Protein AF-A0A7R8VDS9-F1 (afdb_monomer_lite)

Sequence (421 aa):
MEVFSILILCCGFIVMEVLNFSSTLARSLEQPRYDTAYACEGKTLKIECNEGEIIHLIRANYGRFSITICNDHGNTEWSVNCMSPKSLRVLHTKCSQQQNCSILATTSMFGDPCPGTLKYLEAHYQCMPAAPPSEVEEVLVPHSTSSLPPSALPPSWKTTHWLTTASSTSVLDYTPSPSITWLQENELVLCSPTSARNLYWNWTQAGEVNVQPCPGGATGLARWRCVVLKPLTLSSPPTVSWLPDTPDLSECRSLWLTNLESRVEEGDSIISISNDLSQVTSSKTLYGGDMMTTTKIIKKMAQKMAQDIQTFPDPRQREAIVTELLHGVVVTGSNLLDSSQHPSWLDLSHKEQMRVATSLLMGLEENAFLLADTYLVCVWSKLATWEPNNFLPLQLMNIGKIVKTGYKFLVVLYLKIVRED

pLDDT: mean 74.19, std 24.52, range [25.67, 98.0]

Radius of gyration: 34.36 Å; chains: 1; bounding box: 93×70×102 Å

Structure (mmCIF, N/CA/C/O backbone):
data_AF-A0A7R8VDS9-F1
#
_entry.id   AF-A0A7R8VDS9-F1
#
loop_
_atom_site.group_PDB
_atom_site.id
_atom_site.type_symbol
_atom_site.label_atom_id
_atom_site.label_alt_id
_atom_site.label_comp_id
_atom_site.label_asym_id
_atom_site.label_entity_id
_atom_site.label_seq_id
_atom_site.pdbx_PDB_ins_code
_atom_site.Cartn_x
_atom_site.Cartn_y
_atom_site.Cartn_z
_atom_site.occupancy
_atom_site.B_iso_or_equiv
_atom_site.auth_seq_id
_atom_site.auth_comp_id
_atom_site.auth_asym_id
_atom_site.auth_atom_id
_atom_site.pdbx_PDB_model_num
ATOM 1 N N . MET A 1 1 ? -22.281 39.594 29.446 1.00 45.72 1 MET A N 1
ATOM 2 C CA . MET A 1 1 ? -22.505 38.720 28.272 1.00 45.72 1 MET A CA 1
ATOM 3 C C . MET A 1 1 ? -21.609 39.156 27.105 1.00 45.72 1 MET A C 1
ATOM 5 O O . MET A 1 1 ? -22.110 39.386 26.019 1.00 45.72 1 MET A O 1
ATOM 9 N N . GLU A 1 2 ? -20.288 39.274 27.298 1.00 42.50 2 GLU A N 1
ATOM 10 C CA . GLU A 1 2 ? -19.415 39.879 26.262 1.00 42.50 2 GLU A CA 1
ATOM 11 C C . GLU A 1 2 ? -18.272 38.968 25.787 1.00 42.50 2 GLU A C 1
ATOM 13 O O . GLU A 1 2 ? -17.810 39.100 24.661 1.00 42.50 2 GLU A O 1
ATOM 18 N N . VAL A 1 3 ? -17.882 37.955 26.571 1.00 39.34 3 VAL A N 1
ATOM 19 C CA . VAL A 1 3 ? -16.847 36.984 26.159 1.00 39.34 3 VAL A CA 1
ATOM 20 C C . VAL A 1 3 ? -17.393 35.930 25.177 1.00 39.34 3 VAL A C 1
ATOM 22 O O . VAL A 1 3 ? -16.662 35.433 24.325 1.00 39.34 3 VAL A O 1
ATOM 25 N N . PHE A 1 4 ? -18.694 35.615 25.243 1.00 32.22 4 PHE A N 1
ATOM 26 C CA . PHE A 1 4 ? -19.326 34.625 24.356 1.00 32.22 4 PHE A CA 1
ATOM 27 C C . PHE A 1 4 ? -19.461 35.114 22.903 1.00 32.22 4 PHE A C 1
ATOM 29 O O . PHE A 1 4 ? -19.274 34.325 21.979 1.00 32.22 4 PHE A O 1
ATOM 36 N N . SER A 1 5 ? -19.715 36.408 22.685 1.00 34.94 5 SER A N 1
ATOM 37 C CA . SER A 1 5 ? -19.833 36.979 21.334 1.00 34.94 5 SER A CA 1
ATOM 38 C C . SER A 1 5 ? -18.500 36.982 20.578 1.00 34.94 5 SER A C 1
ATOM 40 O O . SER A 1 5 ? -18.482 36.791 19.365 1.00 34.94 5 SER A O 1
ATOM 42 N N . ILE A 1 6 ? -17.376 37.141 21.287 1.00 42.47 6 ILE A N 1
ATOM 43 C CA . ILE A 1 6 ? -16.038 37.196 20.679 1.00 42.47 6 ILE A CA 1
ATOM 44 C C . ILE A 1 6 ? -15.592 35.808 20.188 1.00 42.47 6 ILE A C 1
ATOM 46 O O . ILE A 1 6 ? -15.084 35.699 19.074 1.00 42.47 6 ILE A O 1
ATOM 50 N N . LEU A 1 7 ? -15.854 34.727 20.940 1.00 35.78 7 LEU A N 1
ATOM 51 C CA . LEU A 1 7 ? -15.548 33.367 20.462 1.00 35.78 7 LEU A CA 1
ATOM 52 C C . LEU A 1 7 ? -16.381 32.964 19.234 1.00 35.78 7 LEU A C 1
ATOM 54 O O . LEU A 1 7 ? -15.862 32.294 18.344 1.00 35.78 7 LEU A O 1
ATOM 58 N N . ILE A 1 8 ? -17.649 33.382 19.160 1.00 42.16 8 ILE A N 1
ATOM 59 C CA . ILE A 1 8 ? -18.514 33.089 18.005 1.00 42.16 8 ILE A CA 1
ATOM 60 C C . ILE A 1 8 ? -18.009 33.821 16.750 1.00 42.16 8 ILE A C 1
ATOM 62 O O . ILE A 1 8 ? -17.955 33.222 15.676 1.00 42.16 8 ILE A O 1
ATOM 66 N N . LEU A 1 9 ? -17.560 35.074 16.884 1.00 37.44 9 LEU A N 1
ATOM 67 C CA . LEU A 1 9 ? -16.989 35.845 15.773 1.00 37.44 9 LEU A CA 1
ATOM 68 C C . LEU A 1 9 ? -15.642 35.282 15.285 1.00 37.44 9 LEU A C 1
ATOM 70 O O . LEU A 1 9 ? -15.433 35.188 14.075 1.00 37.44 9 LEU A O 1
ATOM 74 N N . CYS A 1 10 ? -14.759 34.832 16.185 1.00 41.81 10 CYS A N 1
ATOM 75 C CA . CYS A 1 10 ? -13.489 34.208 15.791 1.00 41.81 10 CYS A CA 1
ATOM 76 C C . CYS A 1 10 ? -13.670 32.839 15.110 1.00 41.81 10 CYS A C 1
ATOM 78 O O . CYS A 1 10 ? -12.954 32.545 14.155 1.00 41.81 10 CYS A O 1
ATOM 80 N N . CYS A 1 11 ? -14.643 32.019 15.529 1.00 40.00 11 CYS A N 1
ATOM 81 C CA . CYS A 1 11 ? -14.973 30.786 14.804 1.00 40.00 11 CYS A CA 1
ATOM 82 C C . CYS A 1 11 ? -15.630 31.068 13.440 1.00 40.00 11 CYS A C 1
ATOM 84 O O . CYS A 1 11 ? -15.347 30.364 12.473 1.00 40.00 11 CYS A O 1
ATOM 86 N N . GLY A 1 12 ? -16.468 32.107 13.336 1.00 38.53 12 GLY A N 1
ATOM 87 C CA . GLY A 1 12 ? -17.124 32.487 12.080 1.00 38.53 12 GLY A CA 1
ATOM 88 C C . GLY A 1 12 ? -16.152 32.927 10.980 1.00 38.53 12 GLY A C 1
ATOM 89 O O . GLY A 1 12 ? -16.313 32.526 9.828 1.00 38.53 12 GLY A O 1
ATOM 90 N N . PHE A 1 13 ? -15.113 33.695 11.327 1.00 39.91 13 PHE A N 1
ATOM 91 C CA . PHE A 1 13 ? -14.113 34.154 10.353 1.00 39.91 13 PHE A CA 1
ATOM 92 C C . PHE A 1 13 ? -13.262 33.010 9.782 1.00 39.91 13 PHE A C 1
ATOM 94 O O . PHE A 1 13 ? -13.092 32.928 8.568 1.00 39.91 13 PHE A O 1
ATOM 101 N N . ILE A 1 14 ? -12.803 32.078 10.625 1.00 43.28 14 ILE A N 1
ATOM 102 C CA . ILE A 1 14 ? -11.980 30.941 10.174 1.00 43.28 14 ILE A CA 1
ATOM 103 C C . ILE A 1 14 ? -12.786 30.008 9.254 1.00 43.28 14 ILE A C 1
ATOM 105 O O . ILE A 1 14 ? -12.269 29.540 8.242 1.00 43.28 14 ILE A O 1
ATOM 109 N N . VAL A 1 15 ? -14.072 29.776 9.543 1.00 45.47 15 VAL A N 1
ATOM 110 C CA . VAL A 1 15 ? -14.941 28.961 8.671 1.00 45.47 15 VAL A CA 1
ATOM 111 C C . VAL A 1 15 ? -15.175 29.638 7.311 1.00 45.47 15 VAL A C 1
ATOM 113 O O . VAL A 1 15 ? -15.190 28.954 6.290 1.00 45.47 15 VAL A O 1
ATOM 116 N N . MET A 1 16 ? -15.287 30.969 7.259 1.00 40.72 16 MET A N 1
ATOM 117 C CA . MET A 1 16 ? -15.450 31.718 6.002 1.00 40.72 16 MET A CA 1
ATOM 118 C C . MET A 1 16 ? -14.176 31.746 5.136 1.00 40.72 16 MET A C 1
ATOM 120 O O . MET A 1 16 ? -14.280 31.707 3.909 1.00 40.72 16 MET A O 1
ATOM 124 N N . GLU A 1 17 ? -12.979 31.766 5.730 1.00 41.69 17 GLU A N 1
ATOM 125 C CA . GLU A 1 17 ? -11.724 31.643 4.968 1.00 41.69 17 GLU A CA 1
ATOM 126 C C . GLU A 1 17 ? -11.489 30.211 4.461 1.00 41.69 17 GLU A C 1
ATOM 128 O O . GLU A 1 17 ? -11.114 30.025 3.303 1.00 41.69 17 GLU A O 1
ATOM 133 N N . VAL A 1 18 ? -11.804 29.188 5.266 1.00 46.78 18 VAL A N 1
ATOM 134 C CA . VAL A 1 18 ? -11.702 27.776 4.847 1.00 46.78 18 VAL A CA 1
ATOM 135 C C . VAL A 1 18 ? -12.697 27.438 3.727 1.00 46.78 18 VAL A C 1
ATOM 137 O O . VAL A 1 18 ? -12.344 26.719 2.793 1.00 46.78 18 VAL A O 1
ATOM 140 N N . LEU A 1 19 ? -13.915 27.990 3.756 1.00 41.28 19 LEU A N 1
ATOM 141 C CA . LEU A 1 19 ? -14.896 27.786 2.683 1.00 41.28 19 LEU A CA 1
ATOM 142 C C . LEU A 1 19 ? -14.538 28.542 1.389 1.00 41.28 19 LEU A C 1
ATOM 144 O O . LEU A 1 19 ? -14.802 28.023 0.305 1.00 41.28 19 LEU A O 1
ATOM 148 N N . ASN A 1 20 ? -13.862 29.695 1.469 1.00 41.41 20 ASN A N 1
ATOM 149 C CA . ASN A 1 20 ? -13.321 30.376 0.283 1.00 41.41 20 ASN A CA 1
ATOM 150 C C . ASN A 1 20 ? -12.068 29.693 -0.299 1.00 41.41 20 ASN A C 1
ATOM 152 O O . ASN A 1 20 ? -11.815 29.813 -1.496 1.00 41.41 20 ASN A O 1
ATOM 156 N N . PHE A 1 21 ? -11.324 28.912 0.490 1.00 39.50 21 PHE A N 1
ATOM 157 C CA . PHE A 1 21 ? -10.234 28.066 -0.021 1.00 39.50 21 PHE A CA 1
ATOM 158 C C . PHE A 1 21 ? -10.718 26.826 -0.799 1.00 39.50 21 PHE A C 1
ATOM 160 O O . PHE A 1 21 ? -9.927 26.172 -1.479 1.00 39.50 21 PHE A O 1
ATOM 167 N N . SER A 1 22 ? -12.015 26.503 -0.734 1.00 44.25 22 SER A N 1
ATOM 168 C CA . SER A 1 22 ? -12.589 25.298 -1.350 1.00 44.25 22 SER A CA 1
ATOM 169 C C . SER A 1 22 ? -12.986 25.472 -2.829 1.00 44.25 22 SER A C 1
ATOM 171 O O . SER A 1 22 ? -13.239 24.489 -3.521 1.00 44.25 22 SER A O 1
ATOM 173 N N . SER A 1 23 ? -13.020 26.704 -3.354 1.00 45.56 23 SER A N 1
ATOM 174 C CA . SER A 1 23 ? -13.390 26.986 -4.756 1.00 45.56 23 SER A CA 1
ATOM 175 C C . SER A 1 23 ? -12.193 27.182 -5.698 1.00 45.56 23 SER A C 1
ATOM 177 O O . SER A 1 23 ? -12.341 27.051 -6.913 1.00 45.56 23 SER A O 1
ATOM 179 N N . THR A 1 24 ? -10.996 27.448 -5.167 1.00 41.50 24 THR A N 1
ATOM 180 C CA . THR A 1 24 ? -9.771 27.685 -5.954 1.00 41.50 24 THR A CA 1
ATOM 181 C C . THR A 1 24 ? -8.870 26.453 -6.082 1.00 41.50 24 THR A C 1
ATOM 183 O O . THR A 1 24 ? -8.093 26.374 -7.031 1.00 41.50 24 THR A O 1
ATOM 186 N N . LEU A 1 25 ? -9.017 25.446 -5.209 1.00 44.25 25 LEU A N 1
ATOM 187 C CA . LEU A 1 25 ? -8.284 24.170 -5.290 1.00 44.25 25 LEU A CA 1
ATOM 188 C C . LEU A 1 25 ? -9.005 23.083 -6.121 1.00 44.25 25 LEU A C 1
ATOM 190 O O . LEU A 1 25 ? -8.574 21.935 -6.162 1.00 44.25 25 LEU A O 1
ATOM 194 N N . ALA A 1 26 ? -10.085 23.437 -6.822 1.00 43.50 26 ALA A N 1
ATOM 195 C CA . ALA A 1 26 ? -10.845 22.528 -7.685 1.00 43.50 26 ALA A CA 1
ATOM 196 C C . ALA A 1 26 ? -10.357 22.500 -9.153 1.00 43.50 26 ALA A C 1
ATOM 198 O O . ALA A 1 26 ? -11.041 21.950 -10.013 1.00 43.50 26 ALA A O 1
ATOM 199 N N . ARG A 1 27 ? -9.204 23.117 -9.471 1.00 42.75 27 ARG A N 1
ATOM 200 C CA . ARG A 1 27 ? -8.747 23.330 -10.863 1.00 42.75 27 ARG A CA 1
ATOM 201 C C . ARG A 1 27 ? -7.329 22.836 -11.192 1.00 42.75 27 ARG A C 1
ATOM 203 O O . ARG A 1 27 ? -6.749 23.282 -12.175 1.00 42.75 27 ARG A O 1
ATOM 210 N N . SER A 1 28 ? -6.777 21.918 -10.394 1.00 44.91 28 SER A N 1
ATOM 211 C CA . SER A 1 28 ? -5.491 21.247 -10.685 1.00 44.91 28 SER A CA 1
ATOM 212 C C . SER A 1 28 ? -5.400 19.790 -10.193 1.00 44.91 28 SER A C 1
ATOM 214 O O . SER A 1 28 ? -4.306 19.254 -10.037 1.00 44.91 28 SER A O 1
ATOM 216 N N . LEU A 1 29 ? -6.544 19.131 -9.967 1.00 44.91 29 LEU A N 1
ATOM 217 C CA . LEU A 1 29 ? -6.628 17.700 -9.640 1.00 44.91 29 LEU A CA 1
ATOM 218 C C . LEU A 1 29 ? -7.253 16.883 -10.781 1.00 44.91 29 LEU A C 1
ATOM 220 O O . LEU A 1 29 ? -8.125 16.048 -10.554 1.00 44.91 29 LEU A O 1
ATOM 224 N N . GLU A 1 30 ? -6.769 17.076 -12.008 1.00 49.09 30 GLU A N 1
ATOM 225 C CA . GLU A 1 30 ? -6.804 15.971 -12.967 1.00 49.09 30 GLU A CA 1
ATOM 226 C C . GLU A 1 30 ? -5.725 14.970 -12.545 1.00 49.09 30 GLU A C 1
ATOM 228 O O . GLU A 1 30 ? -4.526 15.254 -12.597 1.00 49.09 30 GLU A O 1
ATOM 233 N N . GLN A 1 31 ? -6.149 13.798 -12.064 1.00 49.03 31 GLN A N 1
ATOM 234 C CA . GLN A 1 31 ? -5.233 12.667 -11.957 1.00 49.03 31 GLN A CA 1
ATOM 235 C C . GLN A 1 31 ? -4.721 12.350 -13.368 1.00 49.03 31 GLN A C 1
ATOM 237 O O . GLN A 1 31 ? -5.540 12.284 -14.288 1.00 49.03 31 GLN A O 1
ATOM 242 N N . PRO A 1 32 ? -3.406 12.141 -13.564 1.00 57.38 32 PRO A N 1
ATOM 243 C CA . PRO A 1 32 ? -2.892 11.797 -14.878 1.00 57.38 32 PRO A CA 1
ATOM 244 C C . PRO A 1 32 ? -3.582 10.524 -15.372 1.00 57.38 32 PRO A C 1
ATOM 246 O O . PRO A 1 32 ? -3.631 9.514 -14.667 1.00 57.38 32 PRO A O 1
ATOM 249 N N . ARG A 1 33 ? -4.172 10.598 -16.565 1.00 72.25 33 ARG A N 1
ATOM 250 C CA . ARG A 1 33 ? -5.009 9.536 -17.119 1.00 72.25 33 ARG A CA 1
ATOM 251 C C . ARG A 1 33 ? -4.134 8.381 -17.605 1.00 72.25 33 ARG A C 1
ATOM 253 O O . ARG A 1 33 ? -3.506 8.473 -18.653 1.00 72.25 33 ARG A O 1
ATOM 260 N N . TYR A 1 34 ? -4.091 7.306 -16.825 1.00 81.69 34 TYR A N 1
ATOM 261 C CA . TYR A 1 34 ? -3.451 6.049 -17.205 1.00 81.69 34 TYR A CA 1
ATOM 262 C C . TYR A 1 34 ? -4.450 5.177 -17.969 1.00 81.69 34 TYR A C 1
ATOM 264 O O . TYR A 1 34 ? -5.482 4.803 -17.411 1.00 81.69 34 TYR A O 1
ATOM 272 N N . ASP A 1 35 ? -4.128 4.812 -19.206 1.00 90.50 35 ASP A N 1
ATOM 273 C CA . ASP A 1 35 ? -4.911 3.868 -20.005 1.00 90.50 35 ASP A CA 1
ATOM 274 C C . ASP A 1 35 ? -4.160 2.521 -20.125 1.00 90.50 35 ASP A C 1
ATOM 276 O O . ASP A 1 35 ? -2.944 2.417 -19.915 1.00 90.50 35 ASP A O 1
ATOM 280 N N . THR A 1 36 ? -4.894 1.441 -20.414 1.00 92.06 36 THR A N 1
ATOM 281 C CA . THR A 1 36 ? -4.335 0.085 -20.552 1.00 92.06 36 THR A CA 1
ATOM 282 C C . THR A 1 36 ? -4.879 -0.605 -21.794 1.00 92.06 36 THR A C 1
ATOM 284 O O . THR A 1 36 ? -6.091 -0.680 -21.986 1.00 92.06 36 THR A O 1
ATOM 287 N N . ALA A 1 37 ? -3.985 -1.168 -22.604 1.00 95.50 37 ALA A N 1
ATOM 288 C CA . ALA A 1 37 ? -4.325 -1.940 -23.793 1.00 95.50 37 ALA A CA 1
ATOM 289 C C . ALA A 1 37 ? -3.869 -3.403 -23.657 1.00 95.50 37 ALA A C 1
ATOM 291 O O . ALA A 1 37 ? -2.821 -3.691 -23.072 1.00 95.50 37 ALA A O 1
ATOM 292 N N . TYR A 1 38 ? -4.644 -4.320 -24.246 1.00 96.44 38 TYR A N 1
ATOM 293 C CA . TYR A 1 38 ? -4.401 -5.764 -24.212 1.00 96.44 38 TYR A CA 1
ATOM 294 C C . TYR A 1 38 ? -4.481 -6.398 -25.605 1.00 96.44 38 TYR A C 1
ATOM 296 O O . TYR A 1 38 ? -5.339 -6.040 -26.412 1.00 96.44 38 TYR A O 1
ATOM 304 N N . ALA A 1 39 ? -3.647 -7.406 -25.861 1.00 97.75 39 ALA A N 1
ATOM 305 C CA . ALA A 1 39 ? -3.782 -8.311 -27.000 1.00 97.75 39 ALA A CA 1
ATOM 306 C C . ALA A 1 39 ? -3.351 -9.732 -26.626 1.00 97.75 39 ALA A C 1
ATOM 308 O O . ALA A 1 39 ? -2.218 -9.955 -26.210 1.00 97.75 39 ALA A O 1
ATOM 309 N N . CYS A 1 40 ? -4.240 -10.710 -26.797 1.00 97.31 40 CYS A N 1
ATOM 310 C CA . CYS A 1 40 ? -3.908 -12.122 -26.586 1.00 97.31 40 CYS A CA 1
ATOM 311 C C . CYS A 1 40 ? -2.796 -12.588 -27.543 1.00 97.31 40 CYS A C 1
ATOM 313 O O . CYS A 1 40 ? -2.659 -12.034 -28.634 1.00 97.31 40 CYS A O 1
ATOM 315 N N . GLU A 1 41 ? -2.045 -13.626 -27.174 1.00 96.75 41 GLU A N 1
ATOM 316 C CA . GLU A 1 41 ? -1.058 -14.271 -28.051 1.00 96.75 41 GLU A CA 1
ATOM 317 C C . GLU A 1 41 ? -1.661 -14.589 -29.438 1.00 96.75 41 GLU A C 1
ATOM 319 O O . GLU A 1 41 ? -2.756 -15.140 -29.557 1.00 96.75 41 GLU A O 1
ATOM 324 N N . GLY A 1 42 ? -0.974 -14.145 -30.496 1.00 94.94 42 GLY A N 1
ATOM 325 C CA . GLY A 1 42 ? -1.432 -14.193 -31.889 1.00 94.94 42 GLY A CA 1
ATOM 326 C C . GLY A 1 42 ? -2.279 -13.000 -32.366 1.00 94.94 42 GLY A C 1
ATOM 327 O O . GLY A 1 42 ? -2.520 -12.890 -33.567 1.00 94.94 42 GLY A O 1
ATOM 328 N N . LYS A 1 43 ? -2.713 -12.087 -31.483 1.00 97.75 43 LYS A N 1
ATOM 329 C CA . LYS A 1 43 ? -3.487 -10.875 -31.833 1.00 97.75 43 LYS A CA 1
ATOM 330 C C . LYS A 1 43 ? -2.602 -9.618 -31.858 1.00 97.75 43 LYS A C 1
ATOM 332 O O . LYS A 1 43 ? -1.502 -9.593 -31.309 1.00 97.75 43 LYS A O 1
ATOM 337 N N . THR A 1 44 ? -3.084 -8.554 -32.498 1.00 97.69 44 THR A N 1
ATOM 338 C CA . THR A 1 44 ? -2.387 -7.258 -32.581 1.00 97.69 44 THR A CA 1
ATOM 339 C C . THR A 1 44 ? -2.862 -6.315 -31.481 1.00 97.69 44 THR A C 1
ATOM 341 O O . THR A 1 44 ? -4.055 -6.033 -31.389 1.00 97.69 44 THR A O 1
ATOM 344 N N . LEU A 1 45 ? -1.929 -5.796 -30.685 1.00 97.56 45 LEU A N 1
ATOM 345 C CA . LEU A 1 45 ? -2.157 -4.672 -29.781 1.00 97.56 45 LEU A CA 1
ATOM 346 C C . LEU A 1 45 ? -2.228 -3.382 -30.596 1.00 97.56 45 LEU A C 1
ATOM 348 O O . LEU A 1 45 ? -1.368 -3.154 -31.448 1.00 97.56 45 LEU A O 1
ATOM 352 N N . LYS A 1 46 ? -3.218 -2.541 -30.298 1.00 97.25 46 LYS A N 1
ATOM 353 C CA . LYS A 1 46 ? -3.352 -1.186 -30.834 1.00 97.25 46 LYS A CA 1
ATOM 354 C C . LYS A 1 46 ? -3.346 -0.179 -29.691 1.00 97.25 46 LYS A C 1
ATOM 356 O O . LYS A 1 46 ? -3.976 -0.427 -28.666 1.00 97.25 46 LYS A O 1
ATOM 361 N N . ILE A 1 47 ? -2.636 0.925 -29.884 1.00 96.75 47 ILE A N 1
ATOM 362 C CA . ILE A 1 47 ? -2.609 2.084 -28.990 1.00 96.75 47 ILE A CA 1
ATOM 363 C C . ILE A 1 47 ? -2.746 3.319 -29.879 1.00 96.75 47 ILE A C 1
ATOM 365 O O . ILE A 1 47 ? -2.007 3.438 -30.855 1.00 96.75 47 ILE A O 1
ATOM 369 N N . GLU A 1 48 ? -3.685 4.205 -29.566 1.00 96.00 48 GLU A N 1
ATOM 370 C CA . GLU A 1 48 ? -4.001 5.404 -30.351 1.00 96.00 48 GLU A CA 1
ATOM 371 C C . GLU A 1 48 ? -4.226 6.570 -29.372 1.00 96.00 48 GLU A C 1
ATOM 373 O O . GLU A 1 48 ? -4.940 6.411 -28.378 1.00 96.00 48 GLU A O 1
ATOM 378 N N . CYS A 1 49 ? -3.583 7.711 -29.629 1.00 94.25 49 CYS A N 1
ATOM 379 C CA . CYS A 1 49 ? -3.709 8.958 -28.868 1.00 94.25 49 CYS A CA 1
ATOM 380 C C . CYS A 1 49 ? -4.381 10.057 -29.708 1.00 94.25 49 CYS A C 1
ATOM 382 O O . CYS A 1 49 ? -4.437 9.970 -30.941 1.00 94.25 49 CYS A O 1
ATOM 384 N N . ASN A 1 50 ? -4.891 11.107 -29.053 1.00 93.44 50 ASN A N 1
ATOM 385 C CA . ASN A 1 50 ? -5.550 12.203 -29.764 1.00 93.44 50 ASN A CA 1
ATOM 386 C C . ASN A 1 50 ? -4.547 12.997 -30.621 1.00 93.44 50 ASN A C 1
ATOM 388 O O . ASN A 1 50 ? -3.329 12.874 -30.481 1.00 93.44 50 ASN A O 1
ATOM 392 N N . GLU A 1 51 ? -5.060 13.817 -31.536 1.00 90.62 51 GLU A N 1
ATOM 393 C CA . GLU A 1 51 ? -4.223 14.673 -32.378 1.00 90.62 51 GLU A CA 1
ATOM 394 C C . GLU A 1 51 ? -3.399 15.653 -31.523 1.00 90.62 51 GLU A C 1
ATOM 396 O O . GLU A 1 51 ? -3.933 16.339 -30.653 1.00 90.62 51 GLU A O 1
ATOM 401 N N . GLY A 1 52 ? -2.083 15.689 -31.756 1.00 87.38 52 GLY A N 1
ATOM 402 C CA . GLY A 1 52 ? -1.131 16.466 -30.953 1.00 87.38 52 GLY A CA 1
ATOM 403 C C . GLY A 1 52 ? -0.601 15.757 -29.698 1.00 87.38 52 GLY A C 1
ATOM 404 O O . GLY A 1 52 ? 0.275 16.306 -29.030 1.00 87.38 52 GLY A O 1
ATOM 405 N N . GLU A 1 53 ? -1.064 14.543 -29.388 1.00 93.25 53 GLU A N 1
ATOM 406 C CA . GLU A 1 53 ? -0.552 13.725 -28.284 1.00 93.25 53 GLU A CA 1
ATOM 407 C C . GLU A 1 53 ? 0.352 12.578 -28.769 1.00 93.25 53 GLU A C 1
ATOM 409 O O . GLU A 1 53 ? 0.215 12.059 -29.877 1.00 93.25 53 GLU A O 1
ATOM 414 N N . ILE A 1 54 ? 1.270 12.146 -27.906 1.00 94.38 54 ILE A N 1
ATOM 415 C CA . ILE A 1 54 ? 2.169 11.009 -28.116 1.00 94.38 54 ILE A CA 1
ATOM 416 C C . ILE A 1 54 ? 2.038 9.977 -26.995 1.00 94.38 54 ILE A C 1
ATOM 418 O O . ILE A 1 54 ? 1.790 10.310 -25.834 1.00 94.38 54 ILE A O 1
ATOM 422 N N . ILE A 1 55 ? 2.256 8.711 -27.352 1.00 94.31 55 ILE A N 1
ATOM 423 C CA . ILE A 1 55 ? 2.265 7.573 -26.438 1.00 94.31 55 ILE A CA 1
ATOM 424 C C . ILE A 1 55 ? 3.508 7.650 -25.546 1.00 94.31 55 ILE A C 1
ATOM 426 O O . ILE A 1 55 ? 4.645 7.465 -25.994 1.00 94.31 55 ILE A O 1
ATOM 430 N N . HIS A 1 56 ? 3.268 7.851 -24.255 1.00 91.81 56 HIS A N 1
ATOM 431 C CA . HIS A 1 56 ? 4.228 7.686 -23.176 1.00 91.81 56 HIS A CA 1
ATOM 432 C C . HIS A 1 56 ? 3.998 6.323 -22.512 1.00 91.81 56 HIS A C 1
ATOM 434 O O . HIS A 1 56 ? 3.028 6.114 -21.781 1.00 91.81 56 HIS A O 1
ATOM 440 N N . LEU A 1 57 ? 4.859 5.357 -22.829 1.00 88.44 57 LEU A N 1
ATOM 441 C CA . LEU A 1 57 ? 4.724 3.972 -22.382 1.00 88.44 57 LEU A CA 1
ATOM 442 C C . LEU A 1 57 ? 5.339 3.783 -20.988 1.00 88.44 57 LEU A C 1
ATOM 444 O O . LEU A 1 57 ? 6.531 3.997 -20.813 1.00 88.44 57 LEU A O 1
ATOM 448 N N . ILE A 1 58 ? 4.547 3.312 -20.023 1.00 86.94 58 ILE A N 1
ATOM 449 C CA . ILE A 1 58 ? 4.949 3.209 -18.608 1.00 86.94 58 ILE A CA 1
ATOM 450 C C . ILE A 1 58 ? 5.390 1.791 -18.244 1.00 86.94 58 ILE A C 1
ATOM 452 O O . ILE A 1 58 ? 6.380 1.591 -17.547 1.00 86.94 58 ILE A O 1
ATOM 456 N N . ARG A 1 59 ? 4.651 0.776 -18.701 1.00 87.19 59 ARG A N 1
ATOM 457 C CA . ARG A 1 59 ? 5.052 -0.632 -18.572 1.00 87.19 59 ARG A CA 1
ATOM 458 C C . ARG A 1 59 ? 4.452 -1.463 -19.693 1.00 87.19 59 ARG A C 1
ATOM 460 O O . ARG A 1 59 ? 3.374 -1.152 -20.194 1.00 87.19 59 ARG A O 1
ATOM 467 N N . ALA A 1 60 ? 5.117 -2.562 -20.029 1.00 92.44 60 ALA A N 1
ATOM 468 C CA . ALA A 1 60 ? 4.533 -3.597 -20.865 1.00 92.44 60 ALA A CA 1
ATOM 469 C C . ALA A 1 60 ? 4.993 -4.988 -20.433 1.00 92.44 60 ALA A C 1
ATOM 471 O O . ALA A 1 60 ? 6.142 -5.158 -20.024 1.00 92.44 60 ALA A O 1
ATOM 472 N N . ASN A 1 61 ? 4.120 -5.981 -20.586 1.00 95.94 61 ASN A N 1
ATOM 473 C CA . ASN A 1 61 ? 4.435 -7.392 -20.394 1.00 95.94 61 ASN A CA 1
ATOM 474 C C . ASN A 1 61 ? 3.792 -8.242 -21.495 1.00 95.94 61 ASN A C 1
ATOM 476 O O . ASN A 1 61 ? 2.579 -8.212 -21.664 1.00 95.94 61 ASN A O 1
ATOM 480 N N . TYR A 1 62 ? 4.596 -9.022 -22.212 1.00 97.25 62 TYR A N 1
ATOM 481 C CA . TYR A 1 62 ? 4.154 -10.186 -22.967 1.00 97.25 62 TYR A CA 1
ATOM 482 C C . TYR A 1 62 ? 4.299 -11.402 -22.056 1.00 97.25 62 TYR A C 1
ATOM 484 O O . TYR A 1 62 ? 5.400 -11.923 -21.880 1.00 97.25 62 TYR A O 1
ATOM 492 N N . GLY A 1 63 ? 3.206 -11.803 -21.420 1.00 95.62 63 GLY A N 1
ATOM 493 C CA . GLY A 1 63 ? 3.232 -12.761 -20.322 1.00 95.62 63 GLY A CA 1
ATOM 494 C C . GLY A 1 63 ? 1.829 -13.047 -19.804 1.00 95.62 63 GLY A C 1
ATOM 495 O O . GLY A 1 63 ? 0.879 -13.093 -20.584 1.00 95.62 63 GLY A O 1
ATOM 496 N N . ARG A 1 64 ? 1.689 -13.240 -18.492 1.00 93.75 64 ARG A N 1
ATOM 497 C CA . ARG A 1 64 ? 0.396 -13.381 -17.815 1.00 93.75 64 ARG A CA 1
ATOM 498 C C . ARG A 1 64 ? 0.521 -12.970 -16.349 1.00 93.75 64 ARG A C 1
ATOM 500 O O . ARG A 1 64 ? 1.306 -13.564 -15.617 1.00 93.75 64 ARG A O 1
ATOM 507 N N . PHE A 1 65 ? -0.294 -11.993 -15.947 1.00 86.94 65 PHE A N 1
ATOM 508 C CA . PHE A 1 65 ? -0.463 -11.541 -14.556 1.00 86.94 65 PHE A CA 1
ATOM 509 C C . PHE A 1 65 ? -1.884 -11.751 -14.013 1.00 86.94 65 PHE A C 1
ATOM 511 O O . PHE A 1 65 ? -2.091 -11.752 -12.805 1.00 86.94 65 PHE A O 1
ATOM 518 N N . SER A 1 66 ? -2.868 -11.961 -14.891 1.00 87.00 66 SER A N 1
ATOM 519 C CA . SER A 1 66 ? -4.244 -12.290 -14.523 1.00 87.00 66 SER A CA 1
ATOM 520 C C . SER A 1 66 ? -4.675 -13.617 -15.141 1.00 87.00 66 SER A C 1
ATOM 522 O O . SER A 1 66 ? -4.395 -13.906 -16.309 1.00 87.00 66 SER A O 1
ATOM 524 N N . ILE A 1 67 ? -5.409 -14.413 -14.364 1.00 87.31 67 ILE A N 1
ATOM 525 C CA . ILE A 1 67 ? -6.032 -15.649 -14.843 1.00 87.31 67 ILE A CA 1
ATOM 526 C C . ILE A 1 67 ? -7.249 -15.369 -15.742 1.00 87.31 67 ILE A C 1
ATOM 528 O O . ILE A 1 67 ? -7.588 -16.204 -16.569 1.00 87.31 67 ILE A O 1
ATOM 532 N N . THR A 1 68 ? -7.894 -14.201 -15.635 1.00 85.12 68 THR A N 1
ATOM 533 C CA . THR A 1 68 ? -9.161 -13.906 -16.338 1.00 85.12 68 THR A CA 1
ATOM 534 C C . THR A 1 68 ? -8.982 -13.305 -17.734 1.00 85.12 68 THR A C 1
ATOM 536 O O . THR A 1 68 ? -9.863 -13.434 -18.579 1.00 85.12 68 THR A O 1
ATOM 539 N N . ILE A 1 69 ? -7.848 -12.655 -18.004 1.00 90.31 69 ILE A N 1
ATOM 540 C CA . ILE A 1 69 ? -7.591 -11.961 -19.275 1.00 90.31 69 ILE A CA 1
ATOM 541 C C . ILE A 1 69 ? -7.166 -12.979 -20.336 1.00 90.31 69 ILE A C 1
ATOM 543 O O . ILE A 1 69 ? -6.261 -13.774 -20.090 1.00 90.31 69 ILE A O 1
ATOM 547 N N . CYS A 1 70 ? -7.781 -12.957 -21.525 1.00 92.56 70 CYS A N 1
ATOM 548 C CA . CYS A 1 70 ? -7.491 -13.919 -22.599 1.00 92.56 70 CYS A CA 1
ATOM 549 C C . CYS A 1 70 ? -7.541 -15.379 -22.096 1.00 92.56 70 CYS A C 1
ATOM 551 O O . CYS A 1 70 ? -6.556 -16.116 -22.205 1.00 92.56 70 CYS A O 1
ATOM 553 N N . ASN A 1 71 ? -8.660 -15.761 -21.471 1.00 92.19 71 ASN A N 1
ATOM 554 C CA . ASN A 1 71 ? -8.903 -17.099 -20.924 1.00 92.19 71 ASN A CA 1
ATOM 555 C C . ASN A 1 71 ? -10.314 -17.599 -21.275 1.00 92.19 71 ASN A C 1
ATOM 557 O O . ASN A 1 71 ? -11.103 -17.976 -20.411 1.00 92.19 71 ASN A O 1
ATOM 561 N N . ASP A 1 72 ? -10.622 -17.610 -22.571 1.00 90.31 72 ASP A N 1
ATOM 562 C CA . ASP A 1 72 ? -11.938 -17.988 -23.107 1.00 90.31 72 ASP A CA 1
ATOM 563 C C . ASP A 1 72 ? -12.316 -19.460 -22.797 1.00 90.31 72 ASP A C 1
ATOM 565 O O . ASP A 1 72 ? -13.471 -19.856 -22.934 1.00 90.31 72 ASP A O 1
ATOM 569 N N . HIS A 1 73 ? -11.345 -20.271 -22.355 1.00 89.38 73 HIS A N 1
ATOM 570 C CA . HIS A 1 73 ? -11.505 -21.680 -21.979 1.00 89.38 73 HIS A CA 1
ATOM 571 C C . HIS A 1 73 ? -11.545 -21.933 -20.458 1.00 89.38 73 HIS A C 1
ATOM 573 O O . HIS A 1 73 ? -11.662 -23.086 -20.053 1.00 89.38 73 HIS A O 1
ATOM 579 N N . GLY A 1 74 ? -11.440 -20.897 -19.615 1.00 86.69 74 GLY A N 1
ATOM 580 C CA . GLY A 1 74 ? -11.558 -21.023 -18.156 1.00 86.69 74 GLY A CA 1
ATOM 581 C C . GLY A 1 74 ? -10.465 -21.862 -17.477 1.00 86.69 74 GLY A C 1
ATOM 582 O O . GLY A 1 74 ? -10.733 -22.516 -16.475 1.00 86.69 74 GLY A O 1
ATOM 583 N N . ASN A 1 75 ? -9.243 -21.875 -18.016 1.00 87.19 75 ASN A N 1
ATOM 584 C CA . ASN A 1 75 ? -8.128 -22.648 -17.464 1.00 87.19 75 ASN A CA 1
ATOM 585 C C . ASN A 1 75 ? -7.635 -22.045 -16.131 1.00 87.19 75 ASN A C 1
ATOM 587 O O . ASN A 1 75 ? -7.415 -20.836 -16.055 1.00 87.19 75 ASN A O 1
ATOM 591 N N . THR A 1 76 ? -7.449 -22.876 -15.102 1.00 88.38 76 THR A N 1
ATOM 592 C CA . THR A 1 76 ? -6.994 -22.488 -13.752 1.00 88.38 76 THR A CA 1
ATOM 593 C C . THR A 1 76 ? -5.509 -22.743 -13.489 1.00 88.38 76 THR A C 1
ATOM 595 O O . THR A 1 76 ? -4.951 -22.152 -12.571 1.00 88.38 76 THR A O 1
ATOM 598 N N . GLU A 1 77 ? -4.853 -23.572 -14.304 1.00 88.94 77 GLU A N 1
ATOM 599 C CA . GLU A 1 77 ? -3.502 -24.103 -14.049 1.00 88.94 77 GLU A CA 1
ATOM 600 C C . GLU A 1 77 ? -2.377 -23.229 -14.636 1.00 88.94 77 GLU A C 1
ATOM 602 O O . GLU A 1 77 ? -1.196 -23.574 -14.577 1.00 88.94 77 GLU A O 1
ATOM 607 N N . TRP A 1 78 ? -2.724 -22.099 -15.255 1.00 90.56 78 TRP A N 1
ATOM 608 C CA . TRP A 1 78 ? -1.758 -21.189 -15.869 1.00 90.56 78 TRP A CA 1
ATOM 609 C C . TRP A 1 78 ? -1.005 -20.341 -14.843 1.00 90.56 78 TRP A C 1
ATOM 611 O O . TRP A 1 78 ? -1.584 -19.796 -13.904 1.00 90.56 78 TRP A O 1
ATOM 621 N N . SER A 1 79 ? 0.291 -20.130 -15.088 1.00 82.12 79 SER A N 1
ATOM 622 C CA . SER A 1 79 ? 1.099 -19.257 -14.238 1.00 82.12 79 SER A CA 1
ATOM 623 C C . SER A 1 79 ? 0.701 -17.791 -14.421 1.00 82.12 79 SER A C 1
ATOM 625 O O . SER A 1 79 ? 0.843 -17.224 -15.505 1.00 82.12 79 SER A O 1
ATOM 627 N N . VAL A 1 80 ? 0.260 -17.161 -13.330 1.00 88.19 80 VAL A N 1
ATOM 628 C CA . VAL A 1 80 ? 0.059 -15.703 -13.225 1.00 88.19 80 VAL A CA 1
ATOM 629 C C . VAL A 1 80 ? 1.315 -14.954 -12.762 1.00 88.19 80 VAL A C 1
ATOM 631 O O . VAL A 1 80 ? 1.296 -13.738 -12.620 1.00 88.19 80 VAL A O 1
ATOM 634 N N . ASN A 1 81 ? 2.431 -15.662 -12.567 1.00 84.81 81 ASN A N 1
ATOM 635 C CA . ASN A 1 81 ? 3.746 -15.075 -12.299 1.00 84.81 81 ASN A CA 1
ATOM 636 C C . ASN A 1 81 ? 4.609 -15.092 -13.573 1.00 84.81 81 ASN A C 1
ATOM 638 O O . ASN A 1 81 ? 5.795 -15.417 -13.534 1.00 84.81 81 ASN A O 1
ATOM 642 N N . CYS A 1 82 ? 4.001 -14.806 -14.729 1.00 86.12 82 CYS A N 1
ATOM 643 C CA . CYS A 1 82 ? 4.656 -14.891 -16.028 1.00 86.12 82 CYS A CA 1
ATOM 644 C C . CYS A 1 82 ? 5.004 -13.501 -16.580 1.00 86.12 82 CYS A C 1
ATOM 646 O O . CYS A 1 82 ? 4.133 -12.751 -17.032 1.00 86.12 82 CYS A O 1
ATOM 648 N N . MET A 1 83 ? 6.299 -13.174 -16.600 1.00 90.31 83 MET A N 1
ATOM 649 C CA . MET A 1 83 ? 6.815 -11.881 -17.053 1.00 90.31 83 MET A CA 1
ATOM 650 C C . MET A 1 83 ? 7.952 -12.042 -18.069 1.00 90.31 83 MET A C 1
ATOM 652 O O . MET A 1 83 ? 8.963 -12.670 -17.760 1.00 90.31 83 MET A O 1
ATOM 656 N N . SER A 1 84 ? 7.844 -11.418 -19.249 1.00 88.88 84 SER A N 1
ATOM 657 C CA . SER A 1 84 ? 8.990 -11.265 -20.160 1.00 88.88 84 SER A CA 1
ATOM 658 C C . SER A 1 84 ? 9.688 -9.917 -19.931 1.00 88.88 84 SER A C 1
ATOM 660 O O . SER A 1 84 ? 9.097 -8.871 -20.223 1.00 88.88 84 SER A O 1
ATOM 662 N N . PRO A 1 85 ? 10.970 -9.893 -19.509 1.00 79.75 85 PRO A N 1
ATOM 663 C CA . PRO A 1 85 ? 11.717 -8.648 -19.304 1.00 79.75 85 PRO A CA 1
ATOM 664 C C . PRO A 1 85 ? 12.038 -7.910 -20.615 1.00 79.75 85 PRO A C 1
ATOM 666 O O . PRO A 1 85 ? 12.457 -6.756 -20.592 1.00 79.75 85 PRO A O 1
ATOM 669 N N . LYS A 1 86 ? 11.840 -8.541 -21.783 1.00 85.75 86 LYS A N 1
ATOM 670 C CA . LYS A 1 86 ? 12.050 -7.899 -23.094 1.00 85.75 86 LYS A CA 1
ATOM 671 C C . LYS A 1 86 ? 10.881 -7.001 -23.513 1.00 85.75 86 LYS A C 1
ATOM 673 O O . LYS A 1 86 ? 11.069 -6.142 -24.373 1.00 85.75 86 LYS A O 1
ATOM 678 N N . SER A 1 87 ? 9.704 -7.194 -22.919 1.00 90.69 87 SER A N 1
ATOM 679 C CA . SER A 1 87 ? 8.427 -6.606 -23.347 1.00 90.69 87 SER A CA 1
ATOM 680 C C . SER A 1 87 ? 8.440 -5.083 -23.404 1.00 90.69 87 SER A C 1
ATOM 682 O O . SER A 1 87 ? 8.148 -4.514 -24.455 1.00 90.69 87 SER A O 1
ATOM 684 N N . LEU A 1 88 ? 8.838 -4.434 -22.303 1.00 89.44 88 LEU A N 1
ATOM 685 C CA . LEU A 1 88 ? 8.904 -2.977 -22.209 1.00 89.44 88 LEU A CA 1
ATOM 686 C C . LEU A 1 88 ? 9.851 -2.393 -23.257 1.00 89.44 88 LEU A C 1
ATOM 688 O O . LEU A 1 88 ? 9.444 -1.516 -24.006 1.00 89.44 88 LEU A O 1
ATOM 692 N N . ARG A 1 89 ? 11.066 -2.936 -23.395 1.00 86.75 89 ARG A N 1
ATOM 693 C CA . ARG A 1 89 ? 12.035 -2.471 -24.401 1.00 86.75 89 ARG A CA 1
ATOM 694 C C . ARG A 1 89 ? 11.486 -2.590 -25.827 1.00 86.75 89 ARG A C 1
ATOM 696 O O . ARG A 1 89 ? 11.615 -1.653 -26.606 1.00 86.75 89 ARG A O 1
ATOM 703 N N . VAL A 1 90 ? 10.857 -3.718 -26.168 1.00 92.44 90 VAL A N 1
ATOM 704 C CA . VAL A 1 90 ? 10.312 -3.952 -27.518 1.00 92.44 90 VAL A CA 1
ATOM 705 C C . VAL A 1 90 ? 9.144 -3.012 -27.834 1.00 92.44 90 VAL A C 1
ATOM 707 O O . VAL A 1 90 ? 9.093 -2.500 -28.952 1.00 92.44 90 VAL A O 1
ATOM 710 N N . LEU A 1 91 ? 8.238 -2.741 -26.884 1.00 93.62 91 LEU A N 1
ATOM 711 C CA . LEU A 1 91 ? 7.175 -1.749 -27.103 1.00 93.62 91 LEU A CA 1
ATOM 712 C C . LEU A 1 91 ? 7.705 -0.320 -27.062 1.00 93.62 91 LEU A C 1
ATOM 714 O O . LEU A 1 91 ? 7.255 0.487 -27.862 1.00 93.62 91 LEU A O 1
ATOM 718 N N . HIS A 1 92 ? 8.671 0.005 -26.204 1.00 90.38 92 HIS A N 1
ATOM 719 C CA . HIS A 1 92 ? 9.233 1.351 -26.143 1.00 90.38 92 HIS A CA 1
ATOM 720 C C . HIS A 1 92 ? 9.875 1.725 -27.486 1.00 90.38 92 HIS A C 1
ATOM 722 O O . HIS A 1 92 ? 9.520 2.743 -28.071 1.00 90.38 92 HIS A O 1
ATOM 728 N N . THR A 1 93 ? 10.717 0.850 -28.050 1.00 89.94 93 THR A N 1
ATOM 729 C CA . THR A 1 93 ? 11.311 1.048 -29.386 1.00 89.94 93 THR A CA 1
ATOM 730 C C . THR A 1 93 ? 10.274 1.119 -30.515 1.00 89.94 93 THR A C 1
ATOM 732 O O . THR A 1 93 ? 10.547 1.740 -31.538 1.00 89.94 93 THR A O 1
ATOM 735 N N . LYS A 1 94 ? 9.100 0.482 -30.374 1.00 91.94 94 LYS A N 1
ATOM 736 C CA . LYS A 1 94 ? 8.079 0.429 -31.437 1.00 91.94 94 LYS A CA 1
ATOM 737 C C . LYS A 1 94 ? 6.922 1.416 -31.302 1.00 91.94 94 LYS A C 1
ATOM 739 O O . LYS A 1 94 ? 6.297 1.672 -32.322 1.00 91.94 94 LYS A O 1
ATOM 744 N N . CYS A 1 95 ? 6.637 1.934 -30.110 1.00 93.50 95 CYS A N 1
ATOM 745 C CA . CYS A 1 95 ? 5.442 2.731 -29.815 1.00 93.50 95 CYS A CA 1
ATOM 746 C C . CYS A 1 95 ? 5.721 4.055 -29.093 1.00 93.50 95 CYS A C 1
ATOM 748 O O . CYS A 1 95 ? 4.877 4.942 -29.153 1.00 93.50 95 CYS A O 1
ATOM 750 N N . SER A 1 96 ? 6.842 4.194 -28.374 1.00 88.00 96 SER A N 1
ATOM 751 C CA . SER A 1 96 ? 7.117 5.419 -27.610 1.00 88.00 96 SER A CA 1
ATOM 752 C C . SER A 1 96 ? 7.290 6.610 -28.553 1.00 88.00 96 SER A C 1
ATOM 754 O O . SER A 1 96 ? 7.854 6.459 -29.638 1.00 88.00 96 SER A O 1
ATOM 756 N N . GLN A 1 97 ? 6.798 7.782 -28.141 1.00 87.94 97 GLN A N 1
ATOM 757 C CA . GLN A 1 97 ? 6.848 9.039 -28.908 1.00 87.94 97 GLN A CA 1
ATOM 758 C C . GLN A 1 97 ? 6.100 9.012 -30.259 1.00 87.94 97 GLN A C 1
ATOM 760 O O . GLN A 1 97 ? 6.276 9.903 -31.086 1.00 87.94 97 GLN A O 1
ATOM 765 N N . GLN A 1 98 ? 5.234 8.022 -30.487 1.00 92.38 98 GLN A N 1
ATOM 766 C CA . GLN A 1 98 ? 4.327 7.970 -31.639 1.00 92.38 98 GLN A CA 1
ATOM 767 C C . GLN A 1 98 ? 2.900 8.267 -31.182 1.00 92.38 98 GLN A C 1
ATOM 769 O O . GLN A 1 98 ? 2.545 7.951 -30.053 1.00 92.38 98 GLN A O 1
ATOM 774 N N . GLN A 1 99 ? 2.062 8.836 -32.049 1.00 93.69 99 GLN A N 1
ATOM 775 C CA . GLN A 1 99 ? 0.637 9.028 -31.746 1.00 93.69 99 GLN A CA 1
ATOM 776 C C . GLN A 1 99 ? -0.137 7.696 -31.794 1.00 93.69 99 GLN A C 1
ATOM 778 O O . GLN A 1 99 ? -1.005 7.446 -30.962 1.00 93.69 99 GLN A O 1
ATOM 783 N N . ASN A 1 100 ? 0.206 6.824 -32.750 1.00 95.62 100 ASN A N 1
ATOM 784 C CA . ASN A 1 100 ? -0.481 5.559 -33.015 1.00 95.62 100 ASN A CA 1
ATOM 785 C C . ASN A 1 100 ? 0.542 4.419 -33.112 1.00 95.62 100 ASN A C 1
ATOM 787 O O . ASN A 1 100 ? 1.512 4.536 -33.857 1.00 95.62 100 ASN A O 1
ATOM 791 N N . CYS A 1 101 ? 0.304 3.297 -32.432 1.00 96.81 101 CYS A N 1
ATOM 792 C CA . CYS A 1 101 ? 1.137 2.097 -32.512 1.00 96.81 101 CYS A CA 1
ATOM 793 C C . CYS A 1 101 ? 0.304 0.834 -32.761 1.00 96.81 101 CYS A C 1
ATOM 795 O O . CYS A 1 101 ? -0.783 0.656 -32.211 1.00 96.81 101 CYS A O 1
ATOM 797 N N . SER A 1 102 ? 0.843 -0.090 -33.560 1.00 97.06 102 SER A N 1
ATOM 798 C CA . SER A 1 102 ? 0.284 -1.431 -33.763 1.00 97.06 102 SER A CA 1
ATOM 799 C C . SER A 1 102 ? 1.386 -2.487 -33.718 1.00 97.06 102 SER A C 1
ATOM 801 O O . SER A 1 102 ? 2.359 -2.413 -34.469 1.00 97.06 102 SER A O 1
ATOM 803 N N . ILE A 1 103 ? 1.241 -3.490 -32.848 1.00 96.19 103 ILE A N 1
ATOM 804 C CA . ILE A 1 103 ? 2.266 -4.519 -32.628 1.00 96.19 103 ILE A CA 1
ATOM 805 C C . ILE A 1 103 ? 1.655 -5.905 -32.396 1.00 96.19 103 ILE A C 1
ATOM 807 O O . ILE A 1 103 ? 0.711 -6.072 -31.629 1.00 96.19 103 ILE A O 1
ATOM 811 N N . LEU A 1 104 ? 2.198 -6.917 -33.075 1.00 97.06 104 LEU A N 1
ATOM 812 C CA . LEU A 1 104 ? 1.726 -8.299 -32.986 1.00 97.06 104 LEU A CA 1
ATOM 813 C C . LEU A 1 104 ? 2.254 -8.976 -31.709 1.00 97.06 104 LEU A C 1
ATOM 815 O O . LEU A 1 104 ? 3.465 -9.041 -31.495 1.00 97.06 104 LEU A O 1
ATOM 819 N N . ALA A 1 105 ? 1.349 -9.487 -30.873 1.00 97.38 105 ALA A N 1
ATOM 820 C CA . ALA A 1 105 ? 1.661 -10.173 -29.625 1.00 97.38 105 ALA A CA 1
ATOM 821 C C . ALA A 1 105 ? 2.100 -11.622 -29.901 1.00 97.38 105 ALA A C 1
ATOM 823 O O . ALA A 1 105 ? 1.278 -12.537 -29.893 1.00 97.38 105 ALA A O 1
ATOM 824 N N . THR A 1 106 ? 3.389 -11.844 -30.174 1.00 96.38 106 THR A N 1
ATOM 825 C CA . THR A 1 106 ? 3.928 -13.178 -30.492 1.00 96.38 106 THR A CA 1
ATOM 826 C C . THR A 1 106 ? 5.235 -13.511 -29.782 1.00 96.38 106 THR A C 1
ATOM 828 O O . THR A 1 106 ? 6.129 -12.683 -29.609 1.00 96.38 106 THR A O 1
ATOM 831 N N . THR A 1 107 ? 5.400 -14.799 -29.487 1.00 94.44 107 THR A N 1
ATOM 832 C CA . THR A 1 107 ? 6.607 -15.381 -28.889 1.00 94.44 107 THR A CA 1
ATOM 833 C C . THR A 1 107 ? 7.879 -15.134 -29.724 1.00 94.44 107 THR A C 1
ATOM 835 O O . THR A 1 107 ? 8.964 -15.007 -29.163 1.00 94.44 107 THR A O 1
ATOM 838 N N . SER A 1 108 ? 7.772 -14.942 -31.046 1.00 92.88 108 SER A N 1
ATOM 839 C CA . SER A 1 108 ? 8.901 -14.521 -31.898 1.00 92.88 108 SER A CA 1
ATOM 840 C C . SER A 1 108 ? 9.376 -13.083 -31.646 1.00 92.88 108 SER A C 1
ATOM 842 O O . SER A 1 108 ? 10.562 -12.800 -31.793 1.00 92.88 108 SER A O 1
ATOM 844 N N . MET A 1 109 ? 8.476 -12.178 -31.248 1.00 89.56 109 MET A N 1
ATOM 845 C CA . MET A 1 109 ? 8.787 -10.774 -30.951 1.00 89.56 109 MET A CA 1
ATOM 846 C C . MET A 1 109 ? 9.322 -10.578 -29.525 1.00 89.56 109 MET A C 1
ATOM 848 O O . MET A 1 109 ? 10.158 -9.703 -29.296 1.00 89.56 109 MET A O 1
ATOM 852 N N . PHE A 1 110 ? 8.842 -11.378 -28.567 1.00 93.56 110 PHE A N 1
ATOM 853 C CA . PHE A 1 110 ? 9.029 -11.132 -27.129 1.00 93.56 110 PHE A CA 1
ATOM 854 C C . PHE A 1 110 ? 9.747 -12.252 -26.356 1.00 93.56 110 PHE A C 1
ATOM 856 O O . PHE A 1 110 ? 10.170 -12.028 -25.217 1.00 93.56 110 PHE A O 1
ATOM 863 N N . GLY A 1 111 ? 9.925 -13.429 -26.965 1.00 91.12 111 GLY A N 1
ATOM 864 C CA . GLY A 1 111 ? 10.329 -14.668 -26.293 1.00 91.12 111 GLY A CA 1
ATOM 865 C C . GLY A 1 111 ? 9.167 -15.361 -25.570 1.00 91.12 111 GLY A C 1
ATOM 866 O O . GLY A 1 111 ? 8.088 -14.786 -25.433 1.00 91.12 111 GLY A O 1
ATOM 867 N N . ASP A 1 112 ? 9.398 -16.589 -25.091 1.00 93.88 112 ASP A N 1
ATOM 868 C CA . ASP A 1 112 ? 8.451 -17.309 -24.230 1.00 93.88 112 ASP A CA 1
ATOM 869 C C . ASP A 1 112 ? 8.923 -17.285 -22.762 1.00 93.88 112 ASP A C 1
ATOM 871 O O . ASP A 1 112 ? 9.816 -18.053 -22.399 1.00 93.88 112 ASP A O 1
ATOM 875 N N . PRO A 1 113 ? 8.380 -16.399 -21.910 1.00 90.56 113 PRO A N 1
ATOM 876 C CA . PRO A 1 113 ? 8.670 -16.391 -20.474 1.00 90.56 113 PRO A CA 1
ATOM 877 C C . PRO A 1 113 ? 7.996 -17.523 -19.682 1.00 90.56 113 PRO A C 1
ATOM 879 O O . PRO A 1 113 ? 8.372 -17.743 -18.533 1.00 90.56 113 PRO A O 1
ATOM 882 N N . CYS A 1 114 ? 6.989 -18.209 -20.235 1.00 91.31 114 CYS A N 1
ATOM 883 C CA . CYS A 1 114 ? 6.251 -19.256 -19.526 1.00 91.31 114 CYS A CA 1
ATOM 884 C C . CYS A 1 114 ? 5.684 -20.316 -20.494 1.00 91.31 114 CYS A C 1
ATOM 886 O O . CYS A 1 114 ? 4.502 -20.267 -20.859 1.00 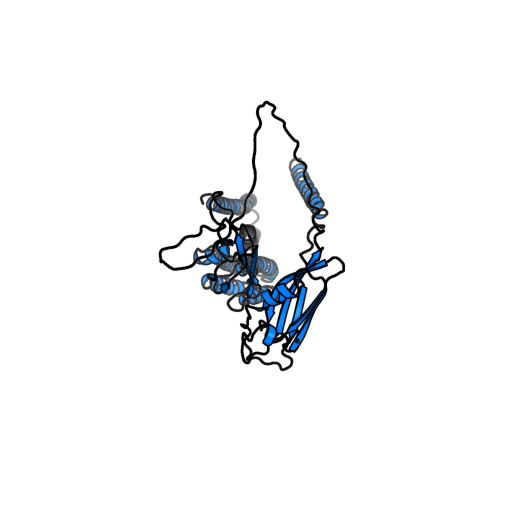91.31 114 CYS A O 1
ATOM 888 N N . PRO A 1 115 ? 6.501 -21.314 -20.885 1.00 93.12 115 PRO A N 1
ATOM 889 C CA . PRO A 1 115 ? 6.049 -22.431 -21.706 1.00 93.12 115 PRO A CA 1
ATOM 890 C C . PRO A 1 115 ? 4.819 -23.128 -21.108 1.00 93.12 115 PRO A C 1
ATOM 892 O O . PRO A 1 115 ? 4.733 -23.338 -19.899 1.00 93.12 115 PRO A O 1
ATOM 895 N N . GLY A 1 116 ? 3.846 -23.469 -21.954 1.00 89.81 116 GLY A N 1
ATOM 896 C CA . GLY A 1 116 ? 2.578 -24.086 -21.535 1.00 89.81 116 GLY A CA 1
ATOM 897 C C . GLY A 1 116 ? 1.530 -23.120 -20.960 1.00 89.81 116 GLY A C 1
ATOM 898 O O . GLY A 1 116 ? 0.376 -23.509 -20.806 1.00 89.81 116 GLY A O 1
ATOM 899 N N . THR A 1 117 ? 1.879 -21.855 -20.703 1.00 92.50 117 THR A N 1
ATOM 900 C CA . THR A 1 117 ? 0.914 -20.796 -20.371 1.00 92.50 117 THR A CA 1
ATOM 901 C C . THR A 1 117 ? 0.641 -19.929 -21.604 1.00 92.50 117 THR A C 1
ATOM 903 O O . THR A 1 117 ? 1.565 -19.419 -22.245 1.00 92.50 117 THR A O 1
ATOM 906 N N . LEU A 1 118 ? -0.642 -19.754 -21.940 1.00 93.75 118 LEU A N 1
ATOM 907 C CA . LEU A 1 118 ? -1.074 -18.864 -23.021 1.00 93.75 118 LEU A CA 1
ATOM 908 C C . LEU A 1 118 ? -0.846 -17.412 -22.598 1.00 93.75 118 LEU A C 1
ATOM 910 O O . LEU A 1 118 ? -1.359 -16.995 -21.555 1.00 93.75 118 LEU A O 1
ATOM 914 N N . LYS A 1 119 ? -0.104 -16.640 -23.390 1.00 97.00 119 LYS A N 1
ATOM 915 C CA . LYS A 1 119 ? 0.297 -15.278 -23.017 1.00 97.00 119 LYS A CA 1
ATOM 916 C C . LYS A 1 119 ? -0.666 -14.223 -23.562 1.00 97.00 119 LYS A C 1
ATOM 918 O O . LYS A 1 119 ? -1.480 -14.471 -24.453 1.00 97.00 119 LYS A O 1
ATOM 923 N N . TYR A 1 120 ? -0.555 -13.016 -23.034 1.00 97.69 120 TYR A N 1
ATOM 924 C CA . TYR A 1 120 ? -1.093 -11.807 -23.634 1.00 97.69 120 TYR A CA 1
ATOM 925 C C . TYR A 1 120 ? -0.069 -10.676 -23.503 1.00 97.69 120 TYR A C 1
ATOM 927 O O . TYR A 1 120 ? 0.754 -10.658 -22.588 1.00 97.69 120 TYR A O 1
ATOM 935 N N . LEU A 1 121 ? -0.102 -9.747 -24.451 1.00 98.00 121 LEU A N 1
ATOM 936 C CA . LEU A 1 121 ? 0.589 -8.474 -24.370 1.00 98.00 121 LEU A CA 1
ATOM 937 C C . LEU A 1 121 ? -0.308 -7.475 -23.640 1.00 98.00 121 LEU A C 1
ATOM 939 O O . LEU A 1 121 ? -1.423 -7.207 -24.079 1.00 98.00 121 LEU A O 1
ATOM 943 N N . GLU A 1 122 ? 0.192 -6.927 -22.545 1.00 96.69 122 GLU A N 1
ATOM 944 C CA . GLU A 1 122 ? -0.414 -5.860 -21.753 1.00 96.69 122 GLU A CA 1
ATOM 945 C C . GLU A 1 122 ? 0.502 -4.639 -21.802 1.00 96.69 122 GLU A C 1
ATOM 947 O O . GLU A 1 122 ? 1.714 -4.772 -21.626 1.00 96.69 122 GLU A O 1
ATOM 952 N N . ALA A 1 123 ? -0.067 -3.459 -22.046 1.00 95.75 123 ALA A N 1
ATOM 953 C CA . ALA A 1 123 ? 0.652 -2.191 -22.099 1.00 95.75 123 ALA A CA 1
ATOM 954 C C . ALA A 1 123 ? -0.102 -1.119 -21.309 1.00 95.75 123 ALA A C 1
ATOM 956 O O . ALA A 1 123 ? -1.288 -0.897 -21.544 1.00 95.75 123 ALA A O 1
ATOM 957 N N . HIS A 1 124 ? 0.597 -0.440 -20.401 1.00 92.62 124 HIS A N 1
ATOM 958 C CA . HIS A 1 124 ? 0.088 0.708 -19.648 1.00 92.62 124 HIS A CA 1
ATOM 959 C C . HIS A 1 124 ? 0.793 1.953 -20.154 1.00 92.62 124 HIS A C 1
ATOM 961 O O . HIS A 1 124 ? 2.024 1.964 -20.259 1.00 92.62 124 HIS A O 1
ATOM 967 N N . TYR A 1 125 ? 0.024 2.984 -20.472 1.00 93.38 125 TYR A N 1
ATOM 968 C CA . TYR A 1 125 ? 0.527 4.179 -21.130 1.00 93.38 125 TYR A CA 1
ATOM 969 C C . TYR A 1 125 ? -0.272 5.419 -20.725 1.00 93.38 125 TYR A C 1
ATOM 971 O O . TYR A 1 125 ? -1.318 5.338 -20.080 1.00 93.38 125 TYR A O 1
ATOM 979 N N . GLN A 1 126 ? 0.258 6.571 -21.110 1.00 93.50 126 GLN A N 1
ATOM 980 C CA . GLN A 1 126 ? -0.411 7.863 -21.103 1.00 93.50 126 GLN A CA 1
ATOM 981 C C . GLN A 1 126 ? -0.316 8.456 -22.505 1.00 93.50 126 GLN A C 1
ATOM 983 O O . GLN A 1 126 ? 0.685 8.256 -23.193 1.00 93.50 126 GLN A O 1
ATOM 988 N N . CYS A 1 127 ? -1.326 9.217 -22.903 1.00 93.38 127 CYS A N 1
ATOM 989 C CA . CYS A 1 127 ? -1.191 10.174 -23.991 1.00 93.38 127 CYS A CA 1
ATOM 990 C C . CYS A 1 127 ? -0.752 11.508 -23.377 1.00 93.38 127 CYS A C 1
ATOM 992 O O . CYS A 1 127 ? -1.341 11.960 -22.395 1.00 93.38 127 CYS A O 1
ATOM 994 N N . MET A 1 128 ? 0.328 12.097 -23.890 1.00 90.31 128 MET A N 1
ATOM 995 C CA . MET A 1 128 ? 0.845 13.391 -23.427 1.00 90.31 128 MET A CA 1
ATOM 996 C C . MET A 1 128 ? 1.012 14.332 -24.621 1.00 90.31 128 MET A C 1
ATOM 998 O O . MET A 1 128 ? 1.390 13.845 -25.687 1.00 90.31 128 MET A O 1
ATOM 1002 N N . PRO A 1 129 ? 0.803 15.654 -24.479 1.00 90.00 129 PRO A N 1
ATOM 1003 C CA . PRO A 1 129 ? 1.080 16.604 -25.551 1.00 90.00 12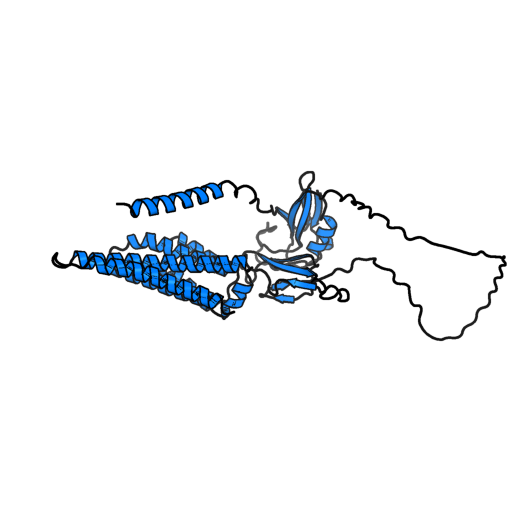9 PRO A CA 1
ATOM 1004 C C . PRO A 1 129 ? 2.507 16.445 -26.084 1.00 90.00 129 PRO A C 1
ATOM 1006 O O . PRO A 1 129 ? 3.462 16.374 -25.304 1.00 90.00 129 PRO A O 1
ATOM 1009 N N . ALA A 1 130 ? 2.659 16.394 -27.406 1.00 83.00 130 ALA A N 1
ATOM 1010 C CA . ALA A 1 130 ? 3.971 16.404 -28.035 1.00 83.00 130 ALA A CA 1
ATOM 1011 C C . ALA A 1 130 ? 4.699 17.699 -27.649 1.00 83.00 130 ALA A C 1
ATOM 1013 O O . ALA A 1 130 ? 4.185 18.798 -27.870 1.00 83.00 130 ALA A O 1
ATOM 1014 N N . ALA A 1 131 ? 5.891 17.579 -27.059 1.00 76.19 131 ALA A N 1
ATOM 1015 C CA . ALA A 1 131 ? 6.701 18.750 -26.750 1.00 76.19 131 ALA A CA 1
ATOM 1016 C C . ALA A 1 131 ? 6.996 19.515 -28.055 1.00 76.19 131 ALA A C 1
ATOM 1018 O O . ALA A 1 131 ? 7.385 18.878 -29.042 1.00 76.19 131 ALA A O 1
ATOM 1019 N N . PRO A 1 132 ? 6.826 20.851 -28.096 1.00 60.31 132 PRO A N 1
ATOM 1020 C CA . PRO A 1 132 ? 7.236 21.617 -29.262 1.00 60.31 132 PRO A CA 1
ATOM 1021 C C . PRO A 1 132 ? 8.741 21.406 -29.482 1.00 60.31 132 PRO A C 1
ATOM 1023 O O . PRO A 1 132 ? 9.487 21.340 -28.498 1.00 60.31 132 PRO A O 1
ATOM 1026 N N . PRO A 1 133 ? 9.213 21.295 -30.739 1.00 48.75 133 PRO A N 1
ATOM 1027 C CA . PRO A 1 133 ? 10.641 21.254 -31.004 1.00 48.75 133 PRO A CA 1
ATOM 1028 C C . PRO A 1 133 ? 11.251 22.535 -30.442 1.00 48.75 133 PRO A C 1
ATOM 1030 O O . PRO A 1 133 ? 10.889 23.635 -30.856 1.00 48.75 133 PRO A O 1
ATOM 1033 N N . SER A 1 134 ? 12.137 22.387 -29.461 1.00 42.81 134 SER A N 1
ATOM 1034 C CA . SER A 1 134 ? 12.829 23.510 -28.846 1.00 42.81 134 SER A CA 1
ATOM 1035 C C . SER A 1 134 ? 13.683 24.200 -29.905 1.00 42.81 134 SER A C 1
ATOM 1037 O O . SER A 1 134 ? 14.736 23.675 -30.280 1.00 42.81 134 SER A O 1
ATOM 1039 N N . GLU A 1 135 ? 13.235 25.365 -30.379 1.00 40.75 135 GLU A N 1
ATOM 1040 C CA . GLU A 1 135 ? 14.124 26.301 -31.057 1.00 40.75 135 GLU A CA 1
ATOM 1041 C C . GLU A 1 135 ? 15.316 26.555 -30.135 1.00 40.75 135 GLU A C 1
ATOM 1043 O O . GLU A 1 135 ? 15.165 26.817 -28.939 1.00 40.75 135 GLU A O 1
ATOM 1048 N N . VAL A 1 136 ? 16.515 26.397 -30.689 1.00 42.41 136 VAL A N 1
ATOM 1049 C CA . VAL A 1 136 ? 17.752 26.658 -29.962 1.00 42.41 136 VAL A CA 1
ATOM 1050 C C . VAL A 1 136 ? 17.836 28.167 -29.784 1.00 42.41 136 VAL A C 1
ATOM 1052 O O . VAL A 1 136 ? 18.185 28.880 -30.722 1.00 42.41 136 VAL A O 1
ATOM 1055 N N . GLU A 1 137 ? 17.480 28.656 -28.597 1.00 37.94 137 GLU A N 1
ATOM 1056 C CA . GLU A 1 137 ? 17.604 30.071 -28.254 1.00 37.94 137 GLU A CA 1
ATOM 1057 C C . GLU A 1 137 ? 19.099 30.424 -28.174 1.00 37.94 137 GLU A C 1
ATOM 1059 O O . GLU A 1 137 ? 19.773 30.219 -27.162 1.00 37.94 137 GLU A O 1
ATOM 1064 N N . GLU A 1 138 ? 19.644 30.885 -29.301 1.00 40.78 138 GLU A N 1
ATOM 1065 C CA . GLU A 1 138 ? 21.040 31.284 -29.459 1.00 40.78 138 GLU A CA 1
ATOM 1066 C C . GLU A 1 138 ? 21.295 32.589 -28.688 1.00 40.78 138 GLU A C 1
ATOM 1068 O O . GLU A 1 138 ? 21.234 33.697 -29.224 1.00 40.78 138 GLU A O 1
ATOM 1073 N N . VAL A 1 139 ? 21.564 32.461 -27.385 1.00 37.25 139 VAL A N 1
ATOM 1074 C CA . VAL A 1 139 ? 21.903 33.596 -26.521 1.00 37.25 139 VAL A CA 1
ATOM 1075 C C . VAL A 1 139 ? 23.281 34.142 -26.903 1.00 37.25 139 VAL A C 1
ATOM 1077 O O . VAL A 1 139 ? 24.323 33.668 -26.447 1.00 37.25 139 VAL A O 1
ATOM 1080 N N . LEU A 1 140 ? 23.272 35.178 -27.742 1.00 45.25 140 LEU A N 1
ATOM 1081 C CA . LEU A 1 140 ? 24.445 35.959 -28.129 1.00 45.25 140 LEU A CA 1
ATOM 1082 C C . LEU A 1 140 ? 25.141 36.558 -26.893 1.00 45.25 140 LEU A C 1
ATOM 1084 O O . LEU A 1 140 ? 24.577 37.398 -26.190 1.00 45.25 140 LEU A O 1
ATOM 1088 N N . VAL A 1 141 ? 26.399 36.176 -26.658 1.00 39.06 141 VAL A N 1
ATOM 1089 C CA . VAL A 1 141 ? 27.230 36.741 -25.582 1.00 39.06 141 VAL A CA 1
ATOM 1090 C C . VAL A 1 141 ? 28.054 37.923 -26.126 1.00 39.06 141 VAL A C 1
ATOM 1092 O O . VAL A 1 141 ? 28.728 37.757 -27.146 1.00 39.06 141 VAL A O 1
ATOM 1095 N N . PRO A 1 142 ? 28.052 39.112 -25.487 1.00 34.38 142 PRO A N 1
ATOM 1096 C CA . PRO A 1 142 ? 28.756 40.280 -26.015 1.00 34.38 142 PRO A CA 1
ATOM 1097 C C . PRO A 1 142 ? 30.282 40.139 -26.004 1.00 34.38 142 PRO A C 1
ATOM 1099 O O . PRO A 1 142 ? 30.883 39.672 -25.035 1.00 34.38 142 PRO A O 1
ATOM 1102 N N . HIS A 1 143 ? 30.925 40.638 -27.059 1.00 33.56 143 HIS A N 1
ATOM 1103 C CA . HIS A 1 143 ? 32.379 40.752 -27.133 1.00 33.56 143 HIS A CA 1
ATOM 1104 C C . HIS A 1 143 ? 32.943 41.720 -26.077 1.00 33.56 143 HIS A C 1
ATOM 1106 O O . HIS A 1 143 ? 32.334 42.736 -25.745 1.00 33.56 143 HIS A O 1
ATOM 1112 N N . SER A 1 144 ? 34.170 41.465 -25.625 1.00 30.17 144 SER A N 1
ATOM 1113 C CA . SER A 1 144 ? 35.012 42.461 -24.952 1.00 30.17 144 SER A CA 1
ATOM 1114 C C . SER A 1 144 ? 36.430 42.376 -25.505 1.00 30.17 144 SER A C 1
ATOM 1116 O O . SER A 1 144 ? 37.133 41.382 -25.345 1.00 30.17 144 SER A O 1
ATOM 1118 N N . THR A 1 145 ? 36.811 43.418 -26.236 1.00 31.81 145 THR A N 1
ATOM 1119 C CA . THR A 1 145 ? 38.087 43.572 -26.934 1.00 31.81 145 THR A CA 1
ATOM 1120 C C . THR A 1 145 ? 39.237 43.891 -25.980 1.00 31.81 145 THR A C 1
ATOM 1122 O O . THR A 1 145 ? 39.087 44.691 -25.061 1.00 31.81 145 THR A O 1
ATOM 1125 N N . SER A 1 146 ? 40.427 43.355 -26.275 1.00 31.55 146 SER A N 1
ATOM 1126 C CA . SER A 1 146 ? 41.692 43.889 -25.759 1.00 31.55 146 SER A CA 1
ATOM 1127 C C . SER A 1 146 ? 42.768 43.919 -26.855 1.00 31.55 146 SER A C 1
ATOM 1129 O O . SER A 1 146 ? 43.332 42.903 -27.252 1.00 31.55 146 SER A O 1
ATOM 1131 N N . SER A 1 147 ? 42.987 45.128 -27.368 1.00 30.80 147 SER A N 1
ATOM 1132 C CA . SER A 1 147 ? 44.181 45.667 -28.051 1.00 30.80 147 SER A CA 1
ATOM 1133 C C . SER A 1 147 ? 45.502 45.367 -27.310 1.00 30.80 147 SER A C 1
ATOM 1135 O O . SER A 1 147 ? 45.454 45.270 -26.091 1.00 30.80 147 SER A O 1
ATOM 1137 N N . LEU A 1 148 ? 46.736 45.338 -27.852 1.00 32.56 148 LEU A N 1
ATOM 1138 C CA . LEU A 1 148 ? 47.452 45.663 -29.126 1.00 32.56 148 LEU A CA 1
ATOM 1139 C C . LEU A 1 148 ? 48.957 45.227 -28.874 1.00 32.56 148 LEU A C 1
ATOM 1141 O O . LEU A 1 148 ? 49.226 44.752 -27.770 1.00 32.56 148 LEU A O 1
ATOM 1145 N N . PRO A 1 149 ? 50.012 45.528 -29.681 1.00 41.06 149 PRO A N 1
ATOM 1146 C CA . PRO A 1 149 ? 50.281 45.398 -31.129 1.00 41.06 149 PRO A CA 1
ATOM 1147 C C . PRO A 1 149 ? 51.650 44.647 -31.405 1.00 41.06 149 PRO A C 1
ATOM 1149 O O . PRO A 1 149 ? 51.925 43.702 -30.676 1.00 41.06 149 PRO A O 1
ATOM 1152 N N . PRO A 1 150 ? 52.484 44.896 -32.459 1.00 46.22 150 PRO A N 1
ATOM 1153 C CA . PRO A 1 150 ? 52.617 43.945 -33.581 1.00 46.22 150 PRO A CA 1
ATOM 1154 C C . PRO A 1 150 ? 54.084 43.602 -34.000 1.00 46.22 150 PRO A C 1
ATOM 1156 O O . PRO A 1 150 ? 55.033 43.945 -33.299 1.00 46.22 150 PRO A O 1
ATOM 1159 N N . SER A 1 151 ? 54.260 43.085 -35.237 1.00 28.88 151 SER A N 1
ATOM 1160 C CA . SER A 1 151 ? 55.523 42.868 -36.014 1.00 28.88 151 SER A CA 1
ATOM 1161 C C . SER A 1 151 ? 56.166 41.471 -35.844 1.00 28.88 151 SER A C 1
ATOM 1163 O O . SER A 1 151 ? 56.215 40.972 -34.731 1.00 28.88 151 SER A O 1
ATOM 1165 N N . ALA A 1 152 ? 56.700 40.772 -36.864 1.00 29.72 152 ALA A N 1
ATOM 1166 C CA . ALA A 1 152 ? 56.806 41.020 -38.316 1.00 29.72 152 ALA A CA 1
ATOM 1167 C C . ALA A 1 152 ? 56.852 39.692 -39.137 1.00 29.72 152 ALA A C 1
ATOM 1169 O O . ALA A 1 152 ? 57.012 38.612 -38.579 1.00 29.72 152 ALA A O 1
ATOM 1170 N N . LEU A 1 153 ? 56.726 39.795 -40.468 1.00 30.06 153 LEU A N 1
ATOM 1171 C CA . LEU A 1 153 ? 56.774 38.724 -41.496 1.00 30.06 153 LEU A CA 1
ATOM 1172 C C . LEU A 1 153 ? 58.184 38.597 -42.156 1.00 30.06 153 LEU A C 1
ATOM 1174 O O . LEU A 1 153 ? 58.994 39.502 -41.960 1.00 30.06 153 LEU A O 1
ATOM 1178 N N . PRO A 1 154 ? 58.430 37.667 -43.123 1.00 48.00 154 PRO A N 1
ATOM 1179 C CA . PRO A 1 154 ? 58.159 36.220 -43.135 1.00 48.00 154 PRO A CA 1
ATOM 1180 C C . PRO A 1 154 ? 59.488 35.389 -43.223 1.00 48.00 154 PRO A C 1
ATOM 1182 O O . PRO A 1 154 ? 60.022 35.181 -42.139 1.00 48.00 154 PRO A O 1
ATOM 1185 N N . PRO A 1 155 ? 60.138 34.968 -44.356 1.00 43.56 155 PRO A N 1
ATOM 1186 C CA . PRO A 1 155 ? 59.745 34.664 -45.754 1.00 43.56 155 PRO A CA 1
ATOM 1187 C C . PRO A 1 155 ? 60.205 33.276 -46.326 1.00 43.56 155 PRO A C 1
ATOM 1189 O O . PRO A 1 155 ? 61.391 33.079 -46.580 1.00 43.56 155 PRO A O 1
ATOM 1192 N N . SER A 1 156 ? 59.263 32.432 -46.797 1.00 28.36 156 SER A N 1
ATOM 1193 C CA . SER A 1 156 ? 59.442 31.443 -47.913 1.00 28.36 156 SER A CA 1
ATOM 1194 C C . SER A 1 156 ? 60.390 30.216 -47.700 1.00 28.36 156 SER A C 1
ATOM 1196 O O . SER A 1 156 ? 61.139 30.188 -46.738 1.00 28.36 156 SER A O 1
ATOM 1198 N N . TRP A 1 157 ? 60.413 29.128 -48.503 1.00 25.67 157 TRP A N 1
ATOM 1199 C CA . TRP A 1 157 ? 59.797 28.810 -49.812 1.00 25.67 157 TRP A CA 1
ATOM 1200 C C . TRP A 1 157 ? 59.699 27.276 -50.076 1.00 25.67 157 TRP A C 1
ATOM 1202 O O . TRP A 1 157 ? 60.550 26.524 -49.624 1.00 25.67 157 TRP A O 1
ATOM 1212 N N . LYS A 1 158 ? 58.737 26.872 -50.928 1.00 26.25 158 LYS A N 1
ATOM 1213 C CA . LYS A 1 158 ? 58.759 25.764 -51.928 1.00 26.25 158 LYS A CA 1
ATOM 1214 C C . LYS A 1 158 ? 59.190 24.323 -51.549 1.00 26.25 158 LYS A C 1
ATOM 1216 O O . LYS A 1 158 ? 60.362 24.027 -51.380 1.00 26.25 158 LYS A O 1
ATOM 1221 N N . THR A 1 159 ? 58.216 23.415 -51.701 1.00 27.48 159 THR A N 1
ATOM 1222 C CA . THR A 1 159 ? 58.203 22.303 -52.690 1.00 27.48 159 THR A CA 1
ATOM 1223 C C . THR A 1 159 ? 59.419 21.365 -52.796 1.00 27.48 159 THR A C 1
ATOM 1225 O O . THR A 1 159 ? 60.476 21.790 -53.248 1.00 27.48 159 THR A O 1
ATOM 1228 N N . THR A 1 160 ? 59.207 20.046 -52.625 1.00 28.31 160 THR A N 1
ATOM 1229 C CA . THR A 1 160 ? 59.250 19.020 -53.712 1.00 28.31 160 THR A CA 1
ATOM 1230 C C . THR A 1 160 ? 58.899 17.618 -53.167 1.00 28.31 160 THR A C 1
ATOM 1232 O O . THR A 1 160 ? 59.298 17.259 -52.065 1.00 28.31 160 THR A O 1
ATOM 1235 N N . HIS A 1 161 ? 58.132 16.831 -53.936 1.00 30.72 161 HIS A N 1
ATOM 1236 C CA . HIS A 1 161 ? 57.843 15.408 -53.679 1.00 30.72 161 HIS A CA 1
ATOM 1237 C C . HIS A 1 161 ? 59.102 14.540 -53.786 1.00 30.72 161 HIS A C 1
ATOM 1239 O O . HIS A 1 161 ? 59.838 14.754 -54.735 1.00 30.72 161 HIS A O 1
ATOM 1245 N N . TRP A 1 162 ? 59.215 13.458 -53.003 1.00 29.53 162 TRP A N 1
ATOM 1246 C CA . TRP A 1 162 ? 59.671 12.145 -53.509 1.00 29.53 162 TRP A CA 1
ATOM 1247 C C . TRP A 1 162 ? 59.059 10.999 -52.686 1.00 29.53 162 TRP A C 1
ATOM 1249 O O . TRP A 1 162 ? 58.918 11.104 -51.470 1.00 29.53 162 TRP A O 1
ATOM 1259 N N . LEU A 1 163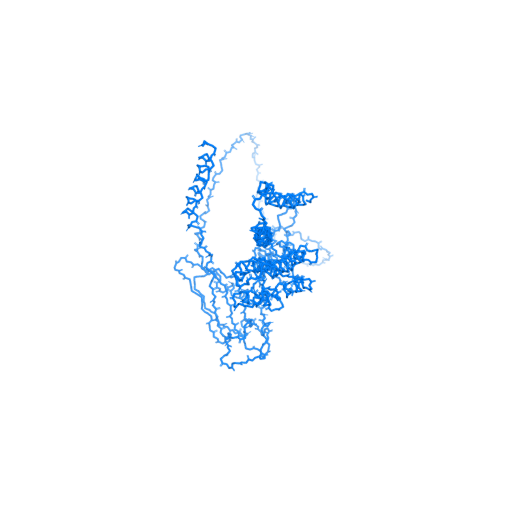 ? 58.687 9.912 -53.369 1.00 29.86 163 LEU A N 1
ATOM 1260 C CA . LEU A 1 163 ? 58.187 8.655 -52.801 1.00 29.86 163 LEU A CA 1
ATOM 1261 C C . LEU A 1 163 ? 59.185 7.531 -53.111 1.00 29.86 163 LEU A C 1
ATOM 1263 O O . LEU A 1 163 ? 59.465 7.271 -54.279 1.00 29.86 163 LEU A O 1
ATOM 1267 N N . THR A 1 164 ? 59.637 6.835 -52.072 1.00 30.83 164 THR A N 1
ATOM 1268 C CA . THR A 1 164 ? 60.306 5.520 -52.093 1.00 30.83 164 THR A CA 1
ATOM 1269 C C . THR A 1 164 ? 60.040 4.915 -50.709 1.00 30.83 164 THR A C 1
ATOM 1271 O O . THR A 1 164 ? 60.454 5.487 -49.710 1.00 30.83 164 THR A O 1
ATOM 1274 N N . THR A 1 165 ? 59.211 3.890 -50.509 1.00 29.39 165 THR A N 1
ATOM 1275 C CA . THR A 1 165 ? 59.136 2.558 -51.142 1.00 29.39 165 THR A CA 1
ATOM 1276 C C . THR A 1 165 ? 60.374 1.697 -50.882 1.00 29.39 165 THR A C 1
ATOM 1278 O O . THR A 1 165 ? 61.202 1.520 -51.768 1.00 29.39 165 THR A O 1
ATOM 1281 N N . ALA A 1 166 ? 60.452 1.108 -49.685 1.00 28.28 166 ALA A N 1
ATOM 1282 C CA . ALA A 1 166 ? 61.004 -0.232 -49.452 1.00 28.28 166 ALA A CA 1
ATOM 1283 C C . ALA A 1 166 ? 60.517 -0.769 -48.090 1.00 28.28 166 ALA A C 1
ATOM 1285 O O . ALA A 1 166 ? 60.407 -0.016 -47.127 1.00 28.28 166 ALA A O 1
ATOM 1286 N N . SER A 1 167 ? 60.212 -2.064 -48.024 1.00 28.50 167 SER A N 1
ATOM 1287 C CA . SER A 1 167 ? 59.715 -2.769 -46.834 1.00 28.50 167 SER A CA 1
ATOM 1288 C C . SER A 1 167 ? 60.746 -3.790 -46.358 1.00 28.50 167 SER A C 1
ATOM 1290 O O . SER A 1 167 ? 61.206 -4.566 -47.194 1.00 28.50 167 SER A O 1
ATOM 1292 N N . SER A 1 168 ? 61.022 -3.846 -45.045 1.00 28.98 168 SER A N 1
ATOM 1293 C CA . SER A 1 168 ? 61.138 -5.117 -44.298 1.00 28.98 168 SER A CA 1
ATOM 1294 C C . SER A 1 168 ? 61.405 -4.941 -42.787 1.00 28.98 168 SER A C 1
ATOM 1296 O O . SER A 1 168 ? 62.495 -4.595 -42.351 1.00 28.98 168 SER A O 1
ATOM 1298 N N . THR A 1 169 ? 60.385 -5.267 -41.987 1.00 35.12 169 THR A N 1
ATOM 1299 C CA . THR A 1 169 ? 60.455 -5.976 -40.687 1.00 35.12 169 THR A CA 1
ATOM 1300 C C . THR A 1 169 ? 61.609 -5.713 -39.696 1.00 35.12 169 THR A C 1
ATOM 1302 O O . THR A 1 169 ? 62.676 -6.320 -39.793 1.00 35.12 169 THR A O 1
ATOM 1305 N N . SER A 1 170 ? 61.277 -5.075 -38.570 1.00 31.59 170 SER A N 1
ATOM 1306 C CA . SER A 1 170 ? 61.650 -5.576 -37.236 1.00 31.59 170 SER A CA 1
ATOM 1307 C C . SER A 1 170 ? 60.550 -5.241 -36.214 1.00 31.59 170 SER A C 1
ATOM 1309 O O . SER A 1 170 ? 59.748 -4.333 -36.423 1.00 31.59 170 SER A O 1
ATOM 1311 N N . VAL A 1 171 ? 60.442 -6.054 -35.162 1.00 36.38 171 VAL A N 1
ATOM 1312 C CA . VAL A 1 171 ? 59.379 -5.995 -34.141 1.00 36.38 171 VAL A CA 1
ATOM 1313 C C . VAL A 1 171 ? 59.806 -5.081 -32.991 1.00 36.38 171 VAL A C 1
ATOM 1315 O O . VAL A 1 171 ? 60.945 -5.223 -32.555 1.00 36.38 171 VAL A O 1
ATOM 1318 N N . LEU A 1 172 ? 58.901 -4.229 -32.478 1.00 29.38 172 LEU A N 1
ATOM 1319 C CA . LEU A 1 172 ? 58.689 -3.951 -31.039 1.00 29.38 172 LEU A CA 1
ATOM 1320 C C . LEU A 1 172 ? 57.538 -2.942 -30.792 1.00 29.38 172 LEU A C 1
ATOM 1322 O O . LEU A 1 172 ? 57.475 -1.893 -31.422 1.00 29.38 172 LEU A O 1
ATOM 1326 N N . ASP A 1 173 ? 56.669 -3.321 -29.854 1.00 26.91 173 ASP A N 1
ATOM 1327 C CA . ASP A 1 173 ? 55.798 -2.563 -28.937 1.00 26.91 173 ASP A CA 1
ATOM 1328 C C . ASP A 1 173 ? 54.842 -1.414 -29.353 1.00 26.91 173 ASP A C 1
ATOM 1330 O O . ASP A 1 173 ? 55.184 -0.382 -29.924 1.00 26.91 173 ASP A O 1
ATOM 1334 N N . TYR A 1 174 ? 53.601 -1.608 -28.877 1.00 26.94 174 TYR A N 1
ATOM 1335 C CA . TYR A 1 174 ? 52.570 -0.640 -28.459 1.00 26.94 174 TYR A CA 1
ATOM 1336 C C . TYR A 1 174 ? 53.144 0.750 -28.068 1.00 26.94 174 TYR A C 1
ATOM 1338 O O . TYR A 1 174 ? 53.986 0.859 -27.185 1.00 26.94 174 TYR A O 1
ATOM 1346 N N . THR A 1 175 ? 52.678 1.881 -28.602 1.00 26.67 175 THR A N 1
ATOM 1347 C CA . THR A 1 175 ? 51.303 2.393 -28.444 1.00 26.67 175 THR A CA 1
ATOM 1348 C C . THR A 1 175 ? 51.020 3.534 -29.435 1.00 26.67 175 THR A C 1
ATOM 1350 O O . THR A 1 175 ? 51.769 4.510 -29.468 1.00 26.67 175 THR A O 1
ATOM 1353 N N . PRO A 1 176 ? 49.892 3.526 -30.165 1.00 30.86 176 PRO A N 1
ATOM 1354 C CA . PRO A 1 176 ? 49.252 4.763 -30.583 1.00 30.86 176 PRO A CA 1
ATOM 1355 C C . PRO A 1 176 ? 48.373 5.267 -29.433 1.00 30.86 176 PRO A C 1
ATOM 1357 O O . PRO A 1 176 ? 47.478 4.559 -28.979 1.00 30.86 176 PRO A O 1
ATOM 1360 N N . SER A 1 177 ? 48.598 6.500 -28.981 1.00 38.75 177 SER A N 1
ATOM 1361 C CA . SER A 1 177 ? 47.570 7.251 -28.256 1.00 38.75 177 SER A CA 1
ATOM 1362 C C . SER A 1 177 ? 46.522 7.705 -29.278 1.00 38.75 177 SER A C 1
ATOM 1364 O O . SER A 1 177 ? 46.877 8.488 -30.165 1.00 38.75 177 SER A O 1
ATOM 1366 N N . PRO A 1 178 ? 45.263 7.231 -29.227 1.00 36.84 178 PRO A N 1
ATOM 1367 C CA . PRO A 1 178 ? 44.210 7.826 -30.021 1.00 36.84 178 PRO A CA 1
ATOM 1368 C C . PRO A 1 178 ? 43.718 9.083 -29.302 1.00 36.84 178 PRO A C 1
ATOM 1370 O O . PRO A 1 178 ? 43.308 9.049 -28.141 1.00 36.84 178 PRO A O 1
ATOM 1373 N N . SER A 1 179 ? 43.748 10.196 -30.028 1.00 32.53 179 SER A N 1
ATOM 1374 C CA . SER A 1 179 ? 43.045 11.430 -29.688 1.00 32.53 179 SER A CA 1
ATOM 1375 C C . SER A 1 179 ? 41.630 11.127 -29.191 1.00 32.53 179 SER A C 1
ATOM 1377 O O . SER A 1 179 ? 40.926 10.329 -29.808 1.00 32.53 179 SER A O 1
ATOM 1379 N N . ILE A 1 180 ? 41.206 11.783 -28.107 1.00 33.00 180 ILE A N 1
ATOM 1380 C CA . ILE A 1 180 ? 39.893 11.556 -27.493 1.00 33.00 180 ILE A CA 1
ATOM 1381 C C . ILE A 1 180 ? 38.781 11.875 -28.503 1.00 33.00 180 ILE A C 1
ATOM 1383 O O . ILE A 1 180 ? 38.442 13.036 -28.734 1.00 33.00 180 ILE A O 1
ATOM 1387 N N . THR A 1 181 ? 38.183 10.830 -29.072 1.00 28.30 181 THR A N 1
ATOM 1388 C CA . THR A 1 181 ? 36.871 10.890 -29.714 1.00 28.30 181 THR A CA 1
ATOM 1389 C C . THR A 1 181 ? 35.825 11.049 -28.621 1.00 28.30 181 THR A C 1
ATOM 1391 O O . THR A 1 181 ? 35.388 10.068 -28.017 1.00 28.30 181 THR A O 1
ATOM 1394 N N . TRP A 1 182 ? 35.443 12.291 -28.329 1.00 34.81 182 TRP A N 1
ATOM 1395 C CA . TRP A 1 182 ? 34.329 12.551 -27.426 1.00 34.81 182 TRP A CA 1
ATOM 1396 C C . TRP A 1 182 ? 33.009 12.107 -28.068 1.00 34.81 182 TRP A C 1
ATOM 1398 O O . TRP A 1 182 ? 32.595 12.658 -29.082 1.00 34.81 182 TRP A O 1
ATOM 1408 N N . LEU A 1 183 ? 32.346 11.170 -27.385 1.00 45.94 183 LEU A N 1
ATOM 1409 C CA . LEU A 1 183 ? 30.904 10.903 -27.418 1.00 45.94 183 LEU A CA 1
ATOM 1410 C C . LEU A 1 183 ? 30.302 10.452 -28.759 1.00 45.94 183 LEU A C 1
ATOM 1412 O O . LEU A 1 183 ? 29.726 11.239 -29.506 1.00 45.94 183 LEU A O 1
ATOM 1416 N N . GLN A 1 184 ? 30.254 9.132 -28.951 1.00 42.28 184 GLN A N 1
ATOM 1417 C CA . GLN A 1 184 ? 29.162 8.499 -29.690 1.00 42.28 184 GLN A CA 1
ATOM 1418 C C . GLN A 1 184 ? 28.752 7.182 -29.002 1.00 42.28 184 GLN A C 1
ATOM 1420 O O . GLN A 1 184 ? 29.587 6.524 -28.393 1.00 42.28 184 GLN A O 1
ATOM 1425 N N . GLU A 1 185 ? 27.458 6.846 -29.087 1.00 39.22 185 GLU A N 1
ATOM 1426 C CA . GLU A 1 185 ? 26.800 5.640 -28.533 1.00 39.22 185 GLU A CA 1
ATOM 1427 C C . GLU A 1 185 ? 26.621 5.555 -27.002 1.00 39.22 185 GLU A C 1
ATOM 1429 O O . GLU A 1 185 ? 27.201 4.725 -26.317 1.00 39.22 185 GLU A O 1
ATOM 1434 N N . ASN A 1 186 ? 25.690 6.375 -26.497 1.00 49.81 186 ASN A N 1
ATOM 1435 C CA . ASN A 1 186 ? 24.594 5.978 -25.593 1.00 49.81 186 ASN A CA 1
ATOM 1436 C C . ASN A 1 186 ? 24.823 4.741 -24.683 1.00 49.81 186 ASN A C 1
ATOM 1438 O O . ASN A 1 186 ? 24.084 3.754 -24.786 1.00 49.81 186 ASN A O 1
ATOM 1442 N N . GLU A 1 187 ? 25.784 4.808 -23.752 1.00 58.44 187 GLU A N 1
ATOM 1443 C CA . GLU A 1 187 ? 25.832 3.858 -22.636 1.00 58.44 187 GLU A CA 1
ATOM 1444 C C . GLU A 1 187 ? 24.524 3.956 -21.845 1.00 58.44 187 GLU A C 1
ATOM 1446 O O . GLU A 1 187 ? 24.156 5.008 -21.318 1.00 58.44 187 GLU A O 1
ATOM 1451 N N . LEU A 1 188 ? 23.800 2.839 -21.772 1.00 65.25 188 LEU A N 1
ATOM 1452 C CA . LEU A 1 188 ? 22.596 2.732 -20.960 1.00 65.25 188 LEU A CA 1
ATOM 1453 C C . LEU A 1 188 ? 23.006 2.768 -19.486 1.00 65.25 188 LEU A C 1
ATOM 1455 O O . LEU A 1 188 ? 23.417 1.765 -18.910 1.00 65.25 188 LEU A O 1
ATOM 1459 N N . VAL A 1 189 ? 22.879 3.945 -18.883 1.00 84.94 189 VAL A N 1
ATOM 1460 C CA . VAL A 1 189 ? 23.087 4.171 -17.453 1.00 84.94 189 VAL A CA 1
ATOM 1461 C C . VAL A 1 189 ? 21.973 3.435 -16.696 1.00 84.94 189 VAL A C 1
ATOM 1463 O O . VAL A 1 189 ? 20.820 3.862 -16.720 1.00 84.94 189 VAL A O 1
ATOM 1466 N N . LEU A 1 190 ? 22.290 2.285 -16.093 1.00 88.81 190 LEU A N 1
ATOM 1467 C CA . LEU A 1 190 ? 21.321 1.334 -15.525 1.00 88.81 190 LEU A CA 1
ATOM 1468 C C . LEU A 1 190 ? 21.561 1.098 -14.029 1.00 88.81 190 LEU A C 1
ATOM 1470 O O . LEU A 1 190 ? 22.700 0.985 -13.583 1.00 88.81 190 LEU A O 1
ATOM 1474 N N . CYS A 1 191 ? 20.483 0.908 -13.273 1.00 92.44 191 CYS A N 1
ATOM 1475 C CA . CYS A 1 191 ? 20.541 0.316 -11.942 1.00 92.44 191 CYS A CA 1
ATOM 1476 C C . CYS A 1 191 ? 20.668 -1.206 -12.043 1.00 92.44 191 CYS A C 1
ATOM 1478 O O . CYS A 1 191 ? 19.905 -1.854 -12.767 1.00 92.44 191 CYS A O 1
ATOM 1480 N N . SER A 1 192 ? 21.609 -1.768 -11.285 1.00 89.62 192 SER A N 1
ATOM 1481 C CA . SER A 1 192 ? 21.830 -3.213 -11.176 1.00 89.62 192 SER A CA 1
ATOM 1482 C C . SER A 1 192 ? 20.633 -3.937 -10.547 1.00 89.62 192 SER A C 1
ATOM 1484 O O . SER A 1 192 ? 19.959 -3.370 -9.679 1.00 89.62 192 SER A O 1
ATOM 1486 N N . PRO A 1 193 ? 20.377 -5.201 -10.931 1.00 93.12 193 PRO A N 1
ATOM 1487 C CA . PRO A 1 193 ? 19.282 -5.977 -10.384 1.00 93.12 193 PRO A CA 1
ATOM 1488 C C . PRO A 1 193 ? 19.533 -6.333 -8.918 1.00 93.12 193 PRO A C 1
ATOM 1490 O O . PRO A 1 193 ? 20.662 -6.615 -8.515 1.00 93.12 193 PRO A O 1
ATOM 1493 N N . THR A 1 194 ? 18.470 -6.346 -8.123 1.00 95.62 194 THR A N 1
ATOM 1494 C CA . THR A 1 194 ? 18.521 -6.586 -6.677 1.00 95.62 194 THR A CA 1
ATOM 1495 C C . THR A 1 194 ? 17.187 -7.146 -6.174 1.00 95.62 194 THR A C 1
ATOM 1497 O O . THR A 1 194 ? 16.190 -7.138 -6.895 1.00 95.62 194 THR A O 1
ATOM 1500 N N . SER A 1 195 ? 17.145 -7.622 -4.931 1.00 95.38 195 SER A N 1
ATOM 1501 C CA . SER A 1 195 ? 15.923 -8.110 -4.285 1.00 95.38 195 SER A CA 1
ATOM 1502 C C . SER A 1 195 ? 15.611 -7.275 -3.047 1.00 95.38 195 SER A C 1
ATOM 1504 O O . SER A 1 195 ? 16.440 -7.173 -2.148 1.00 95.38 195 SER A O 1
ATOM 1506 N N . ALA A 1 196 ? 14.407 -6.708 -2.978 1.00 94.81 196 ALA A N 1
ATOM 1507 C CA . ALA A 1 196 ? 13.940 -5.906 -1.845 1.00 94.81 196 ALA A CA 1
ATOM 1508 C C . ALA A 1 196 ? 12.434 -6.110 -1.640 1.00 94.81 196 ALA A C 1
ATOM 1510 O O . ALA A 1 196 ? 11.699 -6.263 -2.615 1.00 94.81 196 ALA A O 1
ATOM 1511 N N . ARG A 1 197 ? 11.971 -6.134 -0.379 1.00 93.25 197 ARG A N 1
ATOM 1512 C CA . ARG A 1 197 ? 10.559 -6.376 0.002 1.00 93.25 197 ARG A CA 1
ATOM 1513 C C . ARG A 1 197 ? 9.930 -7.630 -0.642 1.00 93.25 197 ARG A C 1
ATOM 1515 O O . ARG A 1 197 ? 8.762 -7.624 -1.011 1.00 93.25 197 ARG A O 1
ATOM 1522 N N . ASN A 1 198 ? 10.699 -8.717 -0.756 1.00 92.12 198 ASN A N 1
ATOM 1523 C CA . ASN A 1 198 ? 10.307 -9.975 -1.421 1.00 92.12 198 ASN A CA 1
ATOM 1524 C C . ASN A 1 198 ? 9.955 -9.834 -2.919 1.00 92.12 198 ASN A C 1
ATOM 1526 O O . ASN A 1 198 ? 9.292 -10.702 -3.484 1.00 92.12 198 ASN A O 1
ATOM 1530 N N . LEU A 1 199 ? 10.431 -8.768 -3.567 1.00 94.31 199 LEU A N 1
ATOM 1531 C CA . LEU A 1 199 ? 10.325 -8.532 -5.004 1.00 94.31 199 LEU A CA 1
ATOM 1532 C C . LEU A 1 199 ? 11.715 -8.532 -5.647 1.00 94.31 199 LEU A C 1
ATOM 1534 O O . LEU A 1 199 ? 12.695 -8.112 -5.026 1.00 94.31 199 LEU A O 1
ATOM 1538 N N . TYR A 1 200 ? 11.784 -8.988 -6.899 1.00 95.38 200 TYR A N 1
ATOM 1539 C CA . TYR A 1 200 ? 12.989 -8.922 -7.722 1.00 95.38 200 TYR A CA 1
ATOM 1540 C C . TYR A 1 200 ? 12.926 -7.704 -8.644 1.00 95.38 200 TYR A C 1
ATOM 1542 O O . TYR A 1 200 ? 12.053 -7.595 -9.505 1.00 95.38 200 TYR A O 1
ATOM 1550 N N . TRP A 1 201 ? 13.882 -6.803 -8.468 1.00 94.75 201 TRP A N 1
ATOM 1551 C CA . TRP A 1 201 ? 14.016 -5.562 -9.213 1.00 94.75 201 TRP A CA 1
ATOM 1552 C C . TRP A 1 201 ? 15.083 -5.772 -10.277 1.00 94.75 201 TRP A C 1
ATOM 1554 O O . TRP A 1 201 ? 16.230 -6.078 -9.965 1.00 94.75 201 TRP A O 1
ATOM 1564 N N . ASN A 1 202 ? 14.693 -5.681 -11.546 1.00 92.88 202 ASN A N 1
ATOM 1565 C CA . ASN A 1 202 ? 15.570 -5.995 -12.675 1.00 92.88 202 ASN A CA 1
ATOM 1566 C C . ASN A 1 202 ? 16.327 -4.745 -13.164 1.00 92.88 202 ASN A C 1
ATOM 1568 O O . ASN A 1 202 ? 15.990 -3.624 -12.777 1.00 92.88 202 ASN A O 1
ATOM 1572 N N . TRP A 1 203 ? 17.300 -4.933 -14.061 1.00 88.56 203 TRP A N 1
ATOM 1573 C CA . TRP A 1 203 ? 17.987 -3.861 -14.789 1.00 88.56 203 TRP A CA 1
ATOM 1574 C C . TRP A 1 203 ? 17.001 -2.788 -15.264 1.00 88.56 203 TRP A C 1
ATOM 1576 O O . TRP A 1 203 ? 16.078 -3.080 -16.026 1.00 88.56 203 TRP A O 1
ATOM 1586 N N . THR A 1 204 ? 17.190 -1.557 -14.793 1.00 91.75 204 THR A N 1
ATOM 1587 C CA . THR A 1 204 ? 16.277 -0.431 -15.041 1.00 91.75 204 THR A CA 1
ATOM 1588 C C . THR A 1 204 ? 17.093 0.794 -15.414 1.00 91.75 204 THR A C 1
ATOM 1590 O O . THR A 1 204 ? 18.098 1.073 -14.769 1.00 91.75 204 THR A O 1
ATOM 1593 N N . GLN A 1 205 ? 16.704 1.496 -16.476 1.00 90.12 205 GLN A N 1
ATOM 1594 C CA . GLN A 1 205 ? 17.433 2.664 -16.970 1.00 90.12 205 GLN A CA 1
ATOM 1595 C C . GLN A 1 205 ? 17.248 3.857 -16.024 1.00 90.12 205 GLN A C 1
ATOM 1597 O O . GLN A 1 205 ? 16.178 4.047 -15.451 1.00 90.12 205 GLN A O 1
ATOM 1602 N N . ALA A 1 206 ? 18.281 4.674 -15.846 1.00 90.44 206 ALA A N 1
ATOM 1603 C CA . ALA A 1 206 ? 18.200 5.854 -15.002 1.00 90.44 206 ALA A CA 1
ATOM 1604 C C . ALA A 1 206 ? 17.201 6.879 -15.567 1.00 90.44 206 ALA A C 1
ATOM 1606 O O . ALA A 1 206 ? 17.199 7.173 -16.760 1.00 90.44 206 ALA A O 1
ATOM 1607 N N . GLY A 1 207 ? 16.349 7.407 -14.687 1.00 88.75 207 GLY A N 1
ATOM 1608 C CA . GLY A 1 207 ? 15.148 8.173 -15.026 1.00 88.75 207 GLY A CA 1
ATOM 1609 C C . GLY A 1 207 ? 13.869 7.339 -14.881 1.00 88.75 207 GLY A C 1
ATOM 1610 O O . GLY A 1 207 ? 12.866 7.850 -14.370 1.00 88.75 207 GLY A O 1
ATOM 1611 N N . GLU A 1 208 ? 13.930 6.052 -15.235 1.00 92.00 208 GLU A N 1
ATOM 1612 C CA . GLU A 1 208 ? 12.785 5.140 -15.245 1.00 92.00 208 GLU A CA 1
ATOM 1613 C C . GLU A 1 208 ? 12.383 4.639 -13.852 1.00 92.00 208 GLU A C 1
ATOM 1615 O O . GLU A 1 208 ? 13.136 4.683 -12.872 1.00 92.00 208 GLU A O 1
ATOM 1620 N N . VAL A 1 209 ? 11.158 4.117 -13.781 1.00 94.38 209 VAL A N 1
ATOM 1621 C CA . VAL A 1 209 ? 10.596 3.470 -12.593 1.00 94.38 209 VAL A CA 1
ATOM 1622 C C . VAL A 1 209 ? 10.306 2.010 -12.918 1.00 94.38 209 VAL A C 1
ATOM 1624 O O . VAL A 1 209 ? 9.507 1.708 -13.801 1.00 94.38 209 VAL A O 1
ATOM 1627 N N . ASN A 1 210 ? 10.920 1.091 -12.178 1.00 95.31 210 ASN A N 1
ATOM 1628 C CA . ASN A 1 210 ? 10.537 -0.313 -12.222 1.00 95.31 210 ASN A CA 1
ATOM 1629 C C . ASN A 1 210 ? 9.219 -0.487 -11.455 1.00 95.31 210 ASN A C 1
ATOM 1631 O O . ASN A 1 210 ? 9.066 0.062 -10.362 1.00 95.31 210 ASN A O 1
ATOM 1635 N N . VAL A 1 211 ? 8.269 -1.230 -12.024 1.00 96.06 211 VAL A N 1
ATOM 1636 C CA . VAL A 1 211 ? 6.939 -1.455 -11.444 1.00 96.06 211 VAL A CA 1
ATOM 1637 C C . VAL A 1 211 ? 6.675 -2.953 -11.373 1.00 96.06 211 VAL A C 1
ATOM 1639 O O . VAL A 1 211 ? 6.701 -3.634 -12.398 1.00 96.06 211 VAL A O 1
ATOM 1642 N N . GLN A 1 212 ? 6.382 -3.451 -10.175 1.00 94.12 212 GLN A N 1
ATOM 1643 C CA . GLN A 1 212 ? 6.097 -4.859 -9.894 1.00 94.12 212 GLN A CA 1
ATOM 1644 C C . GLN A 1 212 ? 4.676 -5.025 -9.326 1.00 94.12 212 GLN A C 1
ATOM 1646 O O . GLN A 1 212 ? 4.159 -4.100 -8.692 1.00 94.12 212 GLN A O 1
ATOM 1651 N N . PRO A 1 213 ? 4.012 -6.179 -9.528 1.00 95.94 213 PRO A N 1
ATOM 1652 C CA . PRO A 1 213 ? 2.827 -6.526 -8.747 1.00 95.94 213 PRO A CA 1
ATOM 1653 C C . PRO A 1 213 ? 3.202 -6.672 -7.265 1.00 95.94 213 PRO A C 1
ATOM 1655 O O . PRO A 1 213 ? 4.330 -7.042 -6.937 1.00 95.94 213 PRO A O 1
ATOM 1658 N N . CYS A 1 214 ? 2.265 -6.390 -6.362 1.00 94.94 214 CYS A N 1
ATOM 1659 C CA . CYS A 1 214 ? 2.537 -6.507 -4.933 1.00 94.94 214 CYS A CA 1
ATOM 1660 C C . CYS A 1 214 ? 2.776 -7.969 -4.492 1.00 94.94 214 CYS A C 1
ATOM 1662 O O . CYS A 1 214 ? 2.145 -8.898 -5.006 1.00 94.94 214 CYS A O 1
ATOM 1664 N N . PRO A 1 215 ? 3.697 -8.199 -3.538 1.00 92.94 215 PRO A N 1
ATOM 1665 C CA . PRO A 1 215 ? 4.113 -9.541 -3.143 1.00 92.94 215 PRO A CA 1
ATOM 1666 C C . PRO A 1 215 ? 3.022 -10.283 -2.354 1.00 92.94 215 PRO A C 1
ATOM 1668 O O . PRO A 1 215 ? 2.114 -9.691 -1.771 1.00 92.94 215 PRO A O 1
ATOM 1671 N N . GLY A 1 216 ? 3.113 -11.616 -2.323 1.00 86.31 216 GLY A N 1
ATOM 1672 C CA . GLY A 1 216 ? 2.207 -12.467 -1.538 1.00 86.31 216 GLY A CA 1
ATOM 1673 C C . GLY A 1 216 ? 0.744 -12.472 -2.003 1.00 86.31 216 GLY A C 1
ATOM 1674 O O . GLY A 1 216 ? -0.129 -12.860 -1.232 1.00 86.31 216 GLY A O 1
ATOM 1675 N N . GLY A 1 217 ? 0.464 -12.028 -3.234 1.00 84.50 217 GLY A N 1
ATOM 1676 C CA . GLY A 1 217 ? -0.898 -11.909 -3.763 1.00 84.50 217 GLY A CA 1
ATOM 1677 C C . GLY A 1 217 ? -1.666 -10.685 -3.253 1.00 84.50 217 GLY A C 1
ATOM 1678 O O . GLY A 1 217 ? -2.877 -10.618 -3.443 1.00 84.50 217 GLY A O 1
ATOM 1679 N N . ALA A 1 218 ? -0.993 -9.726 -2.607 1.00 92.81 218 ALA A N 1
ATOM 1680 C CA . ALA A 1 218 ? -1.579 -8.429 -2.281 1.00 92.81 218 ALA A CA 1
ATOM 1681 C C . ALA A 1 218 ? -2.006 -7.670 -3.555 1.00 92.81 218 ALA A C 1
ATOM 1683 O O . ALA A 1 218 ? -1.426 -7.840 -4.628 1.00 92.81 218 ALA A O 1
ATOM 1684 N N . THR A 1 219 ? -3.023 -6.816 -3.438 1.00 91.50 219 THR A N 1
ATOM 1685 C CA . THR A 1 219 ? -3.466 -5.938 -4.529 1.00 91.50 219 THR A CA 1
ATOM 1686 C C . THR A 1 219 ? -2.621 -4.663 -4.579 1.00 91.50 219 THR A C 1
ATOM 1688 O O . THR A 1 219 ? -1.994 -4.297 -3.585 1.00 91.50 219 THR A O 1
ATOM 1691 N N . GLY A 1 220 ? -2.599 -3.991 -5.734 1.00 93.31 220 GLY A N 1
ATOM 1692 C CA . GLY A 1 220 ? -1.809 -2.776 -5.966 1.00 93.31 220 GLY A CA 1
ATOM 1693 C C . GLY A 1 220 ? -0.497 -3.027 -6.713 1.00 93.31 220 GLY A C 1
ATOM 1694 O O . GLY A 1 220 ? -0.272 -4.114 -7.256 1.00 93.31 220 GLY A O 1
ATOM 1695 N N . LEU A 1 221 ? 0.359 -2.002 -6.763 1.00 95.00 221 LEU A N 1
ATOM 1696 C CA . LEU A 1 221 ? 1.655 -2.030 -7.444 1.00 95.00 221 LEU A CA 1
ATOM 1697 C C . LEU A 1 221 ? 2.775 -1.509 -6.536 1.00 95.00 221 LEU A C 1
ATOM 1699 O O . LEU A 1 221 ? 2.622 -0.487 -5.874 1.00 95.00 221 LEU A O 1
ATOM 1703 N N . ALA A 1 222 ? 3.923 -2.179 -6.569 1.00 96.81 222 ALA A N 1
ATOM 1704 C CA . ALA A 1 222 ? 5.160 -1.708 -5.958 1.00 96.81 222 ALA A CA 1
ATOM 1705 C C . ALA A 1 222 ? 6.012 -0.978 -7.005 1.00 96.81 222 ALA A C 1
ATOM 1707 O O . ALA A 1 222 ? 6.046 -1.387 -8.172 1.00 96.81 222 ALA A O 1
ATOM 1708 N N . ARG A 1 223 ? 6.722 0.083 -6.613 1.00 96.62 223 ARG A N 1
ATOM 1709 C CA . ARG A 1 223 ? 7.519 0.915 -7.527 1.00 96.62 223 ARG A CA 1
ATOM 1710 C C . ARG A 1 223 ? 8.898 1.223 -6.965 1.00 96.62 223 ARG A C 1
ATOM 1712 O O . ARG A 1 223 ? 9.048 1.466 -5.776 1.00 96.62 223 ARG A O 1
ATOM 1719 N N . TRP A 1 224 ? 9.907 1.291 -7.827 1.00 97.00 224 TRP A N 1
ATOM 1720 C CA . TRP A 1 224 ? 11.230 1.772 -7.431 1.00 97.00 224 TRP A CA 1
ATOM 1721 C C . TRP A 1 224 ? 11.880 2.552 -8.566 1.00 97.00 224 TRP A C 1
ATOM 1723 O O . TRP A 1 224 ? 11.878 2.103 -9.713 1.00 97.00 224 TRP A O 1
ATOM 1733 N N . ARG A 1 225 ? 12.401 3.747 -8.272 1.00 95.25 225 ARG A N 1
ATOM 1734 C CA . ARG A 1 225 ? 12.988 4.622 -9.287 1.00 95.25 225 ARG A CA 1
ATOM 1735 C C . ARG A 1 225 ? 14.486 4.375 -9.392 1.00 95.25 225 ARG A C 1
ATOM 1737 O O . ARG A 1 225 ? 15.186 4.398 -8.384 1.00 95.25 225 ARG A O 1
ATOM 1744 N N . CYS A 1 226 ? 14.973 4.220 -10.616 1.00 94.94 226 CYS A N 1
ATOM 1745 C CA . CYS A 1 226 ? 16.395 4.296 -10.903 1.00 94.94 226 CYS A CA 1
ATOM 1746 C C . CYS A 1 226 ? 16.771 5.743 -11.239 1.00 94.94 226 CYS A C 1
ATOM 1748 O O . CYS A 1 226 ? 16.115 6.369 -12.072 1.00 94.94 226 CYS A O 1
ATOM 1750 N N . VAL A 1 227 ? 17.814 6.302 -10.623 1.00 92.75 227 VAL A N 1
ATOM 1751 C CA . VAL A 1 227 ? 18.266 7.675 -10.903 1.00 92.75 227 VAL A CA 1
ATOM 1752 C C . VAL A 1 227 ? 19.782 7.785 -11.007 1.00 92.75 227 VAL A C 1
ATOM 1754 O O . VAL A 1 227 ? 20.530 7.017 -10.403 1.00 92.75 227 VAL A O 1
ATOM 1757 N N . VAL A 1 228 ? 20.227 8.799 -11.751 1.00 89.81 228 VAL A N 1
ATOM 1758 C CA . VAL A 1 228 ? 21.615 9.263 -11.717 1.00 89.81 228 VAL A CA 1
ATOM 1759 C C . VAL A 1 228 ? 21.781 10.201 -10.525 1.00 89.81 228 VAL A C 1
ATOM 1761 O O . VAL A 1 228 ? 21.077 11.207 -10.410 1.00 89.81 228 VAL A O 1
ATOM 1764 N N . LEU A 1 229 ? 22.717 9.880 -9.641 1.00 84.94 229 LEU A N 1
ATOM 1765 C CA . LEU A 1 229 ? 23.150 10.759 -8.565 1.00 84.94 229 LEU A CA 1
ATOM 1766 C C . LEU A 1 229 ? 24.050 11.858 -9.141 1.00 84.94 229 LEU A C 1
ATOM 1768 O O . LEU A 1 229 ? 24.878 11.618 -10.022 1.00 84.94 229 LEU A O 1
ATOM 1772 N N . LYS A 1 230 ? 23.903 13.086 -8.636 1.00 77.56 230 LYS A N 1
ATOM 1773 C CA . LYS A 1 230 ? 24.781 14.194 -9.035 1.00 77.56 230 LYS A CA 1
ATOM 1774 C C . LYS A 1 230 ? 26.217 13.896 -8.573 1.00 77.56 230 LYS A C 1
ATOM 1776 O O . LYS A 1 230 ? 26.383 13.557 -7.399 1.00 77.56 230 LYS A O 1
ATOM 1781 N N . PRO A 1 231 ? 27.242 14.055 -9.432 1.00 75.12 231 PRO A N 1
ATOM 1782 C CA . PRO A 1 231 ? 28.634 13.897 -9.023 1.00 75.12 231 PRO A CA 1
ATOM 1783 C C . PRO A 1 231 ? 28.974 14.803 -7.835 1.00 75.12 231 PRO A C 1
ATOM 1785 O O . PRO A 1 231 ? 28.659 15.994 -7.843 1.00 75.12 231 PRO A O 1
ATOM 1788 N N . LEU A 1 232 ? 29.636 14.244 -6.818 1.00 67.94 232 LEU A N 1
ATOM 1789 C CA . LEU A 1 232 ? 30.100 15.000 -5.645 1.00 67.94 232 LEU A CA 1
ATOM 1790 C C . LEU A 1 232 ? 31.274 15.933 -5.991 1.00 67.94 232 LEU A C 1
ATOM 1792 O O . LEU A 1 232 ? 31.543 16.894 -5.274 1.00 67.94 232 LEU A O 1
ATOM 1796 N N . THR A 1 233 ? 31.960 15.667 -7.104 1.00 74.00 233 THR A N 1
ATOM 1797 C CA . THR A 1 233 ? 33.005 16.510 -7.691 1.00 74.00 233 THR A CA 1
ATOM 1798 C C . THR A 1 233 ? 32.835 16.562 -9.208 1.00 74.00 233 THR A C 1
ATOM 1800 O O . THR A 1 233 ? 32.326 15.624 -9.814 1.00 74.00 233 THR A O 1
ATOM 1803 N N . LEU A 1 234 ? 33.363 17.602 -9.862 1.00 69.38 234 LEU A N 1
ATOM 1804 C CA . LEU A 1 234 ? 33.380 17.709 -11.333 1.00 69.38 234 LEU A CA 1
ATOM 1805 C C . LEU A 1 234 ? 34.208 16.599 -12.031 1.00 69.38 234 LEU A C 1
ATOM 1807 O O . LEU A 1 234 ? 34.264 16.539 -13.254 1.00 69.38 234 LEU A O 1
ATOM 1811 N N . SER A 1 235 ? 34.880 15.748 -11.250 1.00 69.62 235 SER A N 1
ATOM 1812 C CA . SER A 1 235 ? 35.749 14.652 -11.684 1.00 69.62 235 SER A CA 1
ATOM 1813 C C . SER A 1 235 ? 35.216 13.253 -11.350 1.00 69.62 235 SER A C 1
ATOM 1815 O O . SER A 1 235 ? 35.870 12.273 -11.704 1.00 69.62 235 SER A O 1
ATOM 1817 N N . SER A 1 236 ? 34.079 13.125 -10.652 1.00 69.62 236 SER A N 1
ATOM 1818 C CA . SER A 1 236 ? 33.494 11.811 -10.350 1.00 69.62 236 SER A CA 1
ATOM 1819 C C . SER A 1 236 ? 32.582 11.340 -11.493 1.00 69.62 236 SER A C 1
ATOM 1821 O O . SER A 1 236 ? 31.829 12.148 -12.039 1.00 69.62 236 SER A O 1
ATOM 1823 N N . PRO A 1 237 ? 32.617 10.045 -11.867 1.00 68.06 237 PRO A N 1
ATOM 1824 C CA . PRO A 1 237 ? 31.670 9.499 -12.832 1.00 68.06 237 PRO A CA 1
ATOM 1825 C C . PRO A 1 237 ? 30.237 9.557 -12.269 1.00 68.06 237 PRO A C 1
ATOM 1827 O O . PRO A 1 237 ? 30.060 9.489 -11.048 1.00 68.06 237 PRO A O 1
ATOM 1830 N N . PRO A 1 238 ? 29.208 9.660 -13.130 1.00 70.56 238 PRO A N 1
ATOM 1831 C CA . PRO A 1 238 ? 27.815 9.624 -12.697 1.00 70.56 238 PRO A CA 1
ATOM 1832 C C . PRO A 1 238 ? 27.501 8.275 -12.037 1.00 70.56 238 PRO A C 1
ATOM 1834 O O . PRO A 1 238 ? 27.512 7.233 -12.691 1.00 70.56 238 PRO A O 1
ATOM 1837 N N . THR A 1 239 ? 27.218 8.284 -10.736 1.00 84.81 239 THR A N 1
ATOM 1838 C CA . THR A 1 239 ? 26.789 7.085 -10.010 1.00 84.81 239 THR A CA 1
ATOM 1839 C C . THR A 1 239 ? 25.296 6.853 -10.206 1.00 84.81 239 THR A C 1
ATOM 1841 O O . THR A 1 239 ? 24.497 7.788 -10.208 1.00 84.81 239 THR A O 1
ATOM 1844 N N . VAL A 1 240 ? 24.905 5.592 -10.374 1.00 90.06 240 VAL A N 1
ATOM 1845 C CA . VAL A 1 240 ? 23.507 5.188 -10.566 1.00 90.06 240 VAL A CA 1
ATOM 1846 C C . VAL A 1 240 ? 23.035 4.472 -9.316 1.00 90.06 240 VAL A C 1
ATOM 1848 O O . VAL A 1 240 ? 23.735 3.590 -8.820 1.00 90.06 240 VAL A O 1
ATOM 1851 N N . SER A 1 241 ? 21.860 4.833 -8.811 1.00 93.25 241 SER A N 1
ATOM 1852 C CA . SER A 1 241 ? 21.263 4.151 -7.667 1.00 93.25 241 SER A CA 1
ATOM 1853 C C . SER A 1 241 ? 19.757 4.041 -7.810 1.00 93.25 241 SER A C 1
ATOM 1855 O O . SER A 1 241 ? 19.093 4.897 -8.402 1.00 93.25 241 SER A O 1
ATOM 1857 N N . TRP A 1 242 ? 19.220 2.993 -7.202 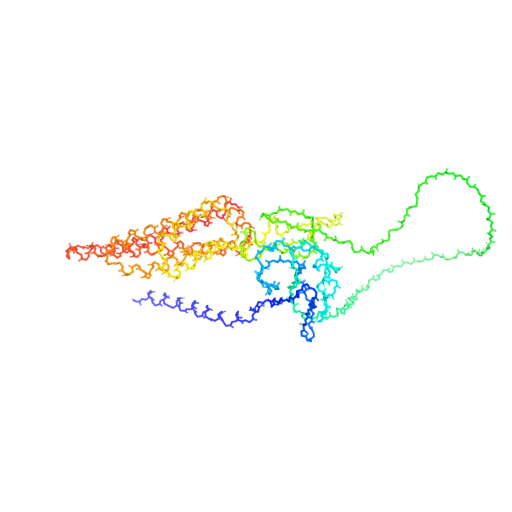1.00 94.50 242 TRP A N 1
ATOM 1858 C CA . TRP A 1 242 ? 17.830 2.978 -6.791 1.00 94.50 242 TRP A CA 1
ATOM 1859 C C . TRP A 1 242 ? 17.621 4.057 -5.720 1.00 94.50 242 TRP A C 1
ATOM 1861 O O . TRP A 1 242 ? 18.474 4.206 -4.843 1.00 94.50 242 TRP A O 1
ATOM 1871 N N . LEU A 1 243 ? 16.533 4.828 -5.811 1.00 91.56 243 LEU A N 1
ATOM 1872 C CA . LEU A 1 243 ? 16.136 5.782 -4.772 1.00 91.56 243 LEU A CA 1
ATOM 1873 C C . LEU A 1 243 ? 14.603 5.814 -4.570 1.00 91.56 243 LEU A C 1
ATOM 1875 O O . LEU A 1 243 ? 13.858 5.729 -5.556 1.00 91.56 243 LEU A O 1
ATOM 1879 N N . PRO A 1 244 ? 14.116 5.997 -3.321 1.00 92.06 244 PRO A N 1
ATOM 1880 C CA . PRO A 1 244 ? 14.888 6.001 -2.063 1.00 92.06 244 PRO A CA 1
ATOM 1881 C C . PRO A 1 244 ? 15.493 4.612 -1.757 1.00 92.06 244 PRO A C 1
ATOM 1883 O O . PRO A 1 244 ? 15.340 3.703 -2.564 1.00 92.06 244 PRO A O 1
ATOM 1886 N N . ASP A 1 245 ? 16.209 4.428 -0.645 1.00 92.69 245 ASP A N 1
ATOM 1887 C CA . ASP A 1 245 ? 16.930 3.166 -0.353 1.00 92.69 245 ASP A CA 1
ATOM 1888 C C . ASP A 1 245 ? 16.018 1.923 -0.246 1.00 92.69 245 ASP A C 1
ATOM 1890 O O . ASP A 1 245 ? 16.487 0.785 -0.316 1.00 92.69 245 ASP A O 1
ATOM 1894 N N . THR A 1 246 ? 14.706 2.131 -0.117 1.00 93.88 246 THR A N 1
ATOM 1895 C CA . THR A 1 246 ? 13.658 1.107 -0.167 1.00 93.88 246 THR A CA 1
ATOM 1896 C C . THR A 1 246 ? 12.649 1.402 -1.285 1.00 93.88 246 THR A C 1
ATOM 1898 O O . THR A 1 246 ? 12.420 2.566 -1.621 1.00 93.88 246 THR A O 1
ATOM 1901 N N . PRO A 1 247 ? 12.023 0.371 -1.882 1.00 96.50 247 PRO A N 1
ATOM 1902 C CA . PRO A 1 247 ? 10.953 0.562 -2.857 1.00 96.50 247 PRO A CA 1
ATOM 1903 C C . PRO A 1 247 ? 9.661 1.097 -2.214 1.00 96.50 247 PRO A C 1
ATOM 1905 O O . PRO A 1 247 ? 9.360 0.814 -1.058 1.00 96.50 247 PRO A O 1
ATOM 1908 N N . ASP A 1 248 ? 8.871 1.817 -3.007 1.00 96.25 248 ASP A N 1
ATOM 1909 C CA . ASP A 1 248 ? 7.535 2.312 -2.667 1.00 96.25 248 ASP A CA 1
ATOM 1910 C C . ASP A 1 248 ? 6.505 1.174 -2.777 1.00 96.25 248 ASP A C 1
ATOM 1912 O O . ASP A 1 248 ? 6.278 0.622 -3.859 1.00 96.25 248 ASP A O 1
ATOM 1916 N N . LEU A 1 249 ? 5.894 0.811 -1.645 1.00 97.38 249 LEU A N 1
ATOM 1917 C CA . LEU A 1 249 ? 4.799 -0.165 -1.535 1.00 97.38 249 LEU A CA 1
ATOM 1918 C C . LEU A 1 249 ? 3.539 0.488 -0.916 1.00 97.38 249 LEU A C 1
ATOM 1920 O O . LEU A 1 249 ? 2.707 -0.187 -0.301 1.00 97.38 249 LEU A O 1
ATOM 1924 N N . SER A 1 250 ? 3.367 1.802 -1.093 1.00 96.25 250 SER A N 1
ATOM 1925 C CA . SER A 1 250 ? 2.202 2.576 -0.627 1.00 96.25 250 SER A CA 1
ATOM 1926 C C . SER A 1 250 ? 0.855 2.087 -1.177 1.00 96.25 250 SER A C 1
ATOM 1928 O O . SER A 1 250 ? -0.171 2.217 -0.508 1.00 96.25 250 SER A O 1
ATOM 1930 N N . GLU A 1 251 ? 0.844 1.477 -2.365 1.00 95.06 251 GLU A N 1
ATOM 1931 C CA . GLU A 1 251 ? -0.351 0.875 -2.970 1.00 95.06 251 GLU A CA 1
ATOM 1932 C C . GLU A 1 251 ? -0.582 -0.587 -2.568 1.00 95.06 251 GLU A C 1
ATOM 1934 O O . GLU A 1 251 ? -1.669 -1.106 -2.822 1.00 95.06 251 GLU A O 1
ATOM 1939 N N . CYS A 1 252 ? 0.392 -1.263 -1.948 1.00 96.00 252 CYS A N 1
ATOM 1940 C CA . CYS A 1 252 ? 0.276 -2.687 -1.647 1.00 96.00 252 CYS A CA 1
ATOM 1941 C C . CYS A 1 252 ? -0.683 -2.949 -0.482 1.00 96.00 252 CYS A C 1
ATOM 1943 O O . CYS A 1 252 ? -0.423 -2.541 0.651 1.00 96.00 252 CYS A O 1
ATOM 1945 N N . ARG A 1 253 ? -1.789 -3.649 -0.772 1.00 95.12 253 ARG A N 1
ATOM 1946 C CA . ARG A 1 253 ? -2.864 -3.968 0.178 1.00 95.12 253 ARG A CA 1
ATOM 1947 C C . ARG A 1 253 ? -3.144 -5.470 0.232 1.00 95.12 253 ARG A C 1
ATOM 1949 O O . ARG A 1 253 ? -3.557 -6.090 -0.749 1.00 95.12 253 ARG A O 1
ATOM 1956 N N . SER A 1 254 ? -2.951 -6.068 1.396 1.00 94.31 254 SER A N 1
ATOM 1957 C CA . SER A 1 254 ? -3.214 -7.474 1.679 1.00 94.31 254 SER A CA 1
ATOM 1958 C C . SER A 1 254 ? -4.716 -7.794 1.659 1.00 94.31 254 SER A C 1
ATOM 1960 O O . SER A 1 254 ? -5.508 -7.116 2.313 1.00 94.31 254 SER A O 1
ATOM 1962 N N . LEU A 1 255 ? -5.125 -8.892 1.001 1.00 90.88 255 LEU A N 1
ATOM 1963 C CA . LEU A 1 255 ? -6.547 -9.280 0.888 1.00 90.88 255 LEU A CA 1
ATOM 1964 C C . LEU A 1 255 ? -7.277 -9.414 2.235 1.00 90.88 255 LEU A C 1
ATOM 1966 O O . LEU A 1 255 ? -8.472 -9.136 2.313 1.00 90.88 255 LEU A O 1
ATOM 1970 N N . TRP A 1 256 ? -6.583 -9.842 3.294 1.00 90.62 256 TRP A N 1
ATOM 1971 C CA . TRP A 1 256 ? -7.196 -10.013 4.614 1.00 90.62 256 TRP A CA 1
ATOM 1972 C C . TRP A 1 256 ? -7.648 -8.677 5.226 1.00 90.62 256 TRP A C 1
ATOM 1974 O O . TRP A 1 256 ? -8.673 -8.650 5.902 1.00 90.62 256 TRP A O 1
ATOM 1984 N N . LEU A 1 257 ? -6.959 -7.567 4.932 1.00 92.69 257 LEU A N 1
ATOM 1985 C CA . LEU A 1 257 ? -7.386 -6.227 5.345 1.00 92.69 257 LEU A CA 1
ATOM 1986 C C . LEU A 1 257 ? -8.591 -5.742 4.540 1.00 92.69 257 LEU A C 1
ATOM 1988 O O . LEU A 1 257 ? -9.479 -5.126 5.116 1.00 92.69 257 LEU A O 1
ATOM 1992 N N . THR A 1 258 ? -8.672 -6.067 3.247 1.00 87.06 258 THR A N 1
ATOM 1993 C CA . THR A 1 258 ? -9.872 -5.795 2.438 1.00 87.06 258 THR A CA 1
ATOM 1994 C C . THR A 1 258 ? -11.092 -6.548 2.979 1.00 87.06 258 THR A C 1
ATOM 1996 O O . THR A 1 258 ? -12.174 -5.978 3.056 1.00 87.06 258 THR A O 1
ATOM 1999 N N . ASN A 1 259 ? -10.917 -7.803 3.412 1.00 90.38 259 ASN A N 1
ATOM 2000 C CA . ASN A 1 259 ? -11.975 -8.584 4.061 1.00 90.38 259 ASN A CA 1
ATOM 2001 C C . ASN A 1 259 ? -12.410 -7.948 5.398 1.00 90.38 259 ASN A C 1
ATOM 2003 O O . ASN A 1 259 ? -13.594 -7.694 5.596 1.00 90.38 259 ASN A O 1
ATOM 2007 N N . LEU A 1 260 ? -11.465 -7.608 6.288 1.00 93.25 260 LEU A N 1
ATOM 2008 C CA . LEU A 1 260 ? -11.791 -6.909 7.541 1.00 93.25 260 LEU A CA 1
ATOM 2009 C C . LEU A 1 260 ? -12.466 -5.549 7.299 1.00 93.25 260 LEU A C 1
ATOM 2011 O O . LEU A 1 260 ? -13.395 -5.209 8.024 1.00 93.25 260 LEU A O 1
ATOM 2015 N N . GLU A 1 261 ? -12.050 -4.794 6.278 1.00 92.94 261 GLU A N 1
ATOM 2016 C CA . GLU A 1 261 ? -12.707 -3.540 5.892 1.00 92.94 261 GLU A CA 1
ATOM 2017 C C . GLU A 1 261 ? -14.165 -3.767 5.455 1.00 92.94 261 GLU A C 1
ATOM 2019 O O . GLU A 1 261 ? -15.032 -3.019 5.898 1.00 92.94 261 GLU A O 1
ATOM 2024 N N . SER A 1 262 ? -14.449 -4.811 4.665 1.00 91.69 262 SER A N 1
ATOM 2025 C CA . SER A 1 262 ? -15.818 -5.173 4.255 1.00 91.69 262 SER A CA 1
ATOM 2026 C C . SER A 1 262 ? -16.684 -5.576 5.453 1.00 91.69 262 SER A C 1
ATOM 2028 O O . SER A 1 262 ? -17.789 -5.069 5.623 1.00 91.69 262 SER A O 1
ATOM 2030 N N . ARG A 1 263 ? -16.146 -6.410 6.354 1.00 94.44 263 ARG A N 1
ATOM 2031 C CA . ARG A 1 263 ? -16.844 -6.901 7.556 1.00 94.44 263 ARG A CA 1
ATOM 2032 C C . ARG A 1 263 ? -17.327 -5.771 8.479 1.00 94.44 263 ARG A C 1
ATOM 2034 O O . ARG A 1 263 ? -18.410 -5.882 9.050 1.00 94.44 263 ARG A O 1
ATOM 2041 N N . VAL A 1 264 ? -16.580 -4.665 8.594 1.00 94.31 264 VAL A N 1
ATOM 2042 C CA . VAL A 1 264 ? -17.018 -3.486 9.377 1.00 94.31 264 VAL A CA 1
ATOM 2043 C C . VAL A 1 264 ? -18.275 -2.836 8.782 1.00 94.31 264 VAL A C 1
ATOM 2045 O O . VAL A 1 264 ? -19.135 -2.381 9.534 1.00 94.31 264 VAL A O 1
ATOM 2048 N N . GLU A 1 265 ? -18.395 -2.798 7.453 1.00 90.31 265 GLU A N 1
ATOM 2049 C CA . GLU A 1 265 ? -19.553 -2.218 6.753 1.00 90.31 265 GLU A CA 1
ATOM 2050 C C . GLU A 1 265 ? -20.747 -3.190 6.723 1.00 90.31 265 GLU A C 1
ATOM 2052 O O . GLU A 1 265 ? -21.896 -2.779 6.875 1.00 90.31 265 GLU A O 1
ATOM 2057 N N . GLU A 1 266 ? -20.479 -4.489 6.554 1.00 87.94 266 GLU A N 1
ATOM 2058 C CA . GLU A 1 266 ? -21.485 -5.555 6.412 1.00 87.94 266 GLU A CA 1
ATOM 2059 C C . GLU A 1 266 ? -22.190 -5.930 7.731 1.00 87.94 266 GLU A C 1
ATOM 2061 O O . GLU A 1 266 ? -23.234 -6.583 7.705 1.00 87.94 266 GLU A O 1
ATOM 2066 N N . GLY A 1 267 ? -21.679 -5.461 8.876 1.00 81.88 267 GLY A N 1
ATOM 2067 C CA . GLY A 1 267 ? -22.344 -5.570 10.181 1.00 81.88 267 GLY A CA 1
ATOM 2068 C C . GLY A 1 267 ? -21.831 -6.687 11.094 1.00 81.88 267 GLY A C 1
ATOM 2069 O O . GLY A 1 267 ? -22.541 -7.083 12.020 1.00 81.88 267 GLY A O 1
ATOM 2070 N N . ASP A 1 268 ? -20.613 -7.179 10.865 1.00 89.25 268 ASP A N 1
ATOM 2071 C CA . ASP A 1 268 ? -19.947 -8.120 11.769 1.00 89.25 268 ASP A CA 1
ATOM 2072 C C . ASP A 1 268 ? -19.676 -7.492 13.152 1.00 89.25 268 ASP A C 1
ATOM 2074 O O . ASP A 1 268 ? -19.598 -6.272 13.320 1.00 89.25 268 ASP A O 1
ATOM 2078 N N . SER A 1 269 ? -19.470 -8.334 14.171 1.00 90.75 269 SER A N 1
ATOM 2079 C CA . SER A 1 269 ? -19.143 -7.857 15.521 1.00 90.75 269 SER A CA 1
ATOM 2080 C C . SER A 1 269 ? -17.814 -7.096 15.537 1.00 90.75 269 SER A C 1
ATOM 2082 O O . SER A 1 269 ? -16.741 -7.689 15.401 1.00 90.75 269 SER A O 1
ATOM 2084 N N . ILE A 1 270 ? -17.882 -5.788 15.793 1.00 94.38 270 ILE A N 1
ATOM 2085 C CA . ILE A 1 270 ? -16.726 -4.880 15.854 1.00 94.38 270 ILE A CA 1
ATOM 2086 C C . ILE A 1 270 ? -15.648 -5.354 16.846 1.00 94.38 270 ILE A C 1
ATOM 2088 O O . ILE A 1 270 ? -14.459 -5.174 16.593 1.00 94.38 270 ILE A O 1
ATOM 2092 N N . ILE A 1 271 ? -16.032 -6.038 17.930 1.00 92.25 271 ILE A N 1
ATOM 2093 C CA . ILE A 1 271 ? -15.080 -6.640 18.878 1.00 92.25 271 ILE A CA 1
ATOM 2094 C C . ILE A 1 271 ? -14.312 -7.807 18.244 1.00 92.25 271 ILE A C 1
ATOM 2096 O O . ILE A 1 271 ? -13.099 -7.901 18.408 1.00 92.25 271 ILE A O 1
ATOM 2100 N N . SER A 1 272 ? -14.985 -8.660 17.464 1.00 91.62 272 SER A N 1
ATOM 2101 C CA . SER A 1 272 ? -14.312 -9.735 16.723 1.00 91.62 272 SER A CA 1
ATOM 2102 C C . SER A 1 272 ? -13.326 -9.166 15.706 1.00 91.62 272 SER A C 1
ATOM 2104 O O . SER A 1 272 ? -12.202 -9.644 15.625 1.00 91.62 272 SER A O 1
ATOM 2106 N N . ILE A 1 273 ? -13.718 -8.118 14.974 1.00 95.75 273 ILE A N 1
ATOM 2107 C CA . ILE A 1 273 ? -12.853 -7.460 13.984 1.00 95.75 273 ILE A CA 1
ATOM 2108 C C . ILE A 1 273 ? -11.630 -6.827 14.665 1.00 95.75 273 ILE A C 1
ATOM 2110 O O . ILE A 1 273 ? -10.515 -6.978 14.175 1.00 95.75 273 ILE A O 1
ATOM 2114 N N . SER A 1 274 ? -11.813 -6.166 15.812 1.00 95.81 274 SER A N 1
ATOM 2115 C CA . SER A 1 274 ? -10.722 -5.584 16.607 1.00 95.81 274 SER A CA 1
ATOM 2116 C C . SER A 1 274 ? -9.730 -6.646 17.113 1.00 95.81 274 SER A C 1
ATOM 2118 O O . SER A 1 274 ? -8.511 -6.442 17.088 1.00 95.81 274 SER A O 1
ATOM 2120 N N . ASN A 1 275 ? -10.233 -7.815 17.515 1.00 91.62 275 ASN A N 1
ATOM 2121 C CA . ASN A 1 275 ? -9.402 -8.938 17.951 1.00 91.62 275 ASN A CA 1
ATOM 2122 C C . ASN A 1 275 ? -8.641 -9.576 16.775 1.00 91.62 275 ASN A C 1
ATOM 2124 O O . ASN A 1 275 ? -7.430 -9.770 16.875 1.00 91.62 275 ASN A O 1
ATOM 2128 N N . ASP A 1 276 ? -9.298 -9.796 15.633 1.00 95.00 276 ASP A N 1
ATOM 2129 C CA . ASP A 1 276 ? -8.645 -10.271 14.405 1.00 95.00 276 ASP A CA 1
ATOM 2130 C C . ASP A 1 276 ? -7.550 -9.286 13.941 1.00 95.00 276 ASP A C 1
ATOM 2132 O O . ASP A 1 276 ? -6.438 -9.685 13.586 1.00 95.00 276 ASP A O 1
ATOM 2136 N N . LEU A 1 277 ? -7.833 -7.978 13.978 1.00 96.19 277 LEU A N 1
ATOM 2137 C CA . LEU A 1 277 ? -6.913 -6.926 13.544 1.00 96.19 277 LEU A CA 1
ATOM 2138 C C . LEU A 1 277 ? -5.673 -6.837 14.448 1.00 96.19 277 LEU A C 1
ATOM 2140 O O . LEU A 1 277 ? -4.546 -6.812 13.947 1.00 96.19 277 LEU A O 1
ATOM 2144 N N . SER A 1 278 ? -5.850 -6.845 15.771 1.00 94.50 278 SER A N 1
ATOM 2145 C CA . SER A 1 278 ? -4.732 -6.837 16.727 1.00 94.50 278 SER A CA 1
ATOM 2146 C C . SER A 1 278 ? -3.894 -8.124 16.658 1.00 94.50 278 SER A C 1
ATOM 2148 O O . SER A 1 278 ? -2.661 -8.068 16.699 1.00 94.50 278 SER A O 1
ATOM 2150 N N . GLN A 1 279 ? -4.522 -9.286 16.455 1.00 90.94 279 GLN A N 1
ATOM 2151 C CA . GLN A 1 279 ? -3.809 -10.551 16.275 1.00 90.94 279 GLN A CA 1
ATOM 2152 C C . GLN A 1 279 ? -2.977 -10.580 14.983 1.00 90.94 279 GLN A C 1
ATOM 2154 O O . GLN A 1 279 ? -1.816 -10.996 15.002 1.00 90.94 279 GLN A O 1
ATOM 2159 N N . VAL A 1 280 ? -3.526 -10.138 13.848 1.00 92.00 280 VAL A N 1
ATOM 2160 C CA . VAL A 1 280 ? -2.785 -10.198 12.578 1.00 92.00 280 VAL A CA 1
ATOM 2161 C C . VAL A 1 280 ? -1.687 -9.132 12.517 1.00 92.00 280 VAL A C 1
ATOM 2163 O O . VAL A 1 280 ? -0.590 -9.427 12.046 1.00 92.00 280 VAL A O 1
ATOM 2166 N N . THR A 1 281 ? -1.923 -7.930 13.054 1.00 94.00 281 THR A N 1
ATOM 2167 C CA . THR A 1 281 ? -0.895 -6.871 13.105 1.00 94.00 281 THR A CA 1
ATOM 2168 C C . THR A 1 281 ? 0.272 -7.187 14.043 1.00 94.00 281 THR A C 1
ATOM 2170 O O . THR A 1 281 ? 1.365 -6.690 13.802 1.00 94.00 281 THR A O 1
ATOM 2173 N N . SER A 1 282 ? 0.094 -8.036 15.064 1.00 93.25 282 SER A N 1
ATOM 2174 C CA . SER A 1 282 ? 1.206 -8.484 15.930 1.00 93.25 282 SER A CA 1
ATOM 2175 C C . SER A 1 282 ? 2.079 -9.590 15.321 1.00 93.25 282 SER A C 1
ATOM 2177 O O . SER A 1 282 ? 3.167 -9.857 15.824 1.00 93.25 282 SER A O 1
ATOM 2179 N N . SER A 1 283 ? 1.611 -10.263 14.262 1.00 89.50 283 SER A N 1
ATOM 2180 C CA . SER A 1 283 ? 2.220 -11.502 13.748 1.00 89.50 283 SER A CA 1
ATOM 2181 C C . SER A 1 283 ? 2.697 -11.433 12.295 1.00 89.50 283 SER A C 1
ATOM 2183 O O . SER A 1 283 ? 3.351 -12.366 11.825 1.00 89.50 283 SER A O 1
ATOM 2185 N N . LYS A 1 284 ? 2.393 -10.350 11.566 1.00 90.31 284 LYS A N 1
ATOM 2186 C CA . LYS A 1 284 ? 2.781 -10.168 10.161 1.00 90.31 284 LYS A CA 1
ATOM 2187 C C . LYS A 1 284 ? 3.363 -8.785 9.915 1.00 90.31 284 LYS A C 1
ATOM 2189 O O . LYS A 1 284 ? 2.724 -7.787 10.234 1.00 90.31 284 LYS A O 1
ATOM 2194 N N . THR A 1 285 ? 4.500 -8.738 9.222 1.00 92.06 285 THR A N 1
ATOM 2195 C CA . THR A 1 285 ? 5.017 -7.488 8.661 1.00 92.06 285 THR A CA 1
ATOM 2196 C C . THR A 1 285 ? 4.073 -6.978 7.576 1.00 92.06 285 THR A C 1
ATOM 2198 O O . THR A 1 285 ? 3.822 -7.675 6.590 1.00 92.06 285 THR A O 1
ATOM 2201 N N . LEU A 1 286 ? 3.536 -5.775 7.765 1.00 95.38 286 LEU A N 1
ATOM 2202 C CA . LEU A 1 286 ? 2.604 -5.153 6.820 1.00 95.38 286 LEU A CA 1
ATOM 2203 C C . LEU A 1 286 ? 3.325 -4.530 5.605 1.00 95.38 286 LEU A C 1
ATOM 2205 O O . LEU A 1 286 ? 4.549 -4.389 5.575 1.00 95.38 286 LEU A O 1
ATOM 2209 N N . TYR A 1 287 ? 2.557 -4.125 4.596 1.00 96.25 287 TYR A N 1
ATOM 2210 C CA . TYR A 1 287 ? 3.027 -3.233 3.528 1.00 96.25 287 TYR A CA 1
ATOM 2211 C C . TYR A 1 287 ? 2.619 -1.778 3.792 1.00 96.25 287 TYR A C 1
ATOM 2213 O O . TYR A 1 287 ? 1.701 -1.523 4.570 1.00 96.25 287 TYR A O 1
ATOM 2221 N N . GLY A 1 288 ? 3.239 -0.814 3.110 1.00 95.50 288 GLY A N 1
ATOM 2222 C CA . GLY A 1 288 ? 2.868 0.605 3.221 1.00 95.50 288 GLY A CA 1
ATOM 2223 C C . GLY A 1 288 ? 1.357 0.872 3.080 1.00 95.50 288 GLY A C 1
ATOM 2224 O O . GLY A 1 288 ? 0.756 1.547 3.923 1.00 95.50 288 GLY A O 1
ATOM 2225 N N . GLY A 1 289 ? 0.703 0.283 2.073 1.00 95.69 289 GLY A N 1
ATOM 2226 C CA . GLY A 1 289 ? -0.750 0.410 1.869 1.00 95.69 289 GLY A CA 1
ATOM 2227 C C . GLY A 1 289 ? -1.616 -0.260 2.948 1.00 95.69 289 GLY A C 1
ATOM 2228 O O . GLY A 1 289 ? -2.732 0.198 3.236 1.00 95.69 289 GLY A O 1
ATOM 2229 N N . ASP A 1 290 ? -1.098 -1.294 3.610 1.00 96.75 290 ASP A N 1
ATOM 2230 C CA . ASP A 1 290 ? -1.745 -1.947 4.753 1.00 96.75 290 ASP A CA 1
ATOM 2231 C C . ASP A 1 290 ? -1.747 -1.050 5.996 1.00 96.75 290 ASP A C 1
ATOM 2233 O O . ASP A 1 290 ? -2.736 -1.043 6.734 1.00 96.75 290 ASP A O 1
ATOM 2237 N N . MET A 1 291 ? -0.706 -0.232 6.197 1.00 96.56 291 MET A N 1
ATOM 2238 C CA . MET A 1 291 ? -0.646 0.743 7.297 1.00 96.56 291 MET A CA 1
ATOM 2239 C C . MET A 1 291 ? -1.828 1.721 7.215 1.00 96.56 291 MET A C 1
ATOM 2241 O O . MET A 1 291 ? -2.616 1.841 8.153 1.00 96.56 291 MET A O 1
ATOM 2245 N N . MET A 1 292 ? -2.014 2.351 6.049 1.00 94.56 292 MET A N 1
ATOM 2246 C CA . MET A 1 292 ? -3.128 3.273 5.776 1.00 94.56 292 MET A CA 1
ATOM 2247 C C . MET A 1 292 ? -4.500 2.580 5.818 1.00 94.56 292 MET A C 1
ATOM 2249 O O . MET A 1 292 ? -5.507 3.198 6.162 1.00 94.56 292 MET A O 1
ATOM 2253 N N . THR A 1 293 ? -4.574 1.299 5.450 1.00 96.06 293 THR A N 1
ATOM 2254 C CA . THR A 1 293 ? -5.829 0.537 5.538 1.00 96.06 293 THR A CA 1
ATOM 2255 C C . THR A 1 293 ? -6.195 0.253 6.995 1.00 96.06 293 THR A C 1
ATOM 2257 O O . THR A 1 293 ? -7.335 0.468 7.399 1.00 96.06 293 THR A O 1
ATOM 2260 N N . THR A 1 294 ? -5.219 -0.143 7.811 1.00 97.56 294 THR A N 1
ATOM 2261 C CA . THR A 1 294 ? -5.410 -0.455 9.233 1.00 97.56 294 THR A CA 1
ATOM 2262 C C . THR A 1 294 ? -5.915 0.763 10.010 1.00 97.56 294 THR A C 1
ATOM 2264 O O . THR A 1 294 ? -6.882 0.654 10.764 1.00 97.56 294 THR A O 1
ATOM 2267 N N . THR A 1 295 ? -5.348 1.954 9.778 1.00 96.12 295 THR A N 1
ATOM 2268 C CA . THR A 1 295 ? -5.808 3.186 10.449 1.00 96.12 295 THR A CA 1
ATOM 2269 C C . THR A 1 295 ? -7.230 3.584 10.047 1.00 96.12 295 THR A C 1
ATOM 2271 O O . THR A 1 295 ? -7.988 4.087 10.879 1.00 96.12 295 THR A O 1
ATOM 2274 N N . LYS A 1 296 ? -7.634 3.317 8.797 1.00 95.62 296 LYS A N 1
ATOM 2275 C CA . LYS A 1 296 ? -9.023 3.501 8.344 1.00 95.62 296 LYS A CA 1
ATOM 2276 C C . LYS A 1 296 ? -9.980 2.525 9.022 1.00 95.62 296 LYS A C 1
ATOM 2278 O O . LYS A 1 296 ? -11.052 2.956 9.433 1.00 95.62 296 LYS A O 1
ATOM 2283 N N . ILE A 1 297 ? -9.600 1.255 9.187 1.00 96.94 297 ILE A N 1
ATOM 2284 C CA . ILE A 1 297 ? -10.418 0.260 9.900 1.00 96.94 297 ILE A CA 1
ATOM 2285 C C . ILE A 1 297 ? -10.598 0.672 11.368 1.00 96.94 297 ILE A C 1
ATOM 2287 O O . ILE A 1 297 ? -11.733 0.726 11.829 1.00 96.94 297 ILE A O 1
ATOM 2291 N N . ILE A 1 298 ? -9.530 1.073 12.073 1.00 96.81 298 ILE A N 1
ATOM 2292 C CA . ILE A 1 298 ? -9.604 1.596 13.457 1.00 96.81 298 ILE A CA 1
ATOM 2293 C C . ILE A 1 298 ? -10.635 2.730 13.582 1.00 96.81 298 ILE A C 1
ATOM 2295 O O . ILE A 1 298 ? -11.445 2.743 14.512 1.00 96.81 298 ILE A O 1
ATOM 2299 N N . LYS A 1 299 ? -10.626 3.671 12.630 1.00 95.06 299 LYS A N 1
ATOM 2300 C CA . LYS A 1 299 ? -11.578 4.785 12.579 1.00 95.06 299 LYS A CA 1
ATOM 2301 C C . LYS A 1 299 ? -13.009 4.313 12.282 1.00 95.06 299 LYS A C 1
ATOM 2303 O O . LYS A 1 299 ? -13.930 4.682 13.005 1.00 95.06 299 LYS A O 1
ATOM 2308 N N . LYS A 1 300 ? -13.208 3.469 11.263 1.00 95.81 300 LYS A N 1
ATOM 2309 C CA . LYS A 1 300 ? -14.531 2.919 10.910 1.00 95.81 300 LYS A CA 1
ATOM 2310 C C . LYS A 1 300 ? -15.147 2.113 12.058 1.00 95.81 300 LYS A C 1
ATOM 2312 O O . LYS A 1 300 ? -16.330 2.277 12.336 1.00 95.81 300 LYS A O 1
ATOM 2317 N N . MET A 1 301 ? -14.351 1.316 12.777 1.00 96.31 301 MET A N 1
ATOM 2318 C CA . MET A 1 301 ? -14.799 0.577 13.964 1.00 96.31 301 MET A CA 1
ATOM 2319 C C . MET A 1 301 ? -15.344 1.511 15.055 1.00 96.31 301 MET A C 1
ATOM 2321 O O . MET A 1 301 ? -16.409 1.231 15.603 1.00 96.31 301 MET A O 1
ATOM 2325 N N . ALA A 1 302 ? -14.684 2.647 15.321 1.00 94.62 302 ALA A N 1
ATOM 2326 C CA . ALA A 1 302 ? -15.185 3.656 16.261 1.00 94.62 302 ALA A CA 1
ATOM 2327 C C . ALA A 1 302 ? -16.545 4.216 15.821 1.00 94.62 302 ALA A C 1
ATOM 2329 O O . ALA A 1 302 ? -17.489 4.286 16.605 1.00 94.62 302 ALA A O 1
ATOM 2330 N N . GLN A 1 303 ? -16.654 4.587 14.544 1.00 93.81 303 GLN A N 1
ATOM 2331 C CA . GLN A 1 303 ? -17.858 5.190 13.969 1.00 93.81 303 GLN A CA 1
ATOM 2332 C C . GLN A 1 303 ? -19.041 4.224 13.950 1.00 93.81 303 GLN A C 1
ATOM 2334 O O . GLN A 1 303 ? -20.168 4.624 14.244 1.00 93.81 303 GLN A O 1
ATOM 2339 N N . LYS A 1 304 ? -18.784 2.950 13.645 1.00 94.00 304 LYS A N 1
ATOM 2340 C CA . LYS A 1 304 ? -19.789 1.891 13.646 1.00 94.00 304 LYS A CA 1
ATOM 2341 C C . LYS A 1 304 ? -20.222 1.540 15.072 1.00 94.00 304 LYS A C 1
ATOM 2343 O O . LYS A 1 304 ? -21.417 1.541 15.356 1.00 94.00 304 LYS A O 1
ATOM 2348 N N . MET A 1 305 ? -19.279 1.408 16.010 1.00 93.12 305 MET A N 1
ATOM 2349 C CA . MET A 1 305 ? -19.597 1.231 17.432 1.00 93.12 305 MET A CA 1
ATOM 2350 C C . MET A 1 305 ? -20.390 2.419 18.005 1.00 93.12 305 MET A C 1
ATOM 2352 O O . MET A 1 305 ? -21.323 2.204 18.769 1.00 93.12 305 MET A O 1
ATOM 2356 N N . ALA A 1 306 ? -20.106 3.663 17.605 1.00 92.19 306 ALA A N 1
ATOM 2357 C CA . ALA A 1 306 ? -20.870 4.843 18.034 1.00 92.19 306 ALA A CA 1
ATOM 2358 C C . ALA A 1 306 ? -22.348 4.835 17.581 1.00 92.19 306 ALA A C 1
ATOM 2360 O O . ALA A 1 306 ? -23.193 5.485 18.203 1.00 92.19 306 ALA A O 1
ATOM 2361 N N . GLN A 1 307 ? -22.673 4.090 16.521 1.00 90.56 307 GLN A N 1
ATOM 2362 C CA . GLN A 1 307 ? -24.051 3.829 16.096 1.00 90.56 307 GLN A CA 1
ATOM 2363 C C . GLN A 1 307 ? -24.632 2.651 16.889 1.00 90.56 307 GLN A C 1
ATOM 2365 O O . GLN A 1 307 ? -25.673 2.781 17.536 1.00 90.56 307 GLN A O 1
ATOM 2370 N N . ASP A 1 308 ? -23.920 1.523 16.904 1.00 88.94 308 ASP A N 1
ATOM 2371 C CA . ASP A 1 308 ? -24.407 0.259 17.460 1.00 88.94 308 ASP A CA 1
ATOM 2372 C C . ASP A 1 308 ? -24.559 0.298 18.991 1.00 88.94 308 ASP A C 1
ATOM 2374 O O . ASP A 1 308 ? -25.468 -0.331 19.536 1.00 88.94 308 ASP A O 1
ATOM 2378 N N . ILE A 1 309 ? -23.757 1.102 19.700 1.00 88.56 309 ILE A N 1
ATOM 2379 C CA . ILE A 1 309 ? -23.815 1.273 21.163 1.00 88.56 309 ILE A CA 1
ATOM 2380 C C . ILE A 1 309 ? -25.203 1.704 21.666 1.00 88.56 309 ILE A C 1
ATOM 2382 O O . ILE A 1 309 ? -25.595 1.374 22.787 1.00 88.56 309 ILE A O 1
ATOM 2386 N N . GLN A 1 310 ? -25.977 2.412 20.837 1.00 85.44 310 GLN A N 1
ATOM 2387 C CA . GLN A 1 310 ? -27.318 2.876 21.196 1.00 85.44 310 GLN A CA 1
ATOM 2388 C C . GLN A 1 310 ? -28.319 1.718 21.333 1.00 85.44 310 GLN A C 1
ATOM 2390 O O . GLN A 1 310 ? -29.288 1.846 22.082 1.00 85.44 310 GLN A O 1
ATOM 2395 N N . THR A 1 311 ? -28.065 0.584 20.668 1.00 88.31 311 THR A N 1
ATOM 2396 C CA . THR A 1 311 ? -28.938 -0.604 20.686 1.00 88.31 311 THR A CA 1
ATOM 2397 C C . THR A 1 311 ? -28.882 -1.379 22.006 1.00 88.31 311 THR A C 1
ATOM 2399 O O . THR A 1 311 ? -29.859 -2.023 22.384 1.00 88.31 311 THR A O 1
ATOM 2402 N N . PHE A 1 312 ? -27.775 -1.283 22.750 1.00 83.12 312 PHE A N 1
ATOM 2403 C CA . PHE A 1 312 ? -27.614 -1.940 24.047 1.00 83.12 312 PHE A CA 1
ATOM 2404 C C . PHE A 1 312 ? -28.337 -1.130 25.132 1.00 83.12 312 PHE A C 1
ATOM 2406 O O . PHE A 1 312 ? -28.011 0.045 25.304 1.00 83.12 312 PHE A O 1
ATOM 2413 N N . PRO A 1 313 ? -29.293 -1.689 25.895 1.00 78.62 313 PRO A N 1
ATOM 2414 C CA . PRO A 1 313 ? -30.028 -0.918 26.899 1.00 78.62 313 PRO A CA 1
ATOM 2415 C C . PRO A 1 313 ? -29.245 -0.697 28.205 1.00 78.62 313 PRO A C 1
ATOM 2417 O O . PRO A 1 313 ? -29.454 0.320 28.861 1.00 78.62 313 PRO A O 1
ATOM 2420 N N . ASP A 1 314 ? -28.349 -1.614 28.592 1.00 85.69 314 ASP A N 1
ATOM 2421 C CA . ASP A 1 314 ? -27.590 -1.524 29.849 1.00 85.69 314 ASP A CA 1
ATOM 2422 C C . ASP A 1 314 ? -26.328 -0.641 29.713 1.00 85.69 314 ASP A C 1
ATOM 2424 O O . ASP A 1 314 ? -25.431 -0.968 28.927 1.00 85.69 314 ASP A O 1
ATOM 2428 N N . PRO A 1 315 ? -26.185 0.437 30.513 1.00 80.06 315 PRO A N 1
ATOM 2429 C CA . PRO A 1 315 ? -24.978 1.259 30.532 1.00 80.06 315 PRO A CA 1
ATOM 2430 C C . PRO A 1 315 ? -23.694 0.500 30.895 1.00 80.06 315 PRO A C 1
ATOM 2432 O O . PRO A 1 315 ? -22.633 0.876 30.403 1.00 80.06 315 PRO A O 1
ATOM 2435 N N . ARG A 1 316 ? -23.754 -0.556 31.725 1.00 79.81 316 ARG A N 1
ATOM 2436 C CA . ARG A 1 316 ? -22.546 -1.322 32.094 1.00 79.81 316 ARG A CA 1
ATOM 2437 C C . ARG A 1 316 ? -22.061 -2.182 30.932 1.00 79.81 316 ARG A C 1
ATOM 2439 O O . ARG A 1 316 ? -20.866 -2.221 30.658 1.00 79.81 316 ARG A O 1
ATOM 2446 N N . GLN A 1 317 ? -22.984 -2.821 30.215 1.00 86.06 317 GLN A N 1
ATOM 2447 C CA . GLN A 1 317 ? -22.685 -3.538 28.979 1.00 86.06 317 GLN A CA 1
ATOM 2448 C C . GLN A 1 317 ? -22.083 -2.609 27.911 1.00 86.06 317 GLN A C 1
ATOM 2450 O O . GLN A 1 317 ? -21.099 -2.986 27.278 1.00 86.06 317 GLN A O 1
ATOM 2455 N N . ARG A 1 318 ? -22.606 -1.380 27.755 1.00 85.25 318 ARG A N 1
ATOM 2456 C CA . ARG A 1 318 ? -22.002 -0.357 26.875 1.00 85.25 318 ARG A CA 1
ATOM 2457 C C . ARG A 1 318 ? -20.554 -0.050 27.270 1.00 85.25 318 ARG A C 1
ATOM 2459 O O . ARG A 1 318 ? -19.670 -0.103 26.422 1.00 85.25 318 ARG A O 1
ATOM 2466 N N . GLU A 1 319 ? -20.315 0.240 28.551 1.00 81.50 319 GLU A N 1
ATOM 2467 C CA . GLU A 1 319 ? -18.985 0.543 29.101 1.00 81.50 319 GLU A CA 1
ATOM 2468 C C . GLU A 1 319 ? -17.987 -0.596 28.825 1.00 81.50 319 GLU A C 1
ATOM 2470 O O . GLU A 1 319 ? -16.897 -0.348 28.307 1.00 81.50 319 GLU A O 1
ATOM 2475 N N . ALA A 1 320 ? -18.380 -1.846 29.087 1.00 84.12 320 ALA A N 1
ATOM 2476 C CA . ALA A 1 320 ? -17.539 -3.020 28.864 1.00 84.12 320 ALA A CA 1
ATOM 2477 C C . ALA A 1 320 ? -17.175 -3.219 27.381 1.00 84.12 320 ALA A C 1
ATOM 2479 O O . ALA A 1 320 ? -16.002 -3.398 27.059 1.00 84.12 320 ALA A O 1
ATOM 2480 N N . ILE A 1 321 ? -18.155 -3.137 26.472 1.00 87.62 321 ILE A N 1
ATOM 2481 C CA . ILE A 1 321 ? -17.934 -3.342 25.031 1.00 87.62 321 ILE A CA 1
ATOM 2482 C C . ILE A 1 321 ? -17.020 -2.252 24.449 1.00 87.62 321 ILE A C 1
ATOM 2484 O O . ILE A 1 321 ? -16.096 -2.562 23.701 1.00 87.62 321 ILE A O 1
ATOM 2488 N N . VAL A 1 322 ? -17.219 -0.979 24.809 1.00 86.25 322 VAL A N 1
ATOM 2489 C CA . VAL A 1 322 ? -16.349 0.101 24.307 1.00 86.25 322 VAL A CA 1
ATOM 2490 C C . VAL A 1 322 ? -14.943 0.027 24.912 1.00 86.25 322 VAL A C 1
ATOM 2492 O O . VAL A 1 322 ? -13.971 0.333 24.224 1.00 86.25 322 VAL A O 1
ATOM 2495 N N . THR A 1 323 ? -14.810 -0.416 26.166 1.00 80.38 323 THR A N 1
ATOM 2496 C CA . THR A 1 323 ? -13.495 -0.636 26.794 1.00 80.38 323 THR A CA 1
ATOM 2497 C C . THR A 1 323 ? -12.711 -1.728 26.065 1.00 80.38 323 THR A C 1
ATOM 2499 O O . THR A 1 323 ? -11.534 -1.534 25.767 1.00 80.38 323 THR A O 1
ATOM 2502 N N . GLU A 1 324 ? -13.370 -2.836 25.713 1.00 85.50 324 GLU A N 1
ATOM 2503 C CA . GLU A 1 324 ? -12.772 -3.935 24.945 1.00 85.50 324 GLU A CA 1
ATOM 2504 C C . GLU A 1 324 ? -12.337 -3.480 23.539 1.00 85.50 324 GLU A C 1
ATOM 2506 O O . GLU A 1 324 ? -11.216 -3.765 23.109 1.00 85.50 324 GLU A O 1
ATOM 2511 N N . LEU A 1 325 ? -13.174 -2.692 22.846 1.00 89.56 325 LEU A N 1
ATOM 2512 C CA . LEU A 1 325 ? -12.805 -2.091 21.559 1.00 89.56 325 LEU A CA 1
ATOM 2513 C C . LEU A 1 325 ? -11.571 -1.191 21.692 1.00 89.56 325 LEU A C 1
ATOM 2515 O O . LEU A 1 325 ? -10.624 -1.329 20.917 1.00 89.56 325 LEU A O 1
ATOM 2519 N N . LEU A 1 326 ? -11.558 -0.281 22.673 1.00 84.25 326 LEU A N 1
ATOM 2520 C CA . LEU A 1 326 ? -10.425 0.622 22.870 1.00 84.25 326 LEU A CA 1
ATOM 2521 C C . LEU A 1 326 ? -9.141 -0.157 23.183 1.00 84.25 326 LEU A C 1
ATOM 2523 O O . LEU A 1 326 ? -8.085 0.200 22.666 1.00 84.25 326 LEU A O 1
ATOM 2527 N N . HIS A 1 327 ? -9.223 -1.233 23.970 1.00 83.19 327 HIS A N 1
ATOM 2528 C CA . HIS A 1 327 ? -8.081 -2.098 24.256 1.00 83.19 327 HIS A CA 1
ATOM 2529 C C . HIS A 1 327 ? -7.494 -2.709 22.971 1.00 83.19 327 HIS A C 1
ATOM 2531 O O . HIS A 1 327 ? -6.310 -2.513 22.691 1.00 83.19 327 HIS A O 1
ATOM 2537 N N . GLY A 1 328 ? -8.310 -3.363 22.135 1.00 83.75 328 GLY A N 1
ATOM 2538 C CA . GLY A 1 328 ? -7.837 -3.947 20.871 1.00 83.75 328 GLY A CA 1
ATOM 2539 C C . GLY A 1 328 ? -7.332 -2.906 19.858 1.00 83.75 328 GLY A C 1
ATOM 2540 O O . GLY A 1 328 ? -6.340 -3.139 19.161 1.00 83.75 328 GLY A O 1
ATOM 2541 N N . VAL A 1 329 ? -7.934 -1.713 19.832 1.00 91.25 329 VAL A N 1
ATOM 2542 C CA . VAL A 1 329 ? -7.465 -0.568 19.034 1.00 91.25 329 VAL A CA 1
ATOM 2543 C C . VAL A 1 329 ? -6.102 -0.053 19.513 1.00 91.25 329 VAL A C 1
ATOM 2545 O O . VAL A 1 329 ? -5.228 0.198 18.683 1.00 91.25 329 VAL A O 1
ATOM 2548 N N . VAL A 1 330 ? -5.882 0.067 20.827 1.00 86.62 330 VAL A N 1
ATOM 2549 C CA . VAL A 1 330 ? -4.590 0.482 21.400 1.00 86.62 330 VAL A CA 1
ATOM 2550 C C . VAL A 1 330 ? -3.509 -0.566 21.133 1.00 86.62 330 VAL A C 1
ATOM 2552 O O . VAL A 1 330 ? -2.410 -0.194 20.726 1.00 86.62 330 VAL A O 1
ATOM 2555 N N . VAL A 1 331 ? -3.818 -1.862 21.264 1.00 88.94 331 VAL A N 1
ATOM 2556 C CA . VAL A 1 331 ? -2.892 -2.948 20.891 1.00 88.94 331 VAL A CA 1
ATOM 2557 C C . VAL A 1 331 ? -2.542 -2.875 19.403 1.00 88.94 331 VAL A C 1
ATOM 2559 O O . VAL A 1 331 ? -1.366 -2.891 19.054 1.00 88.94 331 VAL A O 1
ATOM 2562 N N . THR A 1 332 ? -3.531 -2.699 18.521 1.00 93.56 332 THR A N 1
ATOM 2563 C CA . THR A 1 332 ? -3.293 -2.537 17.074 1.00 93.56 332 THR A CA 1
ATOM 2564 C C . THR A 1 332 ? -2.409 -1.319 16.779 1.00 93.56 332 THR A C 1
ATOM 2566 O O . THR A 1 332 ? -1.466 -1.413 15.997 1.00 93.56 332 THR A O 1
ATOM 2569 N N . GLY A 1 333 ? -2.667 -0.178 17.429 1.00 91.00 333 GLY A N 1
ATOM 2570 C CA . GLY A 1 333 ? -1.841 1.025 17.305 1.00 91.00 333 GLY A CA 1
ATOM 2571 C C . GLY A 1 333 ? -0.408 0.821 17.805 1.00 91.00 333 GLY A C 1
ATOM 2572 O O . GLY A 1 333 ? 0.527 1.297 17.166 1.00 91.00 333 GLY A O 1
ATOM 2573 N N . SER A 1 334 ? -0.227 0.064 18.891 1.00 87.50 334 SER A N 1
ATOM 2574 C CA . SER A 1 334 ? 1.092 -0.328 19.398 1.00 87.50 334 SER A CA 1
ATOM 2575 C C . SER A 1 334 ? 1.829 -1.231 18.410 1.00 87.50 334 SER A C 1
ATOM 2577 O O . SER A 1 334 ? 2.997 -0.984 18.137 1.00 87.50 334 SER A O 1
ATOM 2579 N N . ASN A 1 335 ? 1.151 -2.226 17.827 1.00 93.75 335 ASN A N 1
ATOM 2580 C CA . ASN A 1 335 ? 1.733 -3.111 16.816 1.00 93.75 335 ASN A CA 1
ATOM 2581 C C . ASN A 1 335 ? 2.199 -2.319 15.587 1.00 93.75 335 ASN A C 1
ATOM 2583 O O . ASN A 1 335 ? 3.313 -2.517 15.120 1.00 93.75 335 ASN A O 1
ATOM 2587 N N . LEU A 1 336 ? 1.384 -1.379 15.086 1.00 93.94 336 LEU A N 1
ATOM 2588 C CA . LEU A 1 336 ? 1.746 -0.518 13.951 1.00 93.94 336 LEU A CA 1
ATOM 2589 C C . LEU A 1 336 ? 2.990 0.347 14.206 1.00 93.94 336 LEU A C 1
ATOM 2591 O O . LEU A 1 336 ? 3.669 0.714 13.248 1.00 93.94 336 LEU A O 1
ATOM 2595 N N . LEU A 1 337 ? 3.264 0.699 15.462 1.00 92.81 337 LEU A N 1
ATOM 2596 C CA . LEU A 1 337 ? 4.406 1.519 15.874 1.00 92.81 337 LEU A CA 1
ATOM 2597 C C . LEU A 1 337 ? 5.596 0.685 16.378 1.00 92.81 337 LEU A C 1
ATOM 2599 O O . LEU A 1 337 ? 6.620 1.260 16.742 1.00 92.81 337 LEU A O 1
ATOM 2603 N N . ASP A 1 338 ? 5.482 -0.645 16.399 1.00 92.00 338 ASP A N 1
ATOM 2604 C CA . ASP A 1 338 ? 6.562 -1.521 16.837 1.00 92.00 338 ASP A CA 1
ATOM 2605 C C . ASP A 1 338 ? 7.755 -1.498 15.865 1.00 92.00 338 ASP A C 1
ATOM 2607 O O . ASP A 1 338 ? 7.619 -1.304 14.655 1.00 92.00 338 ASP A O 1
ATOM 2611 N N . SER A 1 339 ? 8.951 -1.755 16.395 1.00 91.38 339 SER A N 1
ATOM 2612 C CA . SER A 1 339 ? 10.190 -1.831 15.612 1.00 91.38 339 SER A CA 1
ATOM 2613 C C . SER A 1 339 ? 10.134 -2.845 14.454 1.00 91.38 339 SER A C 1
ATOM 2615 O O . SER A 1 339 ? 10.700 -2.589 13.390 1.00 91.38 339 SER A O 1
ATOM 2617 N N . SER A 1 340 ? 9.393 -3.950 14.600 1.00 89.69 340 SER A N 1
ATOM 2618 C CA . SER A 1 340 ? 9.159 -4.943 13.538 1.00 89.69 340 SER A CA 1
ATOM 2619 C C . SER A 1 340 ? 8.394 -4.384 12.333 1.00 89.69 340 SER A C 1
ATOM 2621 O O . SER A 1 340 ? 8.532 -4.897 11.220 1.00 89.69 340 SER A O 1
ATOM 2623 N N . GLN A 1 341 ? 7.640 -3.299 12.530 1.00 94.19 341 GLN A N 1
ATOM 2624 C CA . GLN A 1 341 ? 6.895 -2.591 11.495 1.00 94.19 341 GLN A CA 1
ATOM 2625 C C . GLN A 1 341 ? 7.689 -1.474 10.813 1.00 94.19 341 GLN A C 1
ATOM 2627 O O . GLN A 1 341 ? 7.192 -0.888 9.852 1.00 94.19 341 GLN A O 1
ATOM 2632 N N . HIS A 1 342 ? 8.927 -1.197 11.234 1.00 94.19 342 HIS A N 1
ATOM 2633 C CA . HIS A 1 342 ? 9.768 -0.167 10.619 1.00 94.19 342 HIS A CA 1
ATOM 2634 C C . HIS A 1 342 ? 9.910 -0.306 9.082 1.00 94.19 342 HIS A C 1
ATOM 2636 O O . HIS A 1 342 ? 9.734 0.702 8.394 1.00 94.19 342 HIS A O 1
ATOM 2642 N N . PRO A 1 343 ? 10.098 -1.508 8.488 1.00 94.56 343 PRO A N 1
ATOM 2643 C CA . PRO A 1 343 ? 10.107 -1.657 7.029 1.00 94.56 343 PRO A CA 1
ATOM 2644 C C . PRO A 1 343 ? 8.798 -1.198 6.368 1.00 94.56 343 PRO A C 1
ATOM 2646 O O . PRO A 1 343 ? 8.824 -0.579 5.309 1.00 94.56 343 PRO A O 1
ATOM 2649 N N . SER A 1 344 ? 7.648 -1.457 6.996 1.00 96.88 344 SER A N 1
ATOM 2650 C CA . SER A 1 344 ? 6.311 -1.053 6.528 1.00 96.88 344 SER A CA 1
ATOM 2651 C C . SER A 1 344 ? 6.126 0.469 6.494 1.00 96.88 344 SER A C 1
ATOM 2653 O O . SER A 1 344 ? 5.328 0.974 5.709 1.00 96.88 344 SER A O 1
ATOM 2655 N N . TRP A 1 345 ? 6.862 1.210 7.331 1.00 95.81 345 TRP A N 1
ATOM 2656 C CA . TRP A 1 345 ? 6.918 2.674 7.280 1.00 95.81 345 TRP A CA 1
ATOM 2657 C C . TRP A 1 345 ? 7.884 3.185 6.202 1.00 95.81 345 TRP A C 1
ATOM 2659 O O . TRP A 1 345 ? 7.609 4.219 5.596 1.00 95.81 345 TRP A O 1
ATOM 2669 N N . LEU A 1 346 ? 8.982 2.472 5.928 1.00 95.62 346 LEU A N 1
ATOM 2670 C CA . LEU A 1 346 ? 9.929 2.809 4.852 1.00 95.62 346 LEU A CA 1
ATOM 2671 C C . LEU A 1 346 ? 9.376 2.545 3.438 1.00 95.62 346 LEU A C 1
ATOM 2673 O O . LEU A 1 346 ? 9.833 3.163 2.481 1.00 95.62 346 LEU A O 1
ATOM 2677 N N . ASP A 1 347 ? 8.357 1.692 3.308 1.00 96.75 347 ASP A N 1
ATOM 2678 C CA . ASP A 1 347 ? 7.561 1.521 2.078 1.00 96.75 347 ASP A CA 1
ATOM 2679 C C . ASP A 1 347 ? 6.810 2.798 1.643 1.00 96.75 347 ASP A C 1
ATOM 2681 O O . ASP A 1 347 ? 6.262 2.845 0.541 1.00 96.75 347 ASP A O 1
ATOM 2685 N N . LEU A 1 348 ? 6.695 3.793 2.531 1.00 94.81 348 LEU A N 1
ATOM 2686 C CA . LEU A 1 348 ? 5.906 5.010 2.352 1.00 94.81 348 LEU A CA 1
ATOM 2687 C C . LEU A 1 348 ? 6.810 6.230 2.185 1.00 94.81 348 LEU A C 1
ATOM 2689 O O . LEU A 1 348 ? 7.769 6.413 2.936 1.00 94.81 348 LEU A O 1
ATOM 2693 N N . SER A 1 349 ? 6.436 7.153 1.295 1.00 89.31 349 SER A N 1
ATOM 2694 C CA . SER A 1 349 ? 7.072 8.474 1.279 1.00 89.31 349 SER A CA 1
ATOM 2695 C C . SER A 1 349 ? 6.812 9.218 2.598 1.00 89.31 349 SER A C 1
ATOM 2697 O O . SER A 1 349 ? 5.770 9.026 3.227 1.00 89.31 349 SER A O 1
ATOM 2699 N N . HIS A 1 350 ? 7.685 10.149 3.008 1.00 86.62 350 HIS A N 1
ATOM 2700 C CA . HIS A 1 350 ? 7.459 10.962 4.220 1.00 86.62 350 HIS A CA 1
ATOM 2701 C C . HIS A 1 350 ? 6.077 11.640 4.256 1.00 86.62 350 HIS A C 1
ATOM 2703 O O . HIS A 1 350 ? 5.439 11.731 5.305 1.00 86.62 350 HIS A O 1
ATOM 2709 N N . LYS A 1 351 ? 5.560 12.071 3.097 1.00 85.44 351 LYS A N 1
ATOM 2710 C CA . LYS A 1 351 ? 4.211 12.647 2.971 1.00 85.44 351 LYS A CA 1
ATOM 2711 C C . LYS A 1 351 ? 3.118 11.646 3.359 1.00 85.44 351 LYS A C 1
ATOM 2713 O O . LYS A 1 351 ? 2.078 12.041 3.882 1.00 85.44 351 LYS A O 1
ATOM 2718 N N . GLU A 1 352 ? 3.328 10.366 3.089 1.00 91.75 352 GLU A N 1
ATOM 2719 C CA . GLU A 1 352 ? 2.392 9.282 3.383 1.00 91.75 352 GLU A CA 1
ATOM 2720 C C . GLU A 1 352 ? 2.569 8.722 4.786 1.00 91.75 352 GLU A C 1
ATOM 2722 O O . GLU A 1 352 ? 1.558 8.500 5.446 1.00 91.75 352 GLU A O 1
ATOM 2727 N N . GLN A 1 353 ? 3.800 8.632 5.294 1.00 90.94 353 GLN A N 1
ATOM 2728 C CA . GLN A 1 353 ? 4.071 8.386 6.714 1.00 90.94 353 GLN A CA 1
ATOM 2729 C C . GLN A 1 353 ? 3.290 9.386 7.585 1.00 90.94 353 GLN A C 1
ATOM 2731 O O . GLN A 1 353 ? 2.516 8.982 8.451 1.00 90.94 353 GLN A O 1
ATOM 2736 N N . MET A 1 354 ? 3.368 10.689 7.279 1.00 84.88 354 MET A N 1
ATOM 2737 C CA . MET A 1 354 ? 2.606 11.724 7.995 1.00 84.88 354 MET A CA 1
ATOM 2738 C C . MET A 1 354 ? 1.082 11.557 7.871 1.00 84.88 354 MET A C 1
ATOM 2740 O O . MET A 1 354 ? 0.354 11.798 8.839 1.00 84.88 354 MET A O 1
ATOM 2744 N N . ARG A 1 355 ? 0.576 11.117 6.708 1.00 87.38 355 ARG A N 1
ATOM 2745 C CA . ARG A 1 355 ? -0.854 10.812 6.506 1.00 87.38 355 ARG A CA 1
ATOM 2746 C C . ARG A 1 355 ? -1.306 9.606 7.335 1.00 87.38 355 ARG A C 1
ATOM 2748 O O . ARG A 1 355 ? -2.367 9.680 7.948 1.00 87.38 355 ARG A O 1
ATOM 2755 N N . VAL A 1 356 ? -0.523 8.523 7.372 1.00 93.69 356 VAL A N 1
ATOM 2756 C CA . VAL A 1 356 ? -0.806 7.335 8.198 1.00 93.69 356 VAL A CA 1
ATOM 2757 C C . VAL A 1 356 ? -0.770 7.707 9.677 1.00 93.69 356 VAL A C 1
ATOM 2759 O O . VAL A 1 356 ? -1.735 7.434 10.382 1.00 93.69 356 VAL A O 1
ATOM 2762 N N . ALA A 1 357 ? 0.276 8.398 10.136 1.00 85.94 357 ALA A N 1
ATOM 2763 C CA . ALA A 1 357 ? 0.410 8.845 11.522 1.00 85.94 357 ALA A CA 1
ATOM 2764 C C . ALA A 1 357 ? -0.767 9.731 11.967 1.00 85.94 357 ALA A C 1
ATOM 2766 O O . ALA A 1 357 ? -1.356 9.506 13.025 1.00 85.94 357 ALA A O 1
ATOM 2767 N N . THR A 1 358 ? -1.182 10.682 11.123 1.00 82.25 358 THR A N 1
ATOM 2768 C CA . THR A 1 358 ? -2.359 11.526 11.390 1.00 82.25 358 THR A CA 1
ATOM 2769 C C . THR A 1 358 ? -3.643 10.693 11.419 1.00 82.25 358 THR A C 1
ATOM 2771 O O . THR A 1 358 ? -4.454 10.850 12.328 1.00 82.25 358 THR A O 1
ATOM 2774 N N . SER A 1 359 ? -3.824 9.760 10.476 1.00 93.25 359 SER A N 1
ATOM 2775 C CA . SER A 1 359 ? -4.990 8.868 10.462 1.00 93.25 359 SER A CA 1
ATOM 2776 C C . SER A 1 359 ? -5.040 7.933 11.675 1.00 93.25 359 SER A C 1
ATOM 2778 O O . SER A 1 359 ? -6.140 7.642 12.142 1.00 93.25 359 SER A O 1
ATOM 2780 N N . LEU A 1 360 ? -3.893 7.460 12.173 1.00 89.69 360 LEU A N 1
ATOM 2781 C CA . LEU A 1 360 ? -3.799 6.642 13.383 1.00 89.69 360 LEU A CA 1
ATOM 2782 C C . LEU A 1 360 ? -4.197 7.462 14.611 1.00 89.69 360 LEU A C 1
ATOM 2784 O O . LEU A 1 360 ? -5.038 7.019 15.389 1.00 89.69 360 LEU A O 1
ATOM 2788 N N . LEU A 1 361 ? -3.650 8.674 14.749 1.00 80.81 361 LEU A N 1
ATOM 2789 C CA . LEU A 1 361 ? -3.965 9.566 15.863 1.00 80.81 361 LEU A CA 1
ATOM 2790 C C . LEU A 1 361 ? -5.458 9.922 15.905 1.00 80.81 361 LEU A C 1
ATOM 2792 O O . LEU A 1 361 ? -6.076 9.802 16.959 1.00 80.81 361 LEU A O 1
ATOM 2796 N N . MET A 1 362 ? -6.055 10.275 14.762 1.00 82.25 362 MET A N 1
ATOM 2797 C CA . MET A 1 362 ? -7.498 10.538 14.663 1.00 82.25 362 MET A CA 1
ATOM 2798 C C . MET A 1 362 ? -8.340 9.298 15.007 1.00 82.25 362 MET A C 1
ATOM 2800 O O . MET A 1 362 ? -9.357 9.413 15.684 1.00 82.25 362 MET A O 1
ATOM 2804 N N . GLY A 1 363 ? -7.920 8.105 14.568 1.00 82.50 363 GLY A N 1
ATOM 2805 C CA . GLY A 1 363 ? -8.599 6.851 14.905 1.00 82.50 363 GLY A CA 1
ATOM 2806 C C . GLY A 1 363 ? -8.541 6.525 16.402 1.00 82.50 363 GLY A C 1
ATOM 2807 O O . GLY A 1 363 ? -9.543 6.104 16.978 1.00 82.50 363 GLY A O 1
ATOM 2808 N N . LEU A 1 364 ? -7.397 6.759 17.050 1.00 83.12 364 LEU A N 1
ATOM 2809 C CA . LEU A 1 364 ? -7.233 6.608 18.500 1.00 83.12 364 LEU A CA 1
ATOM 2810 C C . LEU A 1 364 ? -8.076 7.634 19.278 1.00 83.12 364 LEU A C 1
ATOM 2812 O O . LEU A 1 364 ? -8.718 7.273 20.261 1.00 83.12 364 LEU A O 1
ATOM 2816 N N . GLU A 1 365 ? -8.123 8.888 18.818 1.00 83.44 365 GLU A N 1
ATOM 2817 C CA . GLU A 1 365 ? -8.937 9.958 19.410 1.00 83.44 365 GLU A CA 1
ATOM 2818 C C . GLU A 1 365 ? -10.446 9.658 19.325 1.00 83.44 365 GLU A C 1
ATOM 282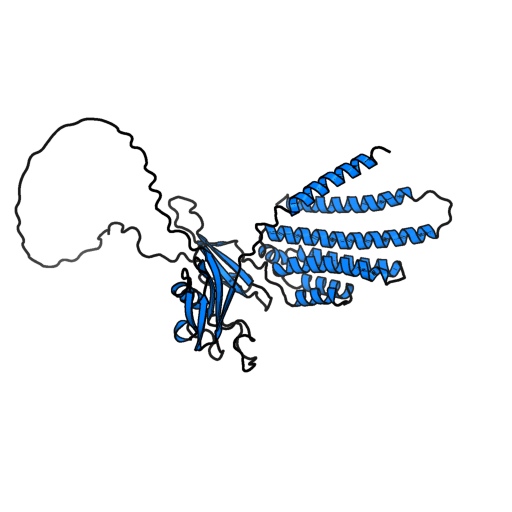0 O O . GLU A 1 365 ? -11.146 9.766 20.333 1.00 83.44 365 GLU A O 1
ATOM 2825 N N . GLU A 1 366 ? -10.949 9.210 18.166 1.00 87.94 366 GLU A N 1
ATOM 2826 C CA . GLU A 1 366 ? -12.365 8.840 17.988 1.00 87.94 366 GLU A CA 1
ATOM 2827 C C . GLU A 1 366 ? -12.780 7.676 18.912 1.00 87.94 366 GLU A C 1
ATOM 2829 O O . GLU A 1 366 ? -13.827 7.752 19.559 1.00 87.94 366 GLU A O 1
ATOM 2834 N N . ASN A 1 367 ? -11.941 6.641 19.062 1.00 87.38 367 ASN A N 1
ATOM 2835 C CA . ASN A 1 367 ? -12.201 5.542 20.005 1.00 87.38 367 ASN A CA 1
ATOM 2836 C C . ASN A 1 367 ? -12.133 6.000 21.478 1.00 87.38 367 ASN A C 1
ATOM 2838 O O . ASN A 1 367 ? -12.955 5.585 22.299 1.00 87.38 367 ASN A O 1
ATOM 2842 N N . ALA A 1 368 ? -11.190 6.879 21.830 1.00 81.00 368 ALA A N 1
ATOM 2843 C CA . ALA A 1 368 ? -11.061 7.404 23.190 1.00 81.00 368 ALA A CA 1
ATOM 2844 C C . ALA A 1 368 ? -12.257 8.283 23.602 1.00 81.00 368 ALA A C 1
ATOM 2846 O O . ALA A 1 368 ? -12.725 8.194 24.742 1.00 81.00 368 ALA A O 1
ATOM 2847 N N . PHE A 1 369 ? -12.787 9.110 22.692 1.00 84.75 369 PHE A N 1
ATOM 2848 C CA . PHE A 1 369 ? -13.988 9.905 22.966 1.00 84.75 369 PHE A CA 1
ATOM 2849 C C . PHE A 1 369 ? -15.250 9.054 23.081 1.00 84.75 369 PHE A C 1
ATOM 2851 O O . PHE A 1 369 ? -16.049 9.310 23.981 1.00 84.75 369 PHE A O 1
ATOM 2858 N N . LEU A 1 370 ? -15.394 7.999 22.273 1.00 83.81 370 LEU A N 1
ATOM 2859 C CA . LEU A 1 370 ? -16.509 7.058 22.403 1.00 83.81 370 LEU A CA 1
ATOM 2860 C C . LEU A 1 370 ? -16.574 6.430 23.809 1.00 83.81 370 LEU A C 1
ATOM 2862 O O . LEU A 1 370 ? -17.654 6.323 24.400 1.00 83.81 370 LEU A O 1
ATOM 2866 N N . LEU A 1 371 ? -15.420 6.076 24.387 1.00 81.50 371 LEU A N 1
ATOM 2867 C CA . LEU A 1 371 ? -15.359 5.584 25.764 1.00 81.50 371 LEU A CA 1
ATOM 2868 C C . LEU A 1 371 ? -15.696 6.683 26.783 1.00 81.50 371 LEU A C 1
ATOM 2870 O O . LEU A 1 371 ? -16.466 6.446 27.715 1.00 81.50 371 LEU A O 1
ATOM 2874 N N . ALA A 1 372 ? -15.166 7.896 26.599 1.00 75.00 372 ALA A N 1
ATOM 2875 C CA . ALA A 1 372 ? -15.422 9.023 27.495 1.00 75.00 372 ALA A CA 1
ATOM 2876 C C . ALA A 1 372 ? -16.913 9.405 27.564 1.00 75.00 372 ALA A C 1
ATOM 2878 O O . ALA A 1 372 ? -17.439 9.612 28.660 1.00 75.00 372 ALA A O 1
ATOM 2879 N N . ASP A 1 373 ? -17.609 9.446 26.426 1.00 77.31 373 ASP A N 1
ATOM 2880 C CA . ASP A 1 373 ? -19.043 9.751 26.370 1.00 77.31 373 ASP A CA 1
ATOM 2881 C C . ASP A 1 373 ? -19.880 8.642 27.035 1.00 77.31 373 ASP A C 1
ATOM 2883 O O . ASP A 1 373 ? -20.816 8.929 27.788 1.00 77.31 373 ASP A O 1
ATOM 2887 N N . THR A 1 374 ? -19.481 7.377 26.862 1.00 73.12 374 THR A N 1
ATOM 2888 C CA . THR A 1 374 ? -20.100 6.222 27.538 1.00 73.12 374 THR A CA 1
ATOM 2889 C C . THR A 1 374 ? -19.959 6.315 29.064 1.00 73.12 374 THR A C 1
ATOM 2891 O O . THR A 1 374 ? -20.944 6.159 29.794 1.00 73.12 374 THR A O 1
ATOM 2894 N N . TYR A 1 375 ? -18.762 6.656 29.558 1.00 68.12 375 TYR A N 1
ATOM 2895 C CA . TYR A 1 375 ? -18.513 6.884 30.985 1.00 68.12 375 TYR A CA 1
ATOM 2896 C C . TYR A 1 375 ? -19.320 8.049 31.550 1.00 68.12 375 TYR A C 1
ATOM 2898 O O . TYR A 1 375 ? -19.891 7.928 32.636 1.00 68.12 375 TYR A O 1
ATOM 2906 N N . LEU A 1 376 ? -19.394 9.172 30.829 1.00 60.38 376 LEU A N 1
ATOM 2907 C CA . LEU A 1 376 ? -20.162 10.331 31.272 1.00 60.38 376 LEU A CA 1
ATOM 2908 C C . LEU A 1 376 ? -21.634 9.954 31.469 1.00 60.38 376 LEU A C 1
ATOM 2910 O O . LEU A 1 376 ? -22.170 10.206 32.546 1.00 60.38 376 LEU A O 1
ATOM 2914 N N . VAL A 1 377 ? -22.268 9.278 30.504 1.00 58.56 377 VAL A N 1
ATOM 2915 C CA . VAL A 1 377 ? -23.661 8.803 30.633 1.00 58.56 377 VAL A CA 1
ATOM 2916 C C . VAL A 1 377 ? -23.843 7.876 31.848 1.00 58.56 377 VAL A C 1
ATOM 2918 O O . VAL A 1 377 ? -24.823 8.019 32.581 1.00 58.56 377 VAL A O 1
ATOM 2921 N N . CYS A 1 378 ? -22.891 6.975 32.116 1.00 51.94 378 CYS A N 1
ATOM 2922 C CA . CYS A 1 378 ? -22.907 6.085 33.287 1.00 51.94 378 CYS A CA 1
ATOM 2923 C C . CYS A 1 378 ? -22.793 6.851 34.626 1.00 51.94 378 CYS A C 1
ATOM 2925 O O . CYS A 1 378 ? -23.441 6.498 35.613 1.00 51.94 378 CYS A O 1
ATOM 2927 N N . VAL A 1 379 ? -22.003 7.929 34.678 1.00 50.94 379 VAL A N 1
ATOM 2928 C CA . VAL A 1 379 ? -21.889 8.791 35.868 1.00 50.94 379 VAL A CA 1
ATOM 2929 C C . VAL A 1 379 ? -23.146 9.645 36.061 1.00 50.94 379 VAL A C 1
ATOM 2931 O O . VAL A 1 379 ? -23.663 9.717 37.177 1.00 50.94 379 VAL A O 1
ATOM 2934 N N . TRP A 1 380 ? -23.689 10.237 34.992 1.00 50.41 380 TRP A N 1
ATOM 2935 C CA . TRP A 1 380 ? -24.936 11.008 35.051 1.00 50.41 380 TRP A CA 1
ATOM 2936 C C . TRP A 1 380 ? -26.131 10.149 35.489 1.00 50.41 380 TRP A C 1
ATOM 2938 O O . TRP A 1 380 ? -26.932 10.618 36.294 1.00 50.41 380 TRP A O 1
ATOM 2948 N N . SER A 1 381 ? -26.239 8.891 35.041 1.00 53.03 381 SER A N 1
ATOM 2949 C CA . SER A 1 381 ? -27.338 8.004 35.458 1.00 53.03 381 SER A CA 1
ATOM 2950 C C . SER A 1 381 ? -27.282 7.652 36.949 1.00 53.03 381 SER A C 1
ATOM 2952 O O . SER A 1 381 ? -28.311 7.691 37.621 1.00 53.03 381 SER A O 1
ATOM 2954 N N . LYS A 1 382 ? -26.084 7.407 37.503 1.00 48.91 382 LYS A N 1
ATOM 2955 C CA . LYS A 1 382 ? -25.882 7.194 38.950 1.00 48.91 382 LYS A CA 1
ATOM 2956 C C . LYS A 1 382 ? -26.216 8.444 39.772 1.00 48.91 382 LYS A C 1
ATOM 2958 O O . LYS A 1 382 ? -26.841 8.329 40.825 1.00 48.91 382 LYS A O 1
ATOM 2963 N N . LEU A 1 383 ? -25.846 9.631 39.287 1.00 47.25 383 LEU A N 1
ATOM 2964 C CA . LEU A 1 383 ? -26.152 10.904 39.952 1.00 47.25 383 LEU A CA 1
ATOM 2965 C C . LEU A 1 383 ? -27.640 11.268 39.888 1.00 47.25 383 LEU A C 1
ATOM 2967 O O . LEU A 1 383 ? -28.170 11.776 40.868 1.00 47.25 383 LEU A O 1
ATOM 2971 N N . ALA A 1 384 ? -28.334 10.954 38.791 1.00 49.50 384 ALA A N 1
ATOM 2972 C CA . ALA A 1 384 ? -29.779 11.164 38.667 1.00 49.50 384 ALA A CA 1
ATOM 2973 C C . ALA A 1 384 ? -30.607 10.295 39.637 1.00 49.50 384 ALA A C 1
ATOM 2975 O O . ALA A 1 384 ? -31.756 10.621 39.923 1.00 49.50 384 ALA A O 1
ATOM 2976 N N . THR A 1 385 ? -30.026 9.206 40.156 1.00 47.97 385 THR A N 1
ATOM 2977 C CA . THR A 1 385 ? -30.625 8.363 41.208 1.00 47.97 385 THR A CA 1
ATOM 2978 C C . THR A 1 385 ? -30.229 8.753 42.638 1.00 47.97 385 THR A C 1
ATOM 2980 O O . THR A 1 385 ? -30.669 8.099 43.580 1.00 47.97 385 THR A O 1
ATOM 2983 N N . TRP A 1 386 ? -29.403 9.788 42.826 1.00 35.88 386 TRP A N 1
ATOM 2984 C CA . TRP A 1 386 ? -29.024 10.303 44.146 1.00 35.88 386 TRP A CA 1
ATOM 2985 C C . TRP A 1 386 ? -29.889 11.509 44.540 1.00 35.88 386 TRP A C 1
ATOM 2987 O O . TRP A 1 386 ? -30.209 12.361 43.715 1.00 35.88 386 TRP A O 1
ATOM 2997 N N . GLU A 1 387 ? -30.289 11.561 45.813 1.00 40.97 387 GLU A N 1
ATOM 2998 C CA . GLU A 1 387 ? -31.260 12.528 46.346 1.00 40.97 387 GLU A CA 1
ATOM 2999 C C . GLU A 1 387 ? -30.836 14.008 46.192 1.00 40.97 387 GLU A C 1
ATOM 3001 O O . GLU A 1 387 ? -29.643 14.320 46.184 1.00 40.97 387 GLU A O 1
ATOM 3006 N N . PRO A 1 388 ? -31.799 14.955 46.120 1.00 46.09 388 PRO A N 1
ATOM 3007 C CA . PRO A 1 388 ? -31.584 16.319 45.610 1.00 46.09 388 PRO A CA 1
ATOM 3008 C C . PRO A 1 388 ? -30.775 17.274 46.514 1.00 46.09 388 PRO A C 1
ATOM 3010 O O . PRO A 1 388 ? -30.782 18.482 46.287 1.00 46.09 388 PRO A O 1
ATOM 3013 N N . ASN A 1 389 ? -30.066 16.767 47.526 1.00 43.53 389 ASN A N 1
ATOM 3014 C CA . ASN A 1 389 ? -29.368 17.564 48.536 1.00 43.53 389 ASN A CA 1
ATOM 3015 C C . ASN A 1 389 ? -27.855 17.284 48.580 1.00 43.53 389 ASN A C 1
ATOM 3017 O O . ASN A 1 389 ? -27.351 16.815 49.598 1.00 43.53 389 ASN A O 1
ATOM 3021 N N . ASN A 1 390 ? -27.113 17.620 47.511 1.00 43.47 390 ASN A N 1
ATOM 3022 C CA . ASN A 1 390 ? -25.795 18.269 47.655 1.00 43.47 390 ASN A CA 1
ATOM 3023 C C . ASN A 1 390 ? -25.182 18.805 46.344 1.00 43.47 390 ASN A C 1
ATOM 3025 O O . ASN A 1 390 ? -25.380 18.275 45.252 1.00 43.47 390 ASN A O 1
ATOM 3029 N N . PHE A 1 391 ? -24.373 19.860 46.478 1.00 51.66 391 PHE A N 1
ATOM 3030 C CA . PHE A 1 391 ? -23.624 20.500 45.390 1.00 51.66 391 PHE A CA 1
ATOM 3031 C C . PHE A 1 391 ? -22.476 19.607 44.870 1.00 51.66 391 PHE A C 1
ATOM 3033 O O . PHE A 1 391 ? -21.387 19.604 45.439 1.00 51.66 391 PHE A O 1
ATOM 3040 N N . LEU A 1 392 ? -22.677 18.918 43.741 1.00 45.72 392 LEU A N 1
ATOM 3041 C CA . LEU A 1 392 ? -21.603 18.248 42.981 1.00 45.72 392 LEU A CA 1
ATOM 3042 C C . LEU A 1 392 ? -21.498 18.477 41.444 1.00 45.72 392 LEU A C 1
ATOM 3044 O O . LEU A 1 392 ? -20.503 18.009 40.883 1.00 45.72 392 LEU A O 1
ATOM 3048 N N . PRO A 1 393 ? -22.373 19.218 40.718 1.00 45.56 393 PRO A N 1
ATOM 3049 C CA . PRO A 1 393 ? -22.234 19.345 39.255 1.00 45.56 393 PRO A CA 1
ATOM 3050 C C . PRO A 1 393 ? -20.919 19.970 38.745 1.00 45.56 393 PRO A C 1
ATOM 3052 O O . PRO A 1 393 ? -20.453 19.619 37.660 1.00 45.56 393 PRO A O 1
ATOM 3055 N N . LEU A 1 394 ? -20.301 20.900 39.490 1.00 41.56 394 LEU A N 1
ATOM 3056 C CA . LEU A 1 394 ? -19.170 21.687 38.968 1.00 41.56 394 LEU A CA 1
ATOM 3057 C C . LEU A 1 394 ? -17.827 20.936 38.898 1.00 41.56 394 LEU A C 1
ATOM 3059 O O . LEU A 1 394 ? -17.016 21.256 38.029 1.00 41.56 394 LEU A O 1
ATOM 3063 N N . GLN A 1 395 ? -17.559 19.954 39.766 1.00 40.06 395 GLN A N 1
ATOM 3064 C CA . GLN A 1 395 ? -16.257 19.262 39.757 1.00 40.06 395 GLN A CA 1
ATOM 3065 C C . GLN A 1 395 ? -16.121 18.265 38.593 1.00 40.06 395 GLN A C 1
ATOM 3067 O O . GLN A 1 395 ? -15.044 18.148 38.008 1.00 40.06 395 GLN A O 1
ATOM 3072 N N . LEU A 1 396 ? -17.209 17.606 38.186 1.00 44.03 396 LEU A N 1
ATOM 3073 C CA . LEU A 1 396 ? -17.202 16.637 37.081 1.00 44.03 396 LEU A CA 1
ATOM 3074 C C . LEU A 1 396 ? -16.976 17.283 35.708 1.00 44.03 396 LEU A C 1
ATOM 3076 O O . LEU A 1 396 ? -16.283 16.717 34.861 1.00 44.03 396 LEU A O 1
ATOM 3080 N N . MET A 1 397 ? -17.465 18.511 35.510 1.00 39.44 397 MET A N 1
ATOM 3081 C CA . MET A 1 397 ? -17.229 19.275 34.280 1.00 39.44 397 MET A CA 1
ATOM 3082 C C . MET A 1 397 ? -15.738 19.605 34.066 1.00 39.44 397 MET A C 1
ATOM 3084 O O . MET A 1 397 ? -15.296 19.779 32.927 1.00 39.44 397 MET A O 1
ATOM 3088 N N . ASN A 1 398 ? -14.943 19.642 35.144 1.00 38.66 398 ASN A N 1
ATOM 3089 C CA . ASN A 1 398 ? -13.486 19.735 35.059 1.00 38.66 398 ASN A CA 1
ATOM 3090 C C . ASN A 1 398 ? -12.829 18.399 34.698 1.00 38.66 398 ASN A C 1
ATOM 3092 O O . ASN A 1 398 ? -11.841 18.425 33.977 1.00 38.66 398 ASN A O 1
ATOM 3096 N N . ILE A 1 399 ? -13.365 17.241 35.098 1.00 42.97 399 ILE A N 1
ATOM 3097 C CA . ILE A 1 399 ? -12.768 15.935 34.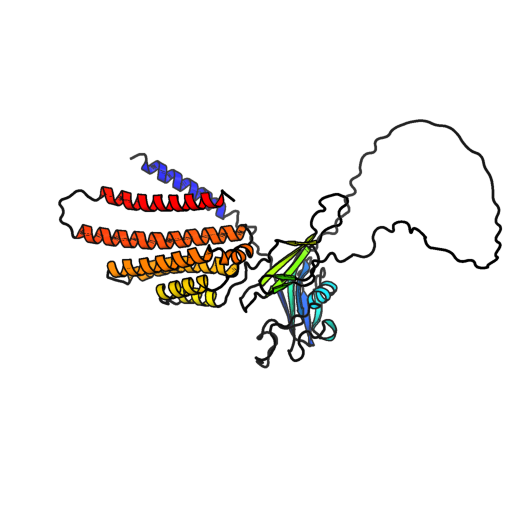757 1.00 42.97 399 ILE A CA 1
ATOM 3098 C C . ILE A 1 399 ? -12.831 15.683 33.243 1.00 42.97 399 ILE A C 1
ATOM 3100 O O . ILE A 1 399 ? -11.817 15.335 32.644 1.00 42.97 399 ILE A O 1
ATOM 3104 N N . GLY A 1 400 ? -13.957 15.985 32.583 1.00 40.06 400 GLY A N 1
ATOM 3105 C CA . GLY A 1 400 ? -14.052 15.917 31.115 1.00 40.06 400 GLY A CA 1
ATOM 3106 C C . GLY A 1 400 ? -13.073 16.859 30.390 1.00 40.06 400 GLY A C 1
ATOM 3107 O O . GLY A 1 400 ? -12.537 16.518 29.334 1.00 40.06 400 GLY A O 1
ATOM 3108 N N . LYS A 1 401 ? -12.764 18.022 30.984 1.00 40.53 401 LYS A N 1
ATOM 3109 C CA . LYS A 1 401 ? -11.701 18.922 30.499 1.00 40.53 401 LYS A CA 1
ATOM 3110 C C . LYS A 1 401 ? -10.301 18.384 30.796 1.00 40.53 401 LYS A C 1
ATOM 3112 O O . LYS A 1 401 ? -9.426 18.527 29.948 1.00 40.53 401 LYS A O 1
ATOM 3117 N N . ILE A 1 402 ? -10.080 17.757 31.950 1.00 41.34 402 ILE A N 1
ATOM 3118 C CA . ILE A 1 402 ? -8.797 17.165 32.351 1.00 41.34 402 ILE A CA 1
ATOM 3119 C C . ILE A 1 402 ? -8.457 15.977 31.450 1.00 41.34 402 ILE A C 1
ATOM 3121 O O . ILE A 1 402 ? -7.329 15.913 30.982 1.00 41.34 402 ILE A O 1
ATOM 3125 N N . VAL A 1 403 ? -9.417 15.118 31.090 1.00 45.22 403 VAL A N 1
ATOM 3126 C CA . VAL A 1 403 ? -9.199 14.048 30.097 1.00 45.22 403 VAL A CA 1
ATOM 3127 C C . VAL A 1 403 ? -8.854 14.648 28.726 1.00 45.22 403 VAL A C 1
ATOM 3129 O O . VAL A 1 403 ? -7.808 14.321 28.167 1.00 45.22 403 VAL A O 1
ATOM 3132 N N . LYS A 1 404 ? -9.629 15.628 28.229 1.00 46.12 404 LYS A N 1
ATOM 3133 C CA . LYS A 1 404 ? -9.304 16.356 26.979 1.00 46.12 404 LYS A CA 1
ATOM 3134 C C . LYS A 1 404 ? -7.963 17.111 27.021 1.00 46.12 404 LYS A C 1
ATOM 3136 O O . LYS A 1 404 ? -7.381 17.376 25.972 1.00 46.12 404 LYS A O 1
ATOM 3141 N N . THR A 1 405 ? -7.449 17.445 28.205 1.00 41.44 405 THR A N 1
ATOM 3142 C CA . THR A 1 405 ? -6.145 18.115 28.382 1.00 41.44 405 THR A CA 1
ATOM 3143 C C . THR A 1 405 ? -5.000 17.108 28.557 1.00 41.44 405 THR A C 1
ATOM 3145 O O . THR A 1 405 ? -3.908 17.334 28.044 1.00 41.44 405 THR A O 1
ATOM 3148 N N . GLY A 1 406 ? -5.252 15.959 29.188 1.00 40.47 406 GLY A N 1
ATOM 3149 C CA . GLY A 1 406 ? -4.312 14.843 29.308 1.00 40.47 406 GLY A CA 1
ATOM 3150 C C . GLY A 1 406 ? -4.009 14.185 27.961 1.00 40.47 406 GLY A C 1
ATOM 3151 O O . GLY A 1 406 ? -2.853 13.893 27.672 1.00 40.47 406 GLY A O 1
ATOM 3152 N N . TYR A 1 407 ? -5.002 14.069 27.073 1.00 45.59 407 TYR A N 1
ATOM 3153 C CA . TYR A 1 407 ? -4.766 13.630 25.692 1.00 45.59 407 TYR A CA 1
ATOM 3154 C C . TYR A 1 407 ? -3.922 14.629 24.886 1.00 45.59 407 TYR A C 1
ATOM 3156 O O . TYR A 1 407 ? -3.020 14.214 24.161 1.00 45.59 407 TYR A O 1
ATOM 3164 N N . LYS A 1 408 ? -4.093 15.946 25.087 1.00 42.22 408 LYS A N 1
ATOM 3165 C CA . LYS A 1 408 ? -3.138 16.934 24.548 1.00 42.22 408 LYS A CA 1
ATOM 3166 C C . LYS A 1 408 ? -1.723 16.735 25.098 1.00 42.22 408 LYS A C 1
ATOM 3168 O O . LYS A 1 408 ? -0.767 16.982 24.373 1.00 42.22 408 LYS A O 1
ATOM 3173 N N . PHE A 1 409 ? -1.575 16.257 26.333 1.00 36.88 409 PHE A N 1
ATOM 3174 C CA . PHE A 1 409 ? -0.272 15.935 26.917 1.00 36.88 409 PHE A CA 1
ATOM 3175 C C . PHE A 1 409 ? 0.384 14.714 26.247 1.00 36.88 409 PHE A C 1
ATOM 3177 O O . PHE A 1 409 ? 1.580 14.753 25.982 1.00 36.88 409 PHE A O 1
ATOM 3184 N N . LEU A 1 410 ? -0.389 13.681 25.886 1.00 42.56 410 LEU A N 1
ATOM 3185 C CA . LEU A 1 410 ? 0.086 12.542 25.080 1.00 42.56 410 LEU A CA 1
ATOM 3186 C C . LEU A 1 410 ? 0.492 12.958 23.656 1.00 42.56 410 LEU A C 1
ATOM 3188 O O . LEU A 1 410 ? 1.543 12.540 23.178 1.00 42.56 410 LEU A O 1
ATOM 3192 N N . VAL A 1 411 ? -0.274 13.841 23.006 1.00 43.81 411 VAL A N 1
ATOM 3193 C CA . VAL A 1 411 ? 0.092 14.416 21.694 1.00 43.81 411 VAL A CA 1
ATOM 3194 C C . VAL A 1 411 ? 1.358 15.279 21.787 1.00 43.81 411 VAL A C 1
ATOM 3196 O O . VAL A 1 411 ? 2.197 15.245 20.892 1.00 43.81 411 VAL A O 1
ATOM 3199 N N . VAL A 1 412 ? 1.551 16.014 22.887 1.00 40.06 412 VAL A N 1
ATOM 3200 C CA . VAL A 1 412 ? 2.797 16.754 23.155 1.00 40.06 412 VAL A CA 1
ATOM 3201 C C . VAL A 1 412 ? 3.969 15.810 23.453 1.00 40.06 412 VAL A C 1
ATOM 3203 O O . VAL A 1 412 ? 5.087 16.112 23.047 1.00 40.06 412 VAL A O 1
ATOM 3206 N N . LEU A 1 413 ? 3.736 14.660 24.094 1.00 34.62 413 LEU A N 1
ATOM 3207 C CA . LEU A 1 413 ? 4.755 13.624 24.291 1.00 34.62 413 LEU A CA 1
ATOM 3208 C C . LEU A 1 413 ? 5.197 13.024 22.945 1.00 34.62 413 LEU A C 1
ATOM 3210 O O . LEU A 1 413 ? 6.390 12.934 22.675 1.00 34.62 413 LEU A O 1
ATOM 3214 N N . TYR A 1 414 ? 4.237 12.715 22.068 1.00 40.97 414 TYR A N 1
ATOM 3215 C CA . TYR A 1 414 ? 4.474 12.251 20.698 1.00 40.97 414 TYR A CA 1
ATOM 3216 C C . TYR A 1 414 ? 5.282 13.272 19.875 1.00 40.97 414 TYR A C 1
ATOM 3218 O O . TYR A 1 414 ? 6.305 12.929 19.289 1.00 40.97 414 TYR A O 1
ATOM 3226 N N . LEU A 1 415 ? 4.911 14.558 19.927 1.00 37.16 415 LEU A N 1
ATOM 3227 C CA . LEU A 1 415 ? 5.659 15.656 19.292 1.00 37.16 415 LEU A CA 1
ATOM 3228 C C . LEU A 1 415 ? 7.046 15.924 19.905 1.00 37.16 415 LEU A C 1
ATOM 3230 O O . LEU A 1 415 ? 7.822 16.686 19.327 1.00 37.16 415 LEU A O 1
ATOM 3234 N N . LYS A 1 416 ? 7.352 15.351 21.074 1.00 31.38 416 LYS A N 1
ATOM 3235 C CA . LYS A 1 416 ? 8.666 15.454 21.715 1.00 31.38 416 LYS A CA 1
ATOM 3236 C C . LYS A 1 416 ? 9.578 14.283 21.344 1.00 31.38 416 LYS A C 1
ATOM 3238 O O . LYS A 1 416 ? 10.761 14.504 21.137 1.00 31.38 416 LYS A O 1
ATOM 3243 N N . ILE A 1 417 ? 9.011 13.084 21.190 1.00 36.19 417 ILE A N 1
ATOM 3244 C CA . ILE A 1 417 ? 9.715 11.893 20.687 1.00 36.19 417 ILE A CA 1
ATOM 3245 C C . ILE A 1 417 ? 10.132 12.095 19.219 1.00 36.19 417 ILE A C 1
ATOM 3247 O O . ILE A 1 417 ? 11.264 11.810 18.865 1.00 36.19 417 ILE A O 1
ATOM 3251 N N . VAL A 1 418 ? 9.280 12.711 18.389 1.00 37.53 418 VAL A N 1
ATOM 3252 C CA . VAL A 1 418 ? 9.570 13.046 16.971 1.00 37.53 418 VAL A CA 1
ATOM 3253 C C . VAL A 1 418 ? 10.539 14.250 16.822 1.00 37.53 418 VAL A C 1
ATOM 3255 O O . VAL A 1 418 ? 10.558 14.927 15.797 1.00 37.53 418 VAL A O 1
ATOM 3258 N N . ARG A 1 419 ? 11.309 14.596 17.864 1.00 29.75 419 ARG A N 1
ATOM 3259 C CA . ARG A 1 419 ? 12.193 15.779 17.881 1.00 29.75 419 ARG A CA 1
ATOM 3260 C C . ARG A 1 419 ? 13.560 15.562 18.541 1.00 29.75 419 ARG A C 1
ATOM 3262 O O . ARG A 1 419 ? 14.300 16.535 18.684 1.00 29.75 419 ARG A O 1
ATOM 3269 N N . GLU A 1 420 ? 13.864 14.342 18.978 1.00 31.95 420 GLU A N 1
ATOM 3270 C CA . GLU A 1 420 ? 15.173 13.971 19.544 1.00 31.95 420 GLU A CA 1
ATOM 3271 C C . GLU A 1 420 ? 15.927 12.926 18.687 1.00 31.95 420 GLU A C 1
ATOM 3273 O O . GLU A 1 420 ? 17.016 12.513 19.078 1.00 31.95 420 GLU A O 1
ATOM 3278 N N . ASP A 1 421 ? 15.396 12.614 17.495 1.00 33.69 421 ASP A N 1
ATOM 3279 C CA . ASP A 1 421 ? 16.094 12.050 16.322 1.00 33.69 421 ASP A CA 1
ATOM 3280 C C . ASP A 1 421 ? 16.083 13.088 15.170 1.00 33.69 421 ASP A C 1
ATOM 3282 O O . ASP A 1 421 ? 17.043 13.099 14.364 1.00 33.69 421 ASP A O 1
#

Secondary structure (DSSP, 8-state):
--HHHHHHHHHHHHHHHHHHTTTTTTSS------EEEEEETTSEEEEE--TTEEEEEEEEEEEBS-SSTT-TT--S-S-S-B--TTHHHHHHHHHTT-SEEEEE--HHHH--SSTTSPPEEEEEEEEEEPPPP------PPPP-----------------------------------------S----EEPPEEETTEEEP-EETT-EEEEEPGGG-BSEEEEEEEEPPPSSTTS---EEEEEEEEE-TT-B-HHHHHHHHHHHHT--HHHHHHHHHHHHHHSPPPHHHHHHHHHHHHHHHHHHHHHGGG---HHHHHHHHHHHHHHHHHHHHHHTSGGGHHHHHTS-HHHHHHHHHHHHHHHHHHHHHHHHHHHHHHHHHHHTS-S----HHHHHHHHHHHHHHHHHHHHHHHHHTT--

Organism: Timema douglasi (NCBI:txid61478)

Foldseek 3Di:
DPPVVVVVVVVVVVVVVVVVVVPVVPPPPPDFDKDKWKDWAQGKIKDAADPQWAKAWFDKFFWALDQPPPCPPSDDPADNVFGQPCGSVLCCVQGGRHRIGMDHSYCVSGNGRGPPHGTMMMTMIGIDGDDDPDDPPPPDDDDDDDDDDDDDDDDDDDDDDDDDDDDDDDDDDDDDDDDDPPDDDDDQQWDPWDDAPNDTRHTDGAVGKDWDAAPPPFHDIKIWHKHFDDDPDPPDDTDIDIPPPHIAQLGTGDVVLVVLVVCLVVPHQLLVSLVVLLVDLQPDADALVNLQSSLVSLQSSLVSLLVCLVVDPDLVVSLVSLVSSLVSLVSNLCSCVDPSNVVNLVSDDPVSNVVSVVSSLVSNVSSVVSNVVSVVVVVVVVVVPDDPDDDDPPPVVVVSVVSVVVSVVVVVVVVVVVPPD

InterPro domains:
  IPR000922 D-galactoside/L-rhamnose binding SUEL lectin domain [PF02140] (47-127)
  IPR000922 D-galactoside/L-rhamnose binding SUEL lectin domain [PS50228] (39-128)
  IPR032471 AGRL2-4 , GAIN subdomain A [PF16489] (259-372)
  IPR036445 GPCR family 2, extracellular hormone receptor domain superfamily [G3DSA:4.10.1240.10] (187-253)
  IPR043159 D-galactoside/L-rhamnose binding SUEL lectin domain superfamily [G3DSA:2.60.120.740] (28-134)